Protein AF-0000000085089679 (afdb_homodimer)

Sequence (734 aa):
MSLKNIDFLSFAASLIMNPLAFISSFSWATHDAIFKRKHTPTNAESLKEQCASTVNDLLNGISYQYPAGVHFDKTLKKKVEDSMLKAGLSSETLLRIQPYIDSSVNIAITCYAHTSIDVQEFVATYTSYAITVDDLGHEFSDDMKMFVTGLLDGNTTKNVILRGFFDLMKDHGSQFGQFGGDMIAKATIDFVCSCYLELELENRGRNEKQAHDTVNAPEYAEYFRIKTGVSEPYAFFAFPEHLFREDEVLHTYLPAVPYMVKFFNYANDILSFYKESGADEKANYISNQAAAHNISQFESLEMLCKKTIEVFHIINTILAPNEGLRRNVHQWMHGYAVYHMASVRYRLDELGIPAVFEARQLFLEKYMSLKNIDFLSFAASLIMNPLAFISSFSWATHDAIFKRKHTPTNAESLKEQCASTVNDLLNGISYQYPAGVHFDKTLKKKVEDSMLKAGLSSETLLRIQPYIDSSVNIAITCYAHTSIDVQEFVATYTSYAITVDDLGHEFSDDMKMFVTGLLDGNTTKNVILRGFFDLMKDHGSQFGQFGGDMIAKATIDFVCSCYLELELENRGRNEKQAHDTVNAPEYAEYFRIKTGVSEPYAFFAFPEHLFREDEVLHTYLPAVPYMVKFFNYANDILSFYKESGADEKANYISNQAAAHNISQFESLEMLCKKTIEVFHIINTILAPNEGLRRNVHQWMHGYAVYHMASVRYRLDELGIPAVFEARQLFLEKY

Organism: Talaromyces marneffei (strain ATCC 18224 / CBS 334.59 / QM 7333) (NCBI:txid441960)

InterPro domains:
  IPR008949 Isoprenoid synthase domain superfamily [G3DSA:1.10.600.10] (47-361)
  IPR008949 Isoprenoid synthase domain superfamily [SSF48576] (79-353)
  IPR024652 Trichodiene synthase [PF06330] (81-351)
  IPR024652 Trichodiene synthase [SFLDG01021] (45-353)

pLDDT: mean 80.34, std 24.7, range [16.66, 97.94]

Secondary structure (DSSP, 8-state):
----------------------------------------------HHHHHHHHHHHHHHHTT--PPTT----HHHHHHHHHHHHHTT--HHHHHHTHHHHHHHHHHHHHHTTTS-HHHHHHHHHHHHHHHHHHHHGGGGHHHHHTHHHHHHHTPPPS-HHHHHHHHHHHHGGGGS-HHHHHHHHHHHHHHHHHHHHHHHHHHHHTT----------HHHHHHHHHHHTTHHHHHHTTS-TTTS-HHHHHHHHGGGHHHHHHHHHHHHHHHTHHHHHSSS----HHHHHHHHHT--HHHHHHHHHHHHHHHHHHHHHHHTT-HHHHHHHHHHHHHHHHHHHH-GGGTGGGGT-HHHHHHHHHHHHT-/----------------------------------------------HHHHHHHHHHHHHHHTT--PPTT----HHHHHHHHHHHHHTT--HHHHHHTHHHHHHHHHHHHHHTTTS-HHHHHHHHHHHHHHHHHHHHGGGGHHHHHTHHHHHHHTPPPS-HHHHHHHHHHHHSGGGS-HHHHHHHHHHHHHHHHHHHHHHHHHHHHTTS---------HHHHHHHHHHHTTHHHHHHTTS-TTTS-HHHHHHHHGGGHHHHHHHHHHHHHHHTHHHHHSSS----HHHHHHHHHT--HHHHHHHHHHHHHHHHHHHHHHHTT-HHHHHHHHHHHHHHHHHHHH-GGGTGGGGT-HHHHHHHHHHHHT-

Nearest PDB structures (foldseek):
  8h4p-assembly1_B  TM=8.413E-01  e=4.487E-13  Fusarium graminearum PH-1
  2ps7-assembly1_A  TM=8.265E-01  e=4.907E-11  Fusarium sporotrichioides
  1jfa-assembly1_A  TM=8.152E-01  e=4.907E-11  Fusarium sporotrichioides
  1kiz-assembly1_B  TM=8.141E-01  e=6.802E-11  Fusarium sporotrichioides
  2ps6-assembly1_B  TM=7.929E-01  e=7.085E-11  Fusarium sporotrichioides

Foldseek 3Di:
DDDDDDDDPPPPPDPPCPPPDDPPPDDDPVPDCPPPPPPPPPPPQPPLQLLLVLLVLLCVLLVFDQDPQQADDPVLLVLLLVLLVVLPDDPVVSVVLSVQLVLLLLLLRLQQSVDDSLLSSLSSNLSSLLVCCLPVVLVVLVQLVCVVVCVVVVHQGPDSSVNSNQVSLVPPVQQADPVLSVQLNVLVNLQSVLSSVVVVVVVVCVVPVPCCVLALDLVVLVVSLLSNVSQLNLLRSLATCVQPNCVPCVVQQVVLRVLSSLLLSLVCCSLQVSVVVVPPDDCDSLNSNCSSVVHDSSVSSNVSSVSNSVSSVVSLVSNVVPVSSNSSNSSNSSSSVLSSLLDCSSVVVVSPHVVSVVSNCRHHVVD/DDDDDPDPDDCPPPPDDPCPPDPCPPDDPDCPCPPPPPPVPPPPQPPLQLLLVLLVLLCVLLVFDQDPQQADDPVLLVLLLVLLVVLPDDPVVSVVLSVQLVLLLLLLRLQQSVDDSLLSSLSSNLSSLLVCCLPVVLVVLVQLVCVVVCVVVVHQGPDSSVNSNQVSLVPSVLQADPVLSVQLNVLVNLQSVLRSVVVVVVVVCVVDVPCVVLALDLVVLVVSLLSNVSQLNLLRSLATCVQPNCVPCVVQQVVLRVLSSLLLSLVCCSLQVSVVVVPPDDCDSLNSNCSSVVHDSSVSSNVSSVSNSVSSVVSLVSNVVPVSSNSSNSSNSSSSSLSSLLDCSSVVVVSVHVVSVVSNCRHHVVD

Structure (mmCIF, N/CA/C/O backbone):
data_AF-0000000085089679-model_v1
#
loop_
_entity.id
_entity.type
_entity.pdbx_description
1 polymer 'Trichodiene synthase, putative'
#
loop_
_atom_site.group_PDB
_atom_site.id
_atom_site.type_symbol
_atom_site.label_atom_id
_atom_site.label_alt_id
_atom_site.label_comp_id
_atom_site.label_asym_id
_atom_site.label_entity_id
_atom_site.label_seq_id
_atom_site.pdbx_PDB_ins_code
_atom_site.Cartn_x
_atom_site.Cartn_y
_atom_site.Cartn_z
_atom_site.occupancy
_atom_site.B_iso_or_equiv
_atom_site.auth_seq_id
_atom_site.auth_comp_id
_atom_site.auth_asym_id
_atom_site.auth_atom_id
_atom_site.pdbx_PDB_model_num
ATOM 1 N N . MET A 1 1 ? -38.594 60 -8.633 1 21.09 1 MET A N 1
ATOM 2 C CA . MET A 1 1 ? -38.75 59.531 -7.262 1 21.09 1 MET A CA 1
ATOM 3 C C . MET A 1 1 ? -38.219 58.125 -7.098 1 21.09 1 MET A C 1
ATOM 5 O O . MET A 1 1 ? -38.625 57.188 -7.812 1 21.09 1 MET A O 1
ATOM 9 N N . SER A 1 2 ? -36.938 57.844 -6.586 1 22.89 2 SER A N 1
ATOM 10 C CA . SER A 1 2 ? -35.688 57.094 -6.523 1 22.89 2 SER A CA 1
ATOM 11 C C . SER A 1 2 ? -35.844 55.812 -5.738 1 22.89 2 SER A C 1
ATOM 13 O O . SER A 1 2 ? -36.312 55.812 -4.594 1 22.89 2 SER A O 1
ATOM 15 N N . LEU A 1 3 ? -36 54.562 -6.5 1 22.67 3 LEU A N 1
ATOM 16 C CA . LEU A 1 3 ? -36.188 53.125 -6.445 1 22.67 3 LEU A CA 1
ATOM 17 C C . LEU A 1 3 ? -35.156 52.469 -5.516 1 22.67 3 LEU A C 1
ATOM 19 O O . LEU A 1 3 ? -34 52.344 -5.879 1 22.67 3 LEU A O 1
ATOM 23 N N . LYS A 1 4 ? -35.25 52.688 -4.148 1 20.36 4 LYS A N 1
ATOM 24 C CA . LYS A 1 4 ? -34.531 52.312 -2.934 1 20.36 4 LYS A CA 1
ATOM 25 C C . LYS A 1 4 ? -34.438 50.812 -2.801 1 20.36 4 LYS A C 1
ATOM 27 O O . LYS A 1 4 ? -35.438 50.125 -2.717 1 20.36 4 LYS A O 1
ATOM 32 N N . ASN A 1 5 ? -33.344 49.938 -3.254 1 20.31 5 ASN A N 1
ATOM 33 C CA . ASN A 1 5 ? -32.719 48.688 -3.613 1 20.31 5 ASN A CA 1
ATOM 34 C C . ASN A 1 5 ? -32.562 47.781 -2.395 1 20.31 5 ASN A C 1
ATOM 36 O O . ASN A 1 5 ? -31.75 46.844 -2.422 1 20.31 5 ASN A O 1
ATOM 40 N N . ILE A 1 6 ? -33.031 48.062 -1.134 1 20.34 6 ILE A N 1
ATOM 41 C CA . ILE A 1 6 ? -32.219 47.531 -0.05 1 20.34 6 ILE A CA 1
ATOM 42 C C . ILE A 1 6 ? -32.281 46 -0.084 1 20.34 6 ILE A C 1
ATOM 44 O O . ILE A 1 6 ? -33.25 45.406 -0.586 1 20.34 6 ILE A O 1
ATOM 48 N N . ASP A 1 7 ? -31.469 45.094 0.866 1 18.19 7 ASP A N 1
ATOM 49 C CA . ASP A 1 7 ? -30.484 44.031 1.156 1 18.19 7 ASP A CA 1
ATOM 50 C C . ASP A 1 7 ? -31.172 42.75 1.564 1 18.19 7 ASP A C 1
ATOM 52 O O . ASP A 1 7 ? -30.844 41.656 1.054 1 18.19 7 ASP A O 1
ATOM 56 N N . PHE A 1 8 ? -31.656 42.406 2.9 1 18.44 8 PHE A N 1
ATOM 57 C CA . PHE A 1 8 ? -31.094 41.531 3.9 1 18.44 8 PHE A CA 1
ATOM 58 C C . PHE A 1 8 ? -31.859 40.219 3.939 1 18.44 8 PHE A C 1
ATOM 60 O O . PHE A 1 8 ? -32.656 39.969 4.848 1 18.44 8 PHE A O 1
ATOM 67 N N . LEU A 1 9 ? -32.438 39.594 2.945 1 18.61 9 LEU A N 1
ATOM 68 C CA . LEU A 1 9 ? -33.406 38.562 3.195 1 18.61 9 LEU A CA 1
ATOM 69 C C . LEU A 1 9 ? -32.781 37.312 3.82 1 18.61 9 LEU A C 1
ATOM 71 O O . LEU A 1 9 ? -31.781 36.812 3.291 1 18.61 9 LEU A O 1
ATOM 75 N N . SER A 1 10 ? -33 36.875 5.203 1 19.08 10 SER A N 1
ATOM 76 C CA . SER A 1 10 ? -32.719 35.938 6.289 1 19.08 10 SER A CA 1
ATOM 77 C C . SER A 1 10 ? -33.125 34.5 5.91 1 19.08 10 SER A C 1
ATOM 79 O O . SER A 1 10 ? -34.312 34.156 5.98 1 19.08 10 SER A O 1
ATOM 81 N N . PHE A 1 11 ? -32.688 33.906 4.766 1 18.73 11 PHE A N 1
ATOM 82 C CA . PHE A 1 11 ? -33.219 32.625 4.359 1 18.73 11 PHE A CA 1
ATOM 83 C C . PHE A 1 11 ? -32.875 31.547 5.379 1 18.73 11 PHE A C 1
ATOM 85 O O . PHE A 1 11 ? -31.688 31.25 5.594 1 18.73 11 PHE A O 1
ATOM 92 N N . ALA A 1 12 ? -33.688 31.125 6.445 1 18.7 12 ALA A N 1
ATOM 93 C CA . ALA A 1 12 ? -33.844 30.203 7.555 1 18.7 12 ALA A CA 1
ATOM 94 C C . ALA A 1 12 ? -33.812 28.75 7.066 1 18.7 12 ALA A C 1
ATOM 96 O O . ALA A 1 12 ? -34.75 28.297 6.402 1 18.7 12 ALA A O 1
ATOM 97 N N . ALA A 1 13 ? -32.562 28.188 6.609 1 19.25 13 ALA A N 1
ATOM 98 C CA . ALA A 1 13 ? -32.312 26.859 6.051 1 19.25 13 ALA A CA 1
ATOM 99 C C . ALA A 1 13 ? -32.688 25.766 7.047 1 19.25 13 ALA A C 1
ATOM 101 O O . ALA A 1 13 ? -32.156 25.734 8.164 1 19.25 13 ALA A O 1
ATOM 102 N N . SER A 1 14 ? -33.875 25.062 6.965 1 18.97 14 SER A N 1
ATOM 103 C CA . SER A 1 14 ? -34.625 24.031 7.668 1 18.97 14 SER A CA 1
ATOM 104 C C . SER A 1 14 ? -33.875 22.719 7.691 1 18.97 14 SER A C 1
ATOM 106 O O . SER A 1 14 ? -33.531 22.172 6.641 1 18.97 14 SER A O 1
ATOM 108 N N . LEU A 1 15 ? -33.062 22.344 8.812 1 19.14 15 LEU A N 1
ATOM 109 C CA . LEU A 1 15 ? -32.219 21.266 9.289 1 19.14 15 LEU A CA 1
ATOM 110 C C . LEU A 1 15 ? -33 19.953 9.359 1 19.14 15 LEU A C 1
ATOM 112 O O . LEU A 1 15 ? -33.594 19.625 10.391 1 19.14 15 LEU A O 1
ATOM 116 N N . ILE A 1 16 ? -33.781 19.531 8.359 1 19.89 16 ILE A N 1
ATOM 117 C CA . ILE A 1 16 ? -34.719 18.438 8.602 1 19.89 16 ILE A CA 1
ATOM 118 C C . ILE A 1 16 ? -33.938 17.156 8.922 1 19.89 16 ILE A C 1
ATOM 120 O O . ILE A 1 16 ? -33.094 16.703 8.125 1 19.89 16 ILE A O 1
ATOM 124 N N . MET A 1 17 ? -33.906 16.641 10.227 1 18.83 17 MET A N 1
ATOM 125 C CA . MET A 1 17 ? -33.375 15.633 11.133 1 18.83 17 MET A CA 1
ATOM 126 C C . MET A 1 17 ? -33.812 14.234 10.734 1 18.83 17 MET A C 1
ATOM 128 O O . MET A 1 17 ? -35 13.914 10.812 1 18.83 17 MET A O 1
ATOM 132 N N . ASN A 1 18 ? -33.594 13.641 9.523 1 19.62 18 ASN A N 1
ATOM 133 C CA . ASN A 1 18 ? -34.344 12.414 9.305 1 19.62 18 ASN A CA 1
ATOM 134 C C . ASN A 1 18 ? -33.938 11.32 10.289 1 19.62 18 ASN A C 1
ATOM 136 O O . ASN A 1 18 ? -32.781 10.875 10.273 1 19.62 18 ASN A O 1
ATOM 140 N N . PRO A 1 19 ? -34.656 11.062 11.508 1 18.8 19 PRO A N 1
ATOM 141 C CA . PRO A 1 19 ? -34.375 10.273 12.711 1 18.8 19 PRO A CA 1
ATOM 142 C C . PRO A 1 19 ? -34.406 8.773 12.445 1 18.8 19 PRO A C 1
ATOM 144 O O . PRO A 1 19 ? -34.438 7.977 13.391 1 18.8 19 PRO A O 1
ATOM 147 N N . LEU A 1 20 ? -34.281 8.281 11.305 1 19.81 20 LEU A N 1
ATOM 148 C CA . LEU A 1 20 ? -34.844 6.938 11.227 1 19.81 20 LEU A CA 1
ATOM 149 C C . LEU A 1 20 ? -34.094 5.973 12.125 1 19.81 20 LEU A C 1
ATOM 151 O O . LEU A 1 20 ? -33.062 5.395 11.703 1 19.81 20 LEU A O 1
ATOM 155 N N . ALA A 1 21 ? -33.938 6.32 13.57 1 17.45 21 ALA A N 1
ATOM 156 C CA . ALA A 1 21 ? -33.125 5.684 14.602 1 17.45 21 ALA A CA 1
ATOM 157 C C . ALA A 1 21 ? -33.531 4.23 14.805 1 17.45 21 ALA A C 1
ATOM 159 O O . ALA A 1 21 ? -32.688 3.32 14.711 1 17.45 21 ALA A O 1
ATOM 160 N N . PHE A 1 22 ? -34.344 3.812 15.93 1 17.34 22 PHE A N 1
ATOM 161 C CA . PHE A 1 22 ? -34.094 3.008 17.125 1 17.34 22 PHE A CA 1
ATOM 162 C C . PHE A 1 22 ? -34.812 1.654 17.016 1 17.34 22 PHE A C 1
ATOM 164 O O . PHE A 1 22 ? -36.031 1.563 17.141 1 17.34 22 PHE A O 1
ATOM 171 N N . ILE A 1 23 ? -34.5 0.779 16.047 1 18.45 23 ILE A N 1
ATOM 172 C CA . ILE A 1 23 ? -35.344 -0.417 16.078 1 18.45 23 ILE A CA 1
ATOM 173 C C . ILE A 1 23 ? -35.156 -1.144 17.406 1 18.45 23 ILE A C 1
ATOM 175 O O . ILE A 1 23 ? -34.062 -1.577 17.734 1 18.45 23 ILE A O 1
ATOM 179 N N . SER A 1 24 ? -36.062 -0.982 18.516 1 17.67 24 SER A N 1
ATOM 180 C CA . SER A 1 24 ? -36.219 -1.329 19.922 1 17.67 24 SER A CA 1
ATOM 181 C C . SER A 1 24 ? -36.5 -2.816 20.094 1 17.67 24 SER A C 1
ATOM 183 O O . SER A 1 24 ? -37.031 -3.234 21.125 1 17.67 24 SER A O 1
ATOM 185 N N . SER A 1 25 ? -35.906 -3.828 19.344 1 18.2 25 SER A N 1
ATOM 186 C CA . SER A 1 25 ? -36.594 -5.047 19.75 1 18.2 25 SER A CA 1
ATOM 187 C C . SER A 1 25 ? -36.406 -5.344 21.234 1 18.2 25 SER A C 1
ATOM 189 O O . SER A 1 25 ? -35.281 -5.297 21.719 1 18.2 25 SER A O 1
ATOM 191 N N . PHE A 1 26 ? -37.438 -5.301 22.203 1 19.66 26 PHE A N 1
ATOM 192 C CA . PHE A 1 26 ? -37.719 -5.383 23.625 1 19.66 26 PHE A CA 1
ATOM 193 C C . PHE A 1 26 ? -37.562 -6.812 24.125 1 19.66 26 PHE A C 1
ATOM 195 O O . PHE A 1 26 ? -37.812 -7.094 25.312 1 19.66 26 PHE A O 1
ATOM 202 N N . SER A 1 27 ? -37.219 -7.871 23.469 1 19.69 27 SER A N 1
ATOM 203 C CA . SER A 1 27 ? -37.781 -9.008 24.172 1 19.69 27 SER A CA 1
ATOM 204 C C . SER A 1 27 ? -37.219 -9.148 25.578 1 19.69 27 SER A C 1
ATOM 206 O O . SER A 1 27 ? -36.031 -8.828 25.797 1 19.69 27 SER A O 1
ATOM 208 N N . TRP A 1 28 ? -38.031 -9.531 26.703 1 21.36 28 TRP A N 1
ATOM 209 C CA . TRP A 1 28 ? -38.219 -9.664 28.156 1 21.36 28 TRP A CA 1
ATOM 210 C C . TRP A 1 28 ? -37.312 -10.734 28.719 1 21.36 28 TRP A C 1
ATOM 212 O O . TRP A 1 28 ? -37.625 -11.922 28.688 1 21.36 28 TRP A O 1
ATOM 222 N N . ALA A 1 29 ? -36.062 -10.867 28.375 1 18.8 29 ALA A N 1
ATOM 223 C CA . ALA A 1 29 ? -35.406 -11.969 29.094 1 18.8 29 ALA A CA 1
ATOM 224 C C . ALA A 1 29 ? -35.406 -11.711 30.594 1 18.8 29 ALA A C 1
ATOM 226 O O . ALA A 1 29 ? -35 -10.641 31.047 1 18.8 29 ALA A O 1
ATOM 227 N N . THR A 1 30 ? -36.219 -12.391 31.469 1 22.47 30 THR A N 1
ATOM 228 C CA . THR A 1 30 ? -36.438 -12.469 32.906 1 22.47 30 THR A CA 1
ATOM 229 C C . THR A 1 30 ? -35.094 -12.711 33.625 1 22.47 30 THR A C 1
ATOM 231 O O . THR A 1 30 ? -35.062 -12.789 34.875 1 22.47 30 THR A O 1
ATOM 234 N N . HIS A 1 31 ? -33.938 -12.922 33 1 21.67 31 HIS A N 1
ATOM 235 C CA . HIS A 1 31 ? -33.062 -13.672 33.844 1 21.67 31 HIS A CA 1
ATOM 236 C C . HIS A 1 31 ? -32.75 -12.898 35.125 1 21.67 31 HIS A C 1
ATOM 238 O O . HIS A 1 31 ? -32.719 -11.664 35.125 1 21.67 31 HIS A O 1
ATOM 244 N N . ASP A 1 32 ? -32.844 -13.547 36.312 1 22.5 32 ASP A N 1
ATOM 245 C CA . ASP A 1 32 ? -32.562 -13.297 37.75 1 22.5 32 ASP A CA 1
ATOM 246 C C . ASP A 1 32 ? -31.266 -12.523 37.938 1 22.5 32 ASP A C 1
ATOM 248 O O . ASP A 1 32 ? -30.234 -12.906 37.406 1 22.5 32 ASP A O 1
ATOM 252 N N . ALA A 1 33 ? -31.438 -11.297 38.469 1 24 33 ALA A N 1
ATOM 253 C CA . ALA A 1 33 ? -30.625 -10.117 38.781 1 24 33 ALA A CA 1
ATOM 254 C C . ALA A 1 33 ? -29.609 -10.422 39.875 1 24 33 ALA A C 1
ATOM 256 O O . ALA A 1 33 ? -29.938 -10.406 41.062 1 24 33 ALA A O 1
ATOM 257 N N . ILE A 1 34 ? -28.828 -11.57 39.812 1 25.22 34 ILE A N 1
ATOM 258 C CA . ILE A 1 34 ? -27.891 -11.578 40.938 1 25.22 34 ILE A CA 1
ATOM 259 C C . ILE A 1 34 ? -27.266 -10.195 41.094 1 25.22 34 ILE A C 1
ATOM 261 O O . ILE A 1 34 ? -26.672 -9.664 40.156 1 25.22 34 ILE A O 1
ATOM 265 N N . PHE A 1 35 ? -27.703 -9.492 42.094 1 23.7 35 PHE A N 1
ATOM 266 C CA . PHE A 1 35 ? -27.281 -8.164 42.531 1 23.7 35 PHE A CA 1
ATOM 267 C C . PHE A 1 35 ? -25.781 -8.117 42.75 1 23.7 35 PHE A C 1
ATOM 269 O O . PHE A 1 35 ? -25.297 -8.578 43.812 1 23.7 35 PHE A O 1
ATOM 276 N N . LYS A 1 36 ? -24.922 -8.57 41.969 1 25.56 36 LYS A N 1
ATOM 277 C CA . LYS A 1 36 ? -23.562 -8.289 42.406 1 25.56 36 LYS A CA 1
ATOM 278 C C . LYS A 1 36 ? -23.422 -6.848 42.875 1 25.56 36 LYS A C 1
ATOM 280 O O . LYS A 1 36 ? -23.922 -5.926 42.219 1 25.56 36 LYS A O 1
ATOM 285 N N . ARG A 1 37 ? -23.188 -6.652 44.156 1 25.91 37 ARG A N 1
ATOM 286 C CA . ARG A 1 37 ? -22.766 -5.355 44.688 1 25.91 37 ARG A CA 1
ATOM 287 C C . ARG A 1 37 ? -21.875 -4.621 43.688 1 25.91 37 ARG A C 1
ATOM 289 O O . ARG A 1 37 ? -20.891 -5.168 43.188 1 25.91 37 ARG A O 1
ATOM 296 N N . LYS A 1 38 ? -22.391 -3.689 43.062 1 30.05 38 LYS A N 1
ATOM 297 C CA . LYS A 1 38 ? -21.781 -2.666 42.219 1 30.05 38 LYS A CA 1
ATOM 298 C C . LYS A 1 38 ? -20.547 -2.064 42.906 1 30.05 38 LYS A C 1
ATOM 300 O O . LYS A 1 38 ? -20.688 -1.263 43.812 1 30.05 38 LYS A O 1
ATOM 305 N N . HIS A 1 39 ? -19.547 -2.893 43.375 1 30.22 39 HIS A N 1
ATOM 306 C CA . HIS A 1 39 ? -18.453 -2.072 43.875 1 30.22 39 HIS A CA 1
ATOM 307 C C . HIS A 1 39 ? -18.266 -0.815 43.031 1 30.22 39 HIS A C 1
ATOM 309 O O . HIS A 1 39 ? -18.375 -0.864 41.781 1 30.22 39 HIS A O 1
ATOM 315 N N . THR A 1 40 ? -18.578 0.322 43.531 1 33.28 40 THR A N 1
ATOM 316 C CA . THR A 1 40 ? -18.391 1.679 43.031 1 33.28 40 THR A CA 1
ATOM 317 C C . THR A 1 40 ? -17 1.831 42.406 1 33.28 40 THR A C 1
ATOM 319 O O . THR A 1 40 ? -15.992 1.76 43.094 1 33.28 40 THR A O 1
ATOM 322 N N . PRO A 1 41 ? -16.734 1.158 41.406 1 36.97 41 PRO A N 1
ATOM 323 C CA . PRO A 1 41 ? -15.367 1.243 40.875 1 36.97 41 PRO A CA 1
ATOM 324 C C . PRO A 1 41 ? -14.734 2.615 41.094 1 36.97 41 PRO A C 1
ATOM 326 O O . PRO A 1 41 ? -15.414 3.637 41 1 36.97 41 PRO A O 1
ATOM 329 N N . THR A 1 42 ? -13.766 2.842 41.938 1 38.78 42 THR A N 1
ATOM 330 C CA . THR A 1 42 ? -12.883 3.959 42.25 1 38.78 42 THR A CA 1
ATOM 331 C C . THR A 1 42 ? -12.797 4.945 41.094 1 38.78 42 THR A C 1
ATOM 333 O O . THR A 1 42 ? -13.188 4.625 39.969 1 38.78 42 THR A O 1
ATOM 336 N N . ASN A 1 43 ? -11.852 6.102 41.125 1 39.53 43 ASN A N 1
ATOM 337 C CA . ASN A 1 43 ? -11.68 7.363 40.406 1 39.53 43 ASN A CA 1
ATOM 338 C C . ASN A 1 43 ? -11.492 7.141 38.906 1 39.53 43 ASN A C 1
ATOM 340 O O . ASN A 1 43 ? -10.383 6.859 38.469 1 39.53 43 ASN A O 1
ATOM 344 N N . ALA A 1 44 ? -12.203 6.613 38.188 1 47.78 44 ALA A N 1
ATOM 345 C CA . ALA A 1 44 ? -12.211 6.449 36.719 1 47.78 44 ALA A CA 1
ATOM 346 C C . ALA A 1 44 ? -11.719 7.715 36.031 1 47.78 44 ALA A C 1
ATOM 348 O O . ALA A 1 44 ? -12.328 8.781 36.156 1 47.78 44 ALA A O 1
ATOM 349 N N . GLU A 1 45 ? -10.414 7.863 35.969 1 62.78 45 GLU A N 1
ATOM 350 C CA . GLU A 1 45 ? -9.859 8.992 35.25 1 62.78 45 GLU A CA 1
ATOM 351 C C . GLU A 1 45 ? -10.742 9.359 34.062 1 62.78 45 GLU A C 1
ATOM 353 O O . GLU A 1 45 ? -11.18 8.484 33.312 1 62.78 45 GLU A O 1
ATOM 358 N N . SER A 1 46 ? -11.422 10.617 34.094 1 81.44 46 SER A N 1
ATOM 359 C CA . SER A 1 46 ? -12.242 11.164 33 1 81.44 46 SER A CA 1
ATOM 360 C C . SER A 1 46 ? -11.562 11.023 31.656 1 81.44 46 SER A C 1
ATOM 362 O O . SER A 1 46 ? -10.352 10.805 31.594 1 81.44 46 SER A O 1
ATOM 364 N N . LEU A 1 47 ? -12.305 10.797 30.703 1 83.81 47 LEU A N 1
ATOM 365 C CA . LEU A 1 47 ? -11.828 10.797 29.328 1 83.81 47 LEU A CA 1
ATOM 366 C C . LEU A 1 47 ? -10.781 11.891 29.125 1 83.81 47 LEU A C 1
ATOM 368 O O . LEU A 1 47 ? -9.742 11.648 28.5 1 83.81 47 LEU A O 1
ATOM 372 N N . LYS A 1 48 ? -11.062 12.93 29.766 1 89.44 48 LYS A N 1
ATOM 373 C CA . LYS A 1 48 ? -10.188 14.086 29.609 1 89.44 48 LYS A CA 1
ATOM 374 C C . LYS A 1 48 ? -8.82 13.82 30.234 1 89.44 48 LYS A C 1
ATOM 376 O O . LYS A 1 48 ? -7.789 14.125 29.641 1 89.44 48 LYS A O 1
ATOM 381 N N . GLU A 1 49 ? -8.766 13.289 31.359 1 91.25 49 GLU A N 1
ATOM 382 C CA . GLU A 1 49 ? -7.527 13.023 32.062 1 91.25 49 GLU A CA 1
ATOM 383 C C . GLU A 1 49 ? -6.703 11.945 31.359 1 91.25 49 GLU A C 1
ATOM 385 O O . GLU A 1 49 ? -5.477 12.047 31.281 1 91.25 49 GLU A O 1
ATOM 390 N N . GLN A 1 50 ? -7.367 11.016 30.906 1 90.31 50 GLN A N 1
ATOM 391 C CA . GLN A 1 50 ? -6.688 9.938 30.219 1 90.31 50 GLN A CA 1
ATOM 392 C C . GLN A 1 50 ? -6.07 10.422 28.906 1 90.31 50 GLN A C 1
ATOM 394 O O . GLN A 1 50 ? -4.941 10.062 28.578 1 90.31 50 GLN A O 1
ATOM 399 N N . CYS A 1 51 ? -6.82 11.195 28.203 1 92.31 51 CYS A N 1
ATOM 400 C CA . CYS A 1 51 ? -6.312 11.766 26.969 1 92.31 51 CYS A CA 1
ATOM 401 C C . CYS A 1 51 ? -5.129 12.688 27.234 1 92.31 51 CYS A C 1
ATOM 403 O O . CYS A 1 51 ? -4.125 12.641 26.516 1 92.31 51 CYS A O 1
ATOM 405 N N . ALA A 1 52 ? -5.273 13.484 28.25 1 95 52 ALA A N 1
ATOM 406 C CA . ALA A 1 52 ? -4.195 14.406 28.625 1 95 52 ALA A CA 1
ATOM 407 C C . ALA A 1 52 ? -2.92 13.641 28.953 1 95 52 ALA A C 1
ATOM 409 O O . ALA A 1 52 ? -1.827 14.031 28.531 1 95 52 ALA A O 1
ATOM 410 N N . SER A 1 53 ? -3.072 12.625 29.688 1 94.75 53 SER A N 1
ATOM 411 C CA . SER A 1 53 ? -1.929 11.805 30.094 1 94.75 53 SER A CA 1
ATOM 412 C C . SER A 1 53 ? -1.262 11.164 28.875 1 94.75 53 SER A C 1
ATOM 414 O O . SER A 1 53 ? -0.033 11.148 28.766 1 94.75 53 SER A O 1
ATOM 416 N N . THR A 1 54 ? -2.047 10.648 27.984 1 95.12 54 THR A N 1
ATOM 417 C CA . THR A 1 54 ? -1.52 9.977 26.797 1 95.12 54 THR A CA 1
ATOM 418 C C . THR A 1 54 ? -0.794 10.969 25.891 1 95.12 54 THR A C 1
ATOM 420 O O . THR A 1 54 ? 0.285 10.672 25.375 1 95.12 54 THR A O 1
ATOM 423 N N . VAL A 1 55 ? -1.376 12.141 25.688 1 96.25 55 VAL A N 1
ATOM 424 C CA . VAL A 1 55 ? -0.752 13.164 24.859 1 96.25 55 VAL A CA 1
ATOM 425 C C . VAL A 1 55 ? 0.567 13.602 25.484 1 96.25 55 VAL A C 1
ATOM 427 O O . VAL A 1 55 ? 1.574 13.75 24.781 1 96.25 55 VAL A O 1
ATOM 430 N N . ASN A 1 56 ? 0.566 13.758 26.781 1 96.19 56 ASN A N 1
ATOM 431 C CA . ASN A 1 56 ? 1.791 14.117 27.484 1 96.19 56 ASN A CA 1
ATOM 432 C C . ASN A 1 56 ? 2.859 13.039 27.344 1 96.19 56 ASN A C 1
ATOM 434 O O . ASN A 1 56 ? 4.043 13.344 27.188 1 96.19 56 ASN A O 1
ATOM 438 N N . ASP A 1 57 ? 2.43 11.828 27.469 1 96.69 57 ASP A N 1
ATOM 439 C CA . ASP A 1 57 ? 3.354 10.711 27.297 1 96.69 57 ASP A CA 1
ATOM 440 C C . ASP A 1 57 ? 3.977 10.719 25.906 1 96.69 57 ASP A C 1
ATOM 442 O O . ASP A 1 57 ? 5.172 10.461 25.75 1 96.69 57 ASP A O 1
ATOM 446 N N . LEU A 1 58 ? 3.146 10.961 24.906 1 97.81 58 LEU A N 1
ATOM 447 C CA . LEU A 1 58 ? 3.646 11.023 23.547 1 97.81 58 LEU A CA 1
ATOM 448 C C . LEU A 1 58 ? 4.68 12.141 23.391 1 97.81 58 LEU A C 1
ATOM 450 O O . LEU A 1 58 ? 5.777 11.906 22.875 1 97.81 58 LEU A O 1
ATOM 454 N N . LEU A 1 59 ? 4.344 13.336 23.875 1 97.81 59 LEU A N 1
ATOM 455 C CA . LEU A 1 59 ? 5.219 14.5 23.719 1 97.81 59 LEU A CA 1
ATOM 456 C C . LEU A 1 59 ? 6.543 14.273 24.453 1 97.81 59 LEU A C 1
ATOM 458 O O . LEU A 1 59 ? 7.605 14.609 23.922 1 97.81 59 LEU A O 1
ATOM 462 N N . ASN A 1 60 ? 6.508 13.68 25.578 1 97 60 ASN A N 1
ATOM 463 C CA . ASN A 1 60 ? 7.723 13.367 26.328 1 97 60 ASN A CA 1
ATOM 464 C C . ASN A 1 60 ? 8.523 12.258 25.641 1 97 60 ASN A C 1
ATOM 466 O O . ASN A 1 60 ? 9.75 12.328 25.562 1 97 60 ASN A O 1
ATOM 470 N N . GLY A 1 61 ? 7.777 11.258 25.156 1 97.5 61 GLY A N 1
ATOM 471 C CA . GLY A 1 61 ? 8.414 10.102 24.547 1 97.5 61 GLY A CA 1
ATOM 472 C C . GLY A 1 61 ? 9.18 10.453 23.281 1 97.5 61 GLY A C 1
ATOM 473 O O . GLY A 1 61 ? 10.18 9.805 22.953 1 97.5 61 GLY A O 1
ATOM 474 N N . ILE A 1 62 ? 8.711 11.492 22.562 1 97.06 62 ILE A N 1
ATOM 475 C CA . ILE A 1 62 ? 9.391 11.875 21.344 1 97.06 62 ILE A CA 1
ATOM 476 C C . ILE A 1 62 ? 10.297 13.07 21.594 1 97.06 62 ILE A C 1
ATOM 478 O O . ILE A 1 62 ? 10.82 13.688 20.656 1 97.06 62 ILE A O 1
ATOM 482 N N . SER A 1 63 ? 10.477 13.461 22.891 1 95.69 63 SER A N 1
ATOM 483 C CA . SER A 1 63 ? 11.281 14.617 23.25 1 95.69 63 SER A CA 1
ATOM 484 C C . SER A 1 63 ? 10.875 15.852 22.453 1 95.69 63 SER A C 1
ATOM 486 O O . SER A 1 63 ? 11.727 16.5 21.844 1 95.69 63 SER A O 1
ATOM 488 N N . TYR A 1 64 ? 9.68 16.141 22.5 1 96.81 64 TYR A N 1
ATOM 489 C CA . TYR A 1 64 ? 9.094 17.203 21.688 1 96.81 64 TYR A CA 1
ATOM 490 C C . TYR A 1 64 ? 9.781 18.531 21.953 1 96.81 64 TYR A C 1
ATOM 492 O O . TYR A 1 64 ? 10.023 18.891 23.109 1 96.81 64 TYR A O 1
ATOM 500 N N . GLN A 1 65 ? 10.109 19.219 20.922 1 93.69 65 GLN A N 1
ATOM 501 C CA . GLN A 1 65 ? 10.57 20.609 20.906 1 93.69 65 GLN A CA 1
ATOM 502 C C . GLN A 1 65 ? 9.906 21.391 19.781 1 93.69 65 GLN A C 1
ATOM 504 O O . GLN A 1 65 ? 9.719 20.875 18.672 1 93.69 65 GLN A O 1
ATOM 509 N N . TYR A 1 66 ? 9.492 22.594 20.156 1 93.06 66 TYR A N 1
ATOM 510 C CA . TYR A 1 66 ? 8.922 23.438 19.094 1 93.06 66 TYR A CA 1
ATOM 511 C C . TYR A 1 66 ? 9.93 23.641 17.969 1 93.06 66 TYR A C 1
ATOM 513 O O . TYR A 1 66 ? 11.055 24.078 18.203 1 93.06 66 TYR A O 1
ATOM 521 N N . PRO A 1 67 ? 9.508 23.297 16.75 1 90.88 67 PRO A N 1
ATOM 522 C CA . PRO A 1 67 ? 10.469 23.375 15.648 1 90.88 67 PRO A CA 1
ATOM 523 C C . PRO A 1 67 ? 10.867 24.812 15.312 1 90.88 67 PRO A C 1
ATOM 525 O O . PRO A 1 67 ? 10.023 25.703 15.344 1 90.88 67 PRO A O 1
ATOM 528 N N . ALA A 1 68 ? 12.094 24.922 14.891 1 82.81 68 ALA A N 1
ATOM 529 C CA . ALA A 1 68 ? 12.609 26.234 14.492 1 82.81 68 ALA A CA 1
ATOM 530 C C . ALA A 1 68 ? 11.969 26.703 13.188 1 82.81 68 ALA A C 1
ATOM 532 O O . ALA A 1 68 ? 11.719 25.906 12.289 1 82.81 68 ALA A O 1
ATOM 533 N N . GLY A 1 69 ? 11.711 27.953 13.055 1 80.69 69 GLY A N 1
ATOM 534 C CA . GLY A 1 69 ? 11.305 28.547 11.797 1 80.69 69 GLY A CA 1
ATOM 535 C C . GLY A 1 69 ? 9.82 28.422 11.523 1 80.69 69 GLY A C 1
ATOM 536 O O . GLY A 1 69 ? 9.328 28.844 10.477 1 80.69 69 GLY A O 1
ATOM 537 N N . VAL A 1 70 ? 9.086 27.844 12.383 1 85.25 70 VAL A N 1
ATOM 538 C CA . VAL A 1 70 ? 7.652 27.656 12.188 1 85.25 70 VAL A CA 1
ATOM 539 C C . VAL A 1 70 ? 6.906 28.922 12.633 1 85.25 70 VAL A C 1
ATOM 541 O O . VAL A 1 70 ? 6.934 29.281 13.805 1 85.25 70 VAL A O 1
ATOM 544 N N . HIS A 1 71 ? 6.375 29.641 11.68 1 78.38 71 HIS A N 1
ATOM 545 C CA . HIS A 1 71 ? 5.492 30.781 11.922 1 78.38 71 HIS A CA 1
ATOM 546 C C . HIS A 1 71 ? 4.418 30.891 10.844 1 78.38 71 HIS A C 1
ATOM 548 O O . HIS A 1 71 ? 4.641 30.484 9.703 1 78.38 71 HIS A O 1
ATOM 554 N N . PHE A 1 72 ? 3.316 31.359 11.281 1 75.69 72 PHE A N 1
ATOM 555 C CA . PHE A 1 72 ? 2.205 31.484 10.344 1 75.69 72 PHE A CA 1
ATOM 556 C C . PHE A 1 72 ? 2.555 32.469 9.219 1 75.69 72 PHE A C 1
ATOM 558 O O . PHE A 1 72 ? 3.166 33.5 9.461 1 75.69 72 PHE A O 1
ATOM 565 N N . ASP A 1 73 ? 2.285 32.062 8.016 1 75.75 73 ASP A N 1
ATOM 566 C CA . ASP A 1 73 ? 2.582 32.875 6.832 1 75.75 73 ASP A CA 1
ATOM 567 C C . ASP A 1 73 ? 1.345 33.031 5.953 1 75.75 73 ASP A C 1
ATOM 569 O O . ASP A 1 73 ? 0.938 32.094 5.266 1 75.75 73 ASP A O 1
ATOM 573 N N . LYS A 1 74 ? 0.822 34.156 5.875 1 81.12 74 LYS A N 1
ATOM 574 C CA . LYS A 1 74 ? -0.356 34.469 5.066 1 81.12 74 LYS A CA 1
ATOM 575 C C . LYS A 1 74 ? -0.03 34.406 3.578 1 81.12 74 LYS A C 1
ATOM 577 O O . LYS A 1 74 ? -0.915 34.156 2.752 1 81.12 74 LYS A O 1
ATOM 582 N N . THR A 1 75 ? 1.153 34.625 3.234 1 91.06 75 THR A N 1
ATOM 583 C CA . THR A 1 75 ? 1.581 34.594 1.839 1 91.06 75 THR A CA 1
ATOM 584 C C . THR A 1 75 ? 1.363 33.219 1.226 1 91.06 75 THR A C 1
ATOM 586 O O . THR A 1 75 ? 0.981 33.094 0.059 1 91.06 75 THR A O 1
ATOM 589 N N . LEU A 1 76 ? 1.511 32.219 2.01 1 94.81 76 LEU A N 1
ATOM 590 C CA . LEU A 1 76 ? 1.348 30.859 1.513 1 94.81 76 LEU A CA 1
ATOM 591 C C . LEU A 1 76 ? -0.115 30.578 1.191 1 94.81 76 LEU A C 1
ATOM 593 O O . LEU A 1 76 ? -0.417 29.922 0.185 1 94.81 76 LEU A O 1
ATOM 597 N N . LYS A 1 77 ? -1.019 31.047 2.053 1 95.5 77 LYS A N 1
ATOM 598 C CA . LYS A 1 77 ? -2.441 30.812 1.814 1 95.5 77 LYS A CA 1
ATOM 599 C C . LYS A 1 77 ? -2.873 31.406 0.472 1 95.5 77 LYS A C 1
ATOM 601 O O . LYS A 1 77 ? -3.582 30.75 -0.296 1 95.5 77 LYS A O 1
ATOM 606 N N . LYS A 1 78 ? -2.443 32.594 0.225 1 96.38 78 LYS A N 1
ATOM 607 C CA . LYS A 1 78 ? -2.793 33.25 -1.029 1 96.38 78 LYS A CA 1
ATOM 608 C C . LYS A 1 78 ? -2.258 32.469 -2.229 1 96.38 78 LYS A C 1
ATOM 610 O O . LYS A 1 78 ? -2.938 32.344 -3.25 1 96.38 78 LYS A O 1
ATOM 615 N N . LYS A 1 79 ? -1.09 31.984 -2.129 1 96.31 79 LYS A N 1
ATOM 616 C CA . LYS A 1 79 ? -0.504 31.203 -3.207 1 96.31 79 LYS A CA 1
ATOM 617 C C . LYS A 1 79 ? -1.332 29.953 -3.482 1 96.31 79 LYS A C 1
ATOM 619 O O . LYS A 1 79 ? -1.501 29.547 -4.637 1 96.31 79 LYS A O 1
ATOM 624 N N . VAL A 1 80 ? -1.781 29.297 -2.445 1 97 80 VAL A N 1
ATOM 625 C CA . VAL A 1 80 ? -2.598 28.094 -2.57 1 97 80 VAL A CA 1
ATOM 626 C C . VAL A 1 80 ? -3.924 28.422 -3.246 1 97 80 VAL A C 1
ATOM 628 O O . VAL A 1 80 ? -4.352 27.734 -4.172 1 97 80 VAL A O 1
ATOM 631 N N . GLU A 1 81 ? -4.535 29.531 -2.777 1 97.69 81 GLU A N 1
ATOM 632 C CA . GLU A 1 81 ? -5.793 29.969 -3.369 1 97.69 81 GLU A CA 1
ATOM 633 C C . GLU A 1 81 ? -5.629 30.266 -4.855 1 97.69 81 GLU A C 1
ATOM 635 O O . GLU A 1 81 ? -6.445 29.828 -5.676 1 97.69 81 GLU A O 1
ATOM 640 N N . ASP A 1 82 ? -4.598 30.969 -5.188 1 96.94 82 ASP A N 1
ATOM 641 C CA . ASP A 1 82 ? -4.324 31.312 -6.578 1 96.94 82 ASP A CA 1
ATOM 642 C C . ASP A 1 82 ? -4.098 30.078 -7.43 1 96.94 82 ASP A C 1
ATOM 644 O O . ASP A 1 82 ? -4.578 29.984 -8.562 1 96.94 82 ASP A O 1
ATOM 648 N N . SER A 1 83 ? -3.355 29.172 -6.867 1 94.94 83 SER A N 1
ATOM 649 C CA . SER A 1 83 ? -3.07 27.938 -7.578 1 94.94 83 SER A CA 1
ATOM 650 C C . SER A 1 83 ? -4.348 27.141 -7.855 1 94.94 83 SER A C 1
ATOM 652 O O . SER A 1 83 ? -4.496 26.547 -8.922 1 94.94 83 SER A O 1
ATOM 654 N N . MET A 1 84 ? -5.234 27.078 -6.938 1 97.25 84 MET A N 1
ATOM 655 C CA . MET A 1 84 ? -6.465 26.312 -7.09 1 97.25 84 MET A CA 1
ATOM 656 C C . MET A 1 84 ? -7.426 27 -8.055 1 97.25 84 MET A C 1
ATOM 658 O O . MET A 1 84 ? -8.117 26.328 -8.828 1 97.25 84 MET A O 1
ATOM 662 N N . LEU A 1 85 ? -7.43 28.359 -8.016 1 97.19 85 LEU A N 1
ATOM 663 C CA . LEU A 1 85 ? -8.227 29.109 -8.984 1 97.19 85 LEU A CA 1
ATOM 664 C C . LEU A 1 85 ? -7.691 28.906 -10.398 1 97.19 85 LEU A C 1
ATOM 666 O O . LEU A 1 85 ? -8.469 28.719 -11.336 1 97.19 85 LEU A O 1
ATOM 670 N N . LYS A 1 86 ? -6.414 28.938 -10.539 1 95.44 86 LYS A N 1
ATOM 671 C CA . LYS A 1 86 ? -5.777 28.719 -11.836 1 95.44 86 LYS A CA 1
ATOM 672 C C . LYS A 1 86 ? -6.09 27.328 -12.383 1 95.44 86 LYS A C 1
ATOM 674 O O . LYS A 1 86 ? -6.199 27.141 -13.594 1 95.44 86 LYS A O 1
ATOM 679 N N . ALA A 1 87 ? -6.246 26.375 -11.445 1 93.62 87 ALA A N 1
ATOM 680 C CA . ALA A 1 87 ? -6.539 25 -11.828 1 93.62 87 ALA A CA 1
ATOM 681 C C . ALA A 1 87 ? -8 24.828 -12.227 1 93.62 87 ALA A C 1
ATOM 683 O O . ALA A 1 87 ? -8.414 23.766 -12.695 1 93.62 87 ALA A O 1
ATOM 684 N N . GLY A 1 88 ? -8.859 25.875 -12.047 1 94.38 88 GLY A N 1
ATOM 685 C CA . GLY A 1 88 ? -10.211 25.859 -12.578 1 94.38 88 GLY A CA 1
ATOM 686 C C . GLY A 1 88 ? -11.281 25.828 -11.5 1 94.38 88 GLY A C 1
ATOM 687 O O . GLY A 1 88 ? -12.477 25.812 -11.797 1 94.38 88 GLY A O 1
ATOM 688 N N . LEU A 1 89 ? -10.844 25.828 -10.242 1 96.06 89 LEU A N 1
ATOM 689 C CA . LEU A 1 89 ? -11.836 25.859 -9.172 1 96.06 89 LEU A CA 1
ATOM 690 C C . LEU A 1 89 ? -12.633 27.156 -9.188 1 96.06 89 LEU A C 1
ATOM 692 O O . LEU A 1 89 ? -12.062 28.234 -9.375 1 96.06 89 LEU A O 1
ATOM 696 N N . SER A 1 90 ? -13.922 27.094 -8.984 1 95.75 90 SER A N 1
ATOM 697 C CA . SER A 1 90 ? -14.758 28.297 -8.945 1 95.75 90 SER A CA 1
ATOM 698 C C . SER A 1 90 ? -14.539 29.078 -7.656 1 95.75 90 SER A C 1
ATOM 700 O O . SER A 1 90 ? -14.117 28.5 -6.645 1 95.75 90 SER A O 1
ATOM 702 N N . SER A 1 91 ? -14.852 30.297 -7.676 1 95.88 91 SER A N 1
ATOM 703 C CA . SER A 1 91 ? -14.766 31.141 -6.488 1 95.88 91 SER A CA 1
ATOM 704 C C . SER A 1 91 ? -15.703 30.656 -5.391 1 95.88 91 SER A C 1
ATOM 706 O O . SER A 1 91 ? -15.375 30.734 -4.203 1 95.88 91 SER A O 1
ATOM 708 N N . GLU A 1 92 ? -16.812 30.141 -5.793 1 95.88 92 GLU A N 1
ATOM 709 C CA . GLU A 1 92 ? -17.781 29.625 -4.836 1 95.88 92 GLU A CA 1
ATOM 710 C C . GLU A 1 92 ? -17.219 28.406 -4.094 1 95.88 92 GLU A C 1
ATOM 712 O O . GLU A 1 92 ? -17.328 28.328 -2.867 1 95.88 92 GLU A O 1
ATOM 717 N N . THR A 1 93 ? -16.656 27.5 -4.852 1 95.88 93 THR A N 1
ATOM 718 C CA . THR A 1 93 ? -16.078 26.328 -4.234 1 95.88 93 THR A CA 1
ATOM 719 C C . THR A 1 93 ? -14.891 26.703 -3.35 1 95.88 93 THR A C 1
ATOM 721 O O . THR A 1 93 ? -14.703 26.125 -2.273 1 95.88 93 THR A O 1
ATOM 724 N N . LEU A 1 94 ? -14.086 27.656 -3.834 1 97.25 94 LEU A N 1
ATOM 725 C CA . LEU A 1 94 ? -12.938 28.109 -3.059 1 97.25 94 LEU A CA 1
ATOM 726 C C . LEU A 1 94 ? -13.383 28.656 -1.703 1 97.25 94 LEU A C 1
ATOM 728 O O . LEU A 1 94 ? -12.727 28.406 -0.688 1 97.25 94 LEU A O 1
ATOM 732 N N . LEU A 1 95 ? -14.422 29.422 -1.664 1 96.38 95 LEU A N 1
ATOM 733 C CA . LEU A 1 95 ? -14.961 29.953 -0.417 1 96.38 95 LEU A CA 1
ATOM 734 C C . LEU A 1 95 ? -15.422 28.828 0.505 1 96.38 95 LEU A C 1
ATOM 736 O O . LEU A 1 95 ? -15.195 28.875 1.717 1 96.38 95 LEU A O 1
ATOM 740 N N . ARG A 1 96 ? -16 27.844 -0.066 1 96.25 96 ARG A N 1
ATOM 741 C CA . ARG A 1 96 ? -16.531 26.719 0.694 1 96.25 96 ARG A CA 1
ATOM 742 C C . ARG A 1 96 ? -15.422 25.922 1.362 1 96.25 96 ARG A C 1
ATOM 744 O O . ARG A 1 96 ? -15.602 25.375 2.453 1 96.25 96 ARG A O 1
ATOM 751 N N . ILE A 1 97 ? -14.258 25.875 0.728 1 97.06 97 ILE A N 1
ATOM 752 C CA . ILE A 1 97 ? -13.234 24.953 1.228 1 97.06 97 ILE A CA 1
ATOM 753 C C . ILE A 1 97 ? -12.156 25.75 1.972 1 97.06 97 ILE A C 1
ATOM 755 O O . ILE A 1 97 ? -11.055 25.25 2.203 1 97.06 97 ILE A O 1
ATOM 759 N N . GLN A 1 98 ? -12.375 26.969 2.357 1 96.12 98 GLN A N 1
ATOM 760 C CA . GLN A 1 98 ? -11.406 27.828 3.041 1 96.12 98 GLN A CA 1
ATOM 761 C C . GLN A 1 98 ? -10.906 27.188 4.328 1 96.12 98 GLN A C 1
ATOM 763 O O . GLN A 1 98 ? -9.719 27.234 4.637 1 96.12 98 GLN A O 1
ATOM 768 N N . PRO A 1 99 ? -11.805 26.547 5.102 1 94.06 99 PRO A N 1
ATOM 769 C CA . PRO A 1 99 ? -11.297 25.891 6.309 1 94.06 99 PRO A CA 1
ATOM 770 C C . PRO A 1 99 ? -10.281 24.797 5.996 1 94.06 99 PRO A C 1
ATOM 772 O O . PRO A 1 99 ? -9.344 24.578 6.77 1 94.06 99 PRO A O 1
ATOM 775 N N . TYR A 1 100 ? -10.477 24.109 4.895 1 95.69 100 TYR A N 1
ATOM 776 C CA . TYR A 1 100 ? -9.539 23.078 4.48 1 95.69 100 TYR A CA 1
ATOM 777 C C . TYR A 1 100 ? -8.203 23.688 4.062 1 95.69 100 TYR A C 1
ATOM 779 O O . TYR A 1 100 ? -7.141 23.141 4.367 1 95.69 100 TYR A O 1
ATOM 787 N N . ILE A 1 101 ? -8.289 24.797 3.367 1 96.44 101 ILE A N 1
ATOM 788 C CA . ILE A 1 101 ? -7.086 25.5 2.928 1 96.44 101 ILE A CA 1
ATOM 789 C C . ILE A 1 101 ? -6.301 25.984 4.145 1 96.44 101 ILE A C 1
ATOM 791 O O . ILE A 1 101 ? -5.074 25.844 4.191 1 96.44 101 ILE A O 1
ATOM 795 N N . ASP A 1 102 ? -7 26.516 5.137 1 93.81 102 ASP A N 1
ATOM 796 C CA . ASP A 1 102 ? -6.34 26.984 6.352 1 93.81 102 ASP A CA 1
ATOM 797 C C . ASP A 1 102 ? -5.57 25.859 7.035 1 93.81 102 ASP A C 1
ATOM 799 O O . ASP A 1 102 ? -4.402 26.031 7.395 1 93.81 102 ASP A O 1
ATOM 803 N N . SER A 1 103 ? -6.219 24.719 7.184 1 94 103 SER A N 1
ATOM 804 C CA . SER A 1 103 ? -5.582 23.562 7.797 1 94 103 SER A CA 1
ATOM 805 C C . SER A 1 103 ? -4.395 23.078 6.969 1 94 103 SER A C 1
ATOM 807 O O . SER A 1 103 ? -3.381 22.656 7.52 1 94 103 SER A O 1
ATOM 809 N N . SER A 1 104 ? -4.562 23.156 5.668 1 96.62 104 SER A N 1
ATOM 810 C CA . SER A 1 104 ? -3.539 22.688 4.738 1 96.62 104 SER A CA 1
ATOM 811 C C . SER A 1 104 ? -2.301 23.578 4.785 1 96.62 104 SER A C 1
ATOM 813 O O . SER A 1 104 ? -1.174 23.078 4.715 1 96.62 104 SER A O 1
ATOM 815 N N . VAL A 1 105 ? -2.557 24.844 4.879 1 95.75 105 VAL A N 1
ATOM 816 C CA . VAL A 1 105 ? -1.454 25.781 5 1 95.75 105 VAL A CA 1
ATOM 817 C C . VAL A 1 105 ? -0.708 25.547 6.312 1 95.75 105 VAL A C 1
ATOM 819 O O . VAL A 1 105 ? 0.524 25.562 6.344 1 95.75 105 VAL A O 1
ATOM 822 N N . ASN A 1 106 ? -1.423 25.281 7.352 1 94.44 106 ASN A N 1
ATOM 823 C CA . ASN A 1 106 ? -0.822 25.047 8.664 1 94.44 106 ASN A CA 1
ATOM 824 C C . ASN A 1 106 ? 0.088 23.828 8.648 1 94.44 106 ASN A C 1
ATOM 826 O O . ASN A 1 106 ? 1.188 23.859 9.203 1 94.44 106 ASN A O 1
ATOM 830 N N . ILE A 1 107 ? -0.337 22.719 8.031 1 96.31 107 ILE A N 1
ATOM 831 C CA . ILE A 1 107 ? 0.484 21.516 8.047 1 96.31 107 ILE A CA 1
ATOM 832 C C . ILE A 1 107 ? 1.75 21.734 7.223 1 96.31 107 ILE A C 1
ATOM 834 O O . ILE A 1 107 ? 2.814 21.219 7.551 1 96.31 107 ILE A O 1
ATOM 838 N N . ALA A 1 108 ? 1.621 22.484 6.113 1 96.5 108 ALA A N 1
ATOM 839 C CA . ALA A 1 108 ? 2.783 22.797 5.285 1 96.5 108 ALA A CA 1
ATOM 840 C C . ALA A 1 108 ? 3.812 23.609 6.059 1 96.5 108 ALA A C 1
ATOM 842 O O . ALA A 1 108 ? 5.012 23.328 6 1 96.5 108 ALA A O 1
ATOM 843 N N . ILE A 1 109 ? 3.363 24.547 6.859 1 94.56 109 ILE A N 1
ATOM 844 C CA . ILE A 1 109 ? 4.246 25.469 7.566 1 94.56 109 ILE A CA 1
ATOM 845 C C . ILE A 1 109 ? 4.848 24.781 8.789 1 94.56 109 ILE A C 1
ATOM 847 O O . ILE A 1 109 ? 6 25.031 9.148 1 94.56 109 ILE A O 1
ATOM 851 N N . THR A 1 110 ? 4.125 23.922 9.406 1 95.44 110 THR A N 1
ATOM 852 C CA . THR A 1 110 ? 4.586 23.312 10.648 1 95.44 110 THR A CA 1
ATOM 853 C C . THR A 1 110 ? 5.48 22.109 10.352 1 95.44 110 THR A C 1
ATOM 855 O O . THR A 1 110 ? 6.594 22.016 10.875 1 95.44 110 THR A O 1
ATOM 858 N N . CYS A 1 111 ? 5.062 21.234 9.469 1 96.44 111 CYS A N 1
ATOM 859 C CA . CYS A 1 111 ? 5.785 20 9.203 1 96.44 111 CYS A CA 1
ATOM 860 C C . CYS A 1 111 ? 6.953 20.25 8.25 1 96.44 111 CYS A C 1
ATOM 862 O O . CYS A 1 111 ? 7.957 19.531 8.297 1 96.44 111 CYS A O 1
ATOM 864 N N . TYR A 1 112 ? 6.84 21.25 7.422 1 96.25 112 TYR A N 1
ATOM 865 C CA . TYR A 1 112 ? 7.809 21.375 6.336 1 96.25 112 TYR A CA 1
ATOM 866 C C . TYR A 1 112 ? 8.453 22.75 6.324 1 96.25 112 TYR A C 1
ATOM 868 O O . TYR A 1 112 ? 8.742 23.297 5.254 1 96.25 112 TYR A O 1
ATOM 876 N N . ALA A 1 113 ? 8.656 23.281 7.469 1 92.25 113 ALA A N 1
ATOM 877 C CA . ALA A 1 113 ? 9.273 24.594 7.617 1 92.25 113 ALA A CA 1
ATOM 878 C C . ALA A 1 113 ? 10.695 24.609 7.055 1 92.25 113 ALA A C 1
ATOM 880 O O . ALA A 1 113 ? 11.203 25.656 6.648 1 92.25 113 ALA A O 1
ATOM 881 N N . HIS A 1 114 ? 11.328 23.453 6.945 1 90.62 114 HIS A N 1
ATOM 882 C CA . HIS A 1 114 ? 12.711 23.312 6.48 1 90.62 114 HIS A CA 1
ATOM 883 C C . HIS A 1 114 ? 12.781 23.391 4.961 1 90.62 114 HIS A C 1
ATOM 885 O O . HIS A 1 114 ? 13.875 23.438 4.391 1 90.62 114 HIS A O 1
ATOM 891 N N . THR A 1 115 ? 11.672 23.406 4.289 1 94.19 115 THR A N 1
ATOM 892 C CA . THR A 1 115 ? 11.664 23.328 2.832 1 94.19 115 THR A CA 1
ATOM 893 C C . THR A 1 115 ? 11.391 24.703 2.225 1 94.19 115 THR A C 1
ATOM 895 O O . THR A 1 115 ? 11.086 25.656 2.943 1 94.19 115 THR A O 1
ATOM 898 N N . SER A 1 116 ? 11.555 24.828 0.903 1 93.19 116 SER A N 1
ATOM 899 C CA . SER A 1 116 ? 11.289 26.062 0.168 1 93.19 116 SER A CA 1
ATOM 900 C C . SER A 1 116 ? 9.797 26.391 0.154 1 93.19 116 SER A C 1
ATOM 902 O O . SER A 1 116 ? 8.969 25.516 0.398 1 93.19 116 SER A O 1
ATOM 904 N N . ILE A 1 117 ? 9.461 27.578 -0.163 1 92.88 117 ILE A N 1
ATOM 905 C CA . ILE A 1 117 ? 8.078 28.031 -0.232 1 92.88 117 ILE A CA 1
ATOM 906 C C . ILE A 1 117 ? 7.344 27.266 -1.337 1 92.88 117 ILE A C 1
ATOM 908 O O . ILE A 1 117 ? 6.145 27 -1.22 1 92.88 117 ILE A O 1
ATOM 912 N N . ASP A 1 118 ? 8.055 26.875 -2.383 1 92.69 118 ASP A N 1
ATOM 913 C CA . ASP A 1 118 ? 7.449 26.125 -3.477 1 92.69 118 ASP A CA 1
ATOM 914 C C . ASP A 1 118 ? 6.969 24.75 -3.004 1 92.69 118 ASP A C 1
ATOM 916 O O . ASP A 1 118 ? 5.887 24.312 -3.385 1 92.69 118 ASP A O 1
ATOM 920 N N . VAL A 1 119 ? 7.793 24.109 -2.164 1 94.94 119 VAL A N 1
ATOM 921 C CA . VAL A 1 119 ? 7.418 22.812 -1.615 1 94.94 119 VAL A CA 1
ATOM 922 C C . VAL A 1 119 ? 6.246 22.969 -0.65 1 94.94 119 VAL A C 1
ATOM 924 O O . VAL A 1 119 ? 5.305 22.172 -0.663 1 94.94 119 VAL A O 1
ATOM 927 N N . GLN A 1 120 ? 6.316 24 0.154 1 95.62 120 GLN A N 1
ATOM 928 C CA . GLN A 1 120 ? 5.227 24.266 1.089 1 95.62 120 GLN A CA 1
ATOM 929 C C . GLN A 1 120 ? 3.918 24.531 0.348 1 95.62 120 GLN A C 1
ATOM 931 O O . GLN A 1 120 ? 2.855 24.062 0.769 1 95.62 120 GLN A O 1
ATOM 936 N N . GLU A 1 121 ? 4.012 25.297 -0.729 1 95.25 121 GLU A N 1
ATOM 937 C CA . GLU A 1 121 ? 2.83 25.531 -1.552 1 95.25 121 GLU A CA 1
ATOM 938 C C . GLU A 1 121 ? 2.277 24.234 -2.123 1 95.25 121 GLU A C 1
ATOM 940 O O . GLU A 1 121 ? 1.062 24.016 -2.135 1 95.25 121 GLU A O 1
ATOM 945 N N . PHE A 1 122 ? 3.133 23.391 -2.594 1 95.94 122 PHE A N 1
ATOM 946 C CA . PHE A 1 122 ? 2.721 22.094 -3.125 1 95.94 122 PHE A CA 1
ATOM 947 C C . PHE A 1 122 ? 2.006 21.266 -2.059 1 95.94 122 PHE A C 1
ATOM 949 O O . PHE A 1 122 ? 0.911 20.75 -2.295 1 95.94 122 PHE A O 1
ATOM 956 N N . VAL A 1 123 ? 2.631 21.156 -0.905 1 96.69 123 VAL A N 1
ATOM 957 C CA . VAL A 1 123 ? 2.09 20.344 0.18 1 96.69 123 VAL A CA 1
ATOM 958 C C . VAL A 1 123 ? 0.731 20.891 0.609 1 96.69 123 VAL A C 1
ATOM 960 O O . VAL A 1 123 ? -0.218 20.141 0.813 1 96.69 123 VAL A O 1
ATOM 963 N N . ALA A 1 124 ? 0.655 22.203 0.759 1 96.94 124 ALA A N 1
ATOM 964 C CA . ALA A 1 124 ? -0.596 22.828 1.181 1 96.94 124 ALA A CA 1
ATOM 965 C C . ALA A 1 124 ? -1.69 22.609 0.139 1 96.94 124 ALA A C 1
ATOM 967 O O . ALA A 1 124 ? -2.838 22.328 0.484 1 96.94 124 ALA A O 1
ATOM 968 N N . THR A 1 125 ? -1.367 22.812 -1.136 1 96.94 125 THR A N 1
ATOM 969 C CA . THR A 1 125 ? -2.342 22.609 -2.203 1 96.94 125 THR A CA 1
ATOM 970 C C . THR A 1 125 ? -2.785 21.156 -2.27 1 96.94 125 THR A C 1
ATOM 972 O O . THR A 1 125 ? -3.979 20.859 -2.371 1 96.94 125 THR A O 1
ATOM 975 N N . TYR A 1 126 ? -1.818 20.219 -2.201 1 97.12 126 TYR A N 1
ATOM 976 C CA . TYR A 1 126 ? -2.109 18.797 -2.166 1 97.12 126 TYR A CA 1
ATOM 977 C C . TYR A 1 126 ? -3.062 18.453 -1.024 1 97.12 126 TYR A C 1
ATOM 979 O O . TYR A 1 126 ? -4.062 17.766 -1.225 1 97.12 126 TYR A O 1
ATOM 987 N N . THR A 1 127 ? -2.703 18.984 0.117 1 97.88 127 THR A N 1
ATOM 988 C CA . THR A 1 127 ? -3.482 18.703 1.317 1 97.88 127 THR A CA 1
ATOM 989 C C . THR A 1 127 ? -4.891 19.281 1.196 1 97.88 127 THR A C 1
ATOM 991 O O . THR A 1 127 ? -5.859 18.656 1.64 1 97.88 127 THR A O 1
ATOM 994 N N . SER A 1 128 ? -4.992 20.453 0.648 1 97.94 128 SER A N 1
ATOM 995 C CA . SER A 1 128 ? -6.301 21.078 0.442 1 97.94 128 SER A CA 1
ATOM 996 C C . SER A 1 128 ? -7.199 20.188 -0.419 1 97.94 128 SER A C 1
ATOM 998 O O . SER A 1 128 ? -8.375 19.984 -0.102 1 97.94 128 SER A O 1
ATOM 1000 N N . TYR A 1 129 ? -6.645 19.656 -1.506 1 97.44 129 TYR A N 1
ATOM 1001 C CA . TYR A 1 129 ? -7.402 18.734 -2.348 1 97.44 129 TYR A CA 1
ATOM 1002 C C . TYR A 1 129 ? -7.762 17.469 -1.583 1 97.44 129 TYR A C 1
ATOM 1004 O O . TYR A 1 129 ? -8.891 16.984 -1.678 1 97.44 129 TYR A O 1
ATOM 1012 N N . ALA A 1 130 ? -6.801 16.938 -0.851 1 97.38 130 ALA A N 1
ATOM 1013 C CA . ALA A 1 130 ? -7.027 15.688 -0.122 1 97.38 130 ALA A CA 1
ATOM 1014 C C . ALA A 1 130 ? -8.164 15.836 0.882 1 97.38 130 ALA A C 1
ATOM 1016 O O . ALA A 1 130 ? -9.07 15 0.939 1 97.38 130 ALA A O 1
ATOM 1017 N N . ILE A 1 131 ? -8.133 16.953 1.681 1 96.56 131 ILE A N 1
ATOM 1018 C CA . ILE A 1 131 ? -9.18 17.172 2.676 1 96.56 131 ILE A CA 1
ATOM 1019 C C . ILE A 1 131 ? -10.516 17.406 1.977 1 96.56 131 ILE A C 1
ATOM 1021 O O . ILE A 1 131 ? -11.555 16.953 2.447 1 96.56 131 ILE A O 1
ATOM 1025 N N . THR A 1 132 ? -10.484 18.125 0.867 1 97.06 132 THR A N 1
ATOM 1026 C CA . THR A 1 132 ? -11.703 18.375 0.11 1 97.06 132 THR A CA 1
ATOM 1027 C C . THR A 1 132 ? -12.32 17.078 -0.372 1 97.06 132 THR A C 1
ATOM 1029 O O . THR A 1 132 ? -13.531 16.859 -0.247 1 97.06 132 THR A O 1
ATOM 1032 N N . VAL A 1 133 ? -11.523 16.172 -0.907 1 96.5 133 VAL A N 1
ATOM 1033 C CA . VAL A 1 133 ? -12 14.883 -1.391 1 96.5 133 VAL A CA 1
ATOM 1034 C C . VAL A 1 133 ? -12.547 14.062 -0.224 1 96.5 133 VAL A C 1
ATOM 1036 O O . VAL A 1 133 ? -13.594 13.422 -0.345 1 96.5 133 VAL A O 1
ATOM 1039 N N . ASP A 1 134 ? -11.883 14.125 0.876 1 93.5 134 ASP A N 1
ATOM 1040 C CA . ASP A 1 134 ? -12.289 13.367 2.059 1 93.5 134 ASP A CA 1
ATOM 1041 C C . ASP A 1 134 ? -13.641 13.852 2.58 1 93.5 134 ASP A C 1
ATOM 1043 O O . ASP A 1 134 ? -14.484 13.047 2.961 1 93.5 134 ASP A O 1
ATOM 1047 N N . ASP A 1 135 ? -13.867 15.156 2.592 1 92.81 135 ASP A N 1
ATOM 1048 C CA . ASP A 1 135 ? -15.047 15.727 3.242 1 92.81 135 ASP A CA 1
ATOM 1049 C C . ASP A 1 135 ? -16.188 15.906 2.244 1 92.81 135 ASP A C 1
ATOM 1051 O O . ASP A 1 135 ? -17.359 15.703 2.584 1 92.81 135 ASP A O 1
ATOM 1055 N N . LEU A 1 136 ? -15.875 16.266 0.99 1 94.56 136 LEU A N 1
ATOM 1056 C CA . LEU A 1 136 ? -16.906 16.594 0.02 1 94.56 136 LEU A CA 1
ATOM 1057 C C . LEU A 1 136 ? -17.031 15.5 -1.038 1 94.56 136 LEU A C 1
ATOM 1059 O O . LEU A 1 136 ? -17.844 15.609 -1.956 1 94.56 136 LEU A O 1
ATOM 1063 N N . GLY A 1 137 ? -16.312 14.43 -0.904 1 94.31 137 GLY A N 1
ATOM 1064 C CA . GLY A 1 137 ? -16.297 13.375 -1.901 1 94.31 137 GLY A CA 1
ATOM 1065 C C . GLY A 1 137 ? -17.672 12.773 -2.143 1 94.31 137 GLY A C 1
ATOM 1066 O O . GLY A 1 137 ? -17.984 12.32 -3.246 1 94.31 137 GLY A O 1
ATOM 1067 N N . HIS A 1 138 ? -18.562 12.797 -1.119 1 94.06 138 HIS A N 1
ATOM 1068 C CA . HIS A 1 138 ? -19.906 12.25 -1.246 1 94.06 138 HIS A CA 1
ATOM 1069 C C . HIS A 1 138 ? -20.703 12.977 -2.324 1 94.06 138 HIS A C 1
ATOM 1071 O O . HIS A 1 138 ? -21.625 12.414 -2.912 1 94.06 138 HIS A O 1
ATOM 1077 N N . GLU A 1 139 ? -20.312 14.203 -2.664 1 95.44 139 GLU A N 1
ATOM 1078 C CA . GLU A 1 139 ? -21 15 -3.672 1 95.44 139 GLU A CA 1
ATOM 1079 C C . GLU A 1 139 ? -20.594 14.586 -5.082 1 95.44 139 GLU A C 1
ATOM 1081 O O . GLU A 1 139 ? -21.25 14.945 -6.059 1 95.44 139 GLU A O 1
ATOM 1086 N N . PHE A 1 140 ? -19.5 13.883 -5.23 1 96.12 140 PHE A N 1
ATOM 1087 C CA . PHE A 1 140 ? -19.031 13.469 -6.547 1 96.12 140 PHE A CA 1
ATOM 1088 C C . PHE A 1 140 ? -18.453 12.062 -6.496 1 96.12 140 PHE A C 1
ATOM 1090 O O . PHE A 1 140 ? -17.375 11.812 -7.059 1 96.12 140 PHE A O 1
ATOM 1097 N N . SER A 1 141 ? -19.109 11.188 -5.77 1 94.56 141 SER A N 1
ATOM 1098 C CA . SER A 1 141 ? -18.672 9.812 -5.555 1 94.56 141 SER A CA 1
ATOM 1099 C C . SER A 1 141 ? -18.531 9.062 -6.875 1 94.56 141 SER A C 1
ATOM 1101 O O . SER A 1 141 ? -17.609 8.258 -7.039 1 94.56 141 SER A O 1
ATOM 1103 N N . ASP A 1 142 ? -19.375 9.289 -7.883 1 93.75 142 ASP A N 1
ATOM 1104 C CA . ASP A 1 142 ? -19.297 8.617 -9.18 1 93.75 142 ASP A CA 1
ATOM 1105 C C . ASP A 1 142 ? -18.016 9.008 -9.914 1 93.75 142 ASP A C 1
ATOM 1107 O O . ASP A 1 142 ? -17.391 8.172 -10.578 1 93.75 142 ASP A O 1
ATOM 1111 N N . ASP A 1 143 ? -17.656 10.273 -9.789 1 95.25 143 ASP A N 1
ATOM 1112 C CA . ASP A 1 143 ? -16.422 10.734 -10.406 1 95.25 143 ASP A CA 1
ATOM 1113 C C . ASP A 1 143 ? -15.211 10.055 -9.773 1 95.25 143 ASP A C 1
ATOM 1115 O O . ASP A 1 143 ? -14.25 9.711 -10.469 1 95.25 143 ASP A O 1
ATOM 1119 N N . MET A 1 144 ? -15.258 9.898 -8.453 1 95.56 144 MET A N 1
ATOM 1120 C CA . MET A 1 144 ? -14.164 9.227 -7.758 1 95.56 144 MET A CA 1
ATOM 1121 C C . MET A 1 144 ? -14.062 7.766 -8.188 1 95.56 144 MET A C 1
ATOM 1123 O O . MET A 1 144 ? -12.961 7.254 -8.414 1 95.56 144 MET A O 1
ATOM 1127 N N . LYS A 1 145 ? -15.18 7.148 -8.383 1 92.19 145 LYS A N 1
ATOM 1128 C CA . LYS A 1 145 ? -15.242 5.742 -8.766 1 92.19 145 LYS A CA 1
ATOM 1129 C C . LYS A 1 145 ? -14.664 5.523 -10.164 1 92.19 145 LYS A C 1
ATOM 1131 O O . LYS A 1 145 ? -14.039 4.492 -10.43 1 92.19 145 LYS A O 1
ATOM 1136 N N . MET A 1 146 ? -14.828 6.484 -10.969 1 91.12 146 MET A N 1
ATOM 1137 C CA . MET A 1 146 ? -14.43 6.312 -12.367 1 91.12 146 MET A CA 1
ATOM 1138 C C . MET A 1 146 ? -13.031 6.875 -12.609 1 91.12 146 MET A C 1
ATOM 1140 O O . MET A 1 146 ? -12.5 6.781 -13.719 1 91.12 146 MET A O 1
ATOM 1144 N N . PHE A 1 147 ? -12.438 7.316 -11.625 1 91.38 147 PHE A N 1
ATOM 1145 C CA . PHE A 1 147 ? -11.211 8.078 -11.805 1 91.38 147 PHE A CA 1
ATOM 1146 C C . PHE A 1 147 ? -10.102 7.184 -12.352 1 91.38 147 PHE A C 1
ATOM 1148 O O . PHE A 1 147 ? -9.414 7.547 -13.312 1 91.38 147 PHE A O 1
ATOM 1155 N N . VAL A 1 148 ? -9.891 6.004 -11.75 1 90.81 148 VAL A N 1
ATOM 1156 C CA . VAL A 1 148 ? -8.805 5.121 -12.156 1 90.81 148 VAL A CA 1
ATOM 1157 C C . VAL A 1 148 ? -9.047 4.621 -13.578 1 90.81 148 VAL A C 1
ATOM 1159 O O . VAL A 1 148 ? -8.117 4.574 -14.391 1 90.81 148 VAL A O 1
ATOM 1162 N N . THR A 1 149 ? -10.297 4.309 -13.852 1 88.75 149 THR A N 1
ATOM 1163 C CA . THR A 1 149 ? -10.664 3.924 -15.211 1 88.75 149 THR A CA 1
ATOM 1164 C C . THR A 1 149 ? -10.32 5.035 -16.203 1 88.75 149 THR A C 1
ATOM 1166 O O . THR A 1 149 ? -9.766 4.77 -17.266 1 88.75 149 THR A O 1
ATOM 1169 N N . GLY A 1 150 ? -10.68 6.262 -15.82 1 89 150 GLY A N 1
ATOM 1170 C CA . GLY A 1 150 ? -10.352 7.398 -16.672 1 89 150 GLY A CA 1
ATOM 1171 C C . GLY A 1 150 ? -8.859 7.582 -16.859 1 89 150 GLY A C 1
ATOM 1172 O O . GLY A 1 150 ? -8.406 7.887 -17.969 1 89 150 GLY A O 1
ATOM 1173 N N . LEU A 1 151 ? -8.117 7.418 -15.781 1 87.94 151 LEU A N 1
ATOM 1174 C CA . LEU A 1 151 ? -6.664 7.543 -15.828 1 87.94 151 LEU A CA 1
ATOM 1175 C C . LEU A 1 151 ? -6.062 6.516 -16.781 1 87.94 151 LEU A C 1
ATOM 1177 O O . LEU A 1 151 ? -5.188 6.848 -17.594 1 87.94 151 LEU A O 1
ATOM 1181 N N . LEU A 1 152 ? -6.488 5.23 -16.75 1 86.94 152 LEU A N 1
ATOM 1182 C CA . LEU A 1 152 ? -5.988 4.156 -17.594 1 86.94 152 LEU A CA 1
ATOM 1183 C C . LEU A 1 152 ? -6.34 4.406 -19.062 1 86.94 152 LEU A C 1
ATOM 1185 O O . LEU A 1 152 ? -5.57 4.055 -19.969 1 86.94 152 LEU A O 1
ATOM 1189 N N . ASP A 1 153 ? -7.457 5.074 -19.25 1 88 153 ASP A N 1
ATOM 1190 C CA . ASP A 1 153 ? -7.926 5.348 -20.609 1 88 153 ASP A CA 1
ATOM 1191 C C . ASP A 1 153 ? -7.297 6.625 -21.156 1 88 153 ASP A C 1
ATOM 1193 O O . ASP A 1 153 ? -7.473 6.953 -22.344 1 88 153 ASP A O 1
ATOM 1197 N N . GLY A 1 154 ? -6.594 7.344 -20.297 1 83.94 154 GLY A N 1
ATOM 1198 C CA . GLY A 1 154 ? -6.004 8.609 -20.703 1 83.94 154 GLY A CA 1
ATOM 1199 C C . GLY A 1 154 ? -7.008 9.75 -20.75 1 83.94 154 GLY A C 1
ATOM 1200 O O . GLY A 1 154 ? -6.789 10.742 -21.438 1 83.94 154 GLY A O 1
ATOM 1201 N N . ASN A 1 155 ? -8.086 9.508 -20.047 1 84.62 155 ASN A N 1
ATOM 1202 C CA . ASN A 1 155 ? -9.125 10.531 -20.031 1 84.62 155 ASN A CA 1
ATOM 1203 C C . ASN A 1 155 ? -8.945 11.492 -18.859 1 84.62 155 ASN A C 1
ATOM 1205 O O . ASN A 1 155 ? -8.477 11.102 -17.797 1 84.62 155 ASN A O 1
ATOM 1209 N N . THR A 1 156 ? -9.273 12.742 -19.172 1 81.81 156 THR A N 1
ATOM 1210 C CA . THR A 1 156 ? -9.281 13.742 -18.109 1 81.81 156 THR A CA 1
ATOM 1211 C C . THR A 1 156 ? -10.656 13.82 -17.453 1 81.81 156 THR A C 1
ATOM 1213 O O . THR A 1 156 ? -11.68 13.828 -18.141 1 81.81 156 THR A O 1
ATOM 1216 N N . THR A 1 157 ? -10.625 13.766 -16.203 1 87.88 157 THR A N 1
ATOM 1217 C CA . THR A 1 157 ? -11.891 13.852 -15.484 1 87.88 157 THR A CA 1
ATOM 1218 C C . THR A 1 157 ? -12.492 15.242 -15.625 1 87.88 157 THR A C 1
ATOM 1220 O O . THR A 1 157 ? -11.773 16.234 -15.703 1 87.88 157 THR A O 1
ATOM 1223 N N . LYS A 1 158 ? -13.828 15.273 -15.609 1 90.31 158 LYS A N 1
ATOM 1224 C CA . LYS A 1 158 ? -14.547 16.547 -15.688 1 90.31 158 LYS A CA 1
ATOM 1225 C C . LYS A 1 158 ? -14.656 17.203 -14.312 1 90.31 158 LYS A C 1
ATOM 1227 O O . LYS A 1 158 ? -14.891 18.406 -14.219 1 90.31 158 LYS A O 1
ATOM 1232 N N . ASN A 1 159 ? -14.539 16.375 -13.273 1 95 159 ASN A N 1
ATOM 1233 C CA . ASN A 1 159 ? -14.57 16.938 -11.93 1 95 159 ASN A CA 1
ATOM 1234 C C . ASN A 1 159 ? -13.359 17.828 -11.656 1 95 159 ASN A C 1
ATOM 1236 O O . ASN A 1 159 ? -12.227 17.344 -11.648 1 95 159 ASN A O 1
ATOM 1240 N N . VAL A 1 160 ? -13.594 19.047 -11.328 1 95.38 160 VAL A N 1
ATOM 1241 C CA . VAL A 1 160 ? -12.547 20.062 -11.25 1 95.38 160 VAL A CA 1
ATOM 1242 C C . VAL A 1 160 ? -11.633 19.781 -10.055 1 95.38 160 VAL A C 1
ATOM 1244 O O . VAL A 1 160 ? -10.422 20 -10.125 1 95.38 160 VAL A O 1
ATOM 1247 N N . ILE A 1 161 ? -12.172 19.312 -8.953 1 96.31 161 ILE A N 1
ATOM 1248 C CA . ILE A 1 161 ? -11.398 19.031 -7.75 1 96.31 161 ILE A CA 1
ATOM 1249 C C . ILE A 1 161 ? -10.438 17.875 -8.008 1 96.31 161 ILE A C 1
ATOM 1251 O O . ILE A 1 161 ? -9.234 18 -7.754 1 96.31 161 ILE A O 1
ATOM 1255 N N . LEU A 1 162 ? -10.938 16.781 -8.594 1 95.81 162 LEU A N 1
ATOM 1256 C CA . LEU A 1 162 ? -10.109 15.617 -8.891 1 95.81 162 LEU A CA 1
ATOM 1257 C C . LEU A 1 162 ? -9.078 15.945 -9.961 1 95.81 162 LEU A C 1
ATOM 1259 O O . LEU A 1 162 ? -7.926 15.508 -9.875 1 95.81 162 LEU A O 1
ATOM 1263 N N . ARG A 1 163 ? -9.516 16.688 -10.93 1 94.12 163 ARG A N 1
ATOM 1264 C CA . ARG A 1 163 ? -8.586 17.094 -11.984 1 94.12 163 ARG A CA 1
ATOM 1265 C C . ARG A 1 163 ? -7.438 17.922 -11.414 1 94.12 163 ARG A C 1
ATOM 1267 O O . ARG A 1 163 ? -6.273 17.688 -11.727 1 94.12 163 ARG A O 1
ATOM 1274 N N . GLY A 1 164 ? -7.77 18.984 -10.594 1 93.56 164 GLY A N 1
ATOM 1275 C CA . GLY A 1 164 ? -6.738 19.781 -9.953 1 93.56 164 GLY A CA 1
ATOM 1276 C C . GLY A 1 164 ? -5.809 18.969 -9.078 1 93.56 164 GLY A C 1
ATOM 1277 O O . GLY A 1 164 ? -4.594 19.188 -9.078 1 93.56 164 GLY A O 1
ATOM 1278 N N . PHE A 1 165 ? -6.371 17.984 -8.32 1 93.62 165 PHE A N 1
ATOM 1279 C CA . PHE A 1 165 ? -5.633 17.109 -7.414 1 93.62 165 PHE A CA 1
ATOM 1280 C C . PHE A 1 165 ? -4.578 16.312 -8.172 1 93.62 165 PHE A C 1
ATOM 1282 O O . PHE A 1 165 ? -3.412 16.281 -7.77 1 93.62 165 PHE A O 1
ATOM 1289 N N . PHE A 1 166 ? -4.852 15.797 -9.328 1 90.5 166 PHE A N 1
ATOM 1290 C CA . PHE A 1 166 ? -3.941 14.914 -10.047 1 90.5 166 PHE A CA 1
ATOM 1291 C C . PHE A 1 166 ? -3.043 15.711 -10.984 1 90.5 166 PHE A C 1
ATOM 1293 O O . PHE A 1 166 ? -1.899 15.328 -11.234 1 90.5 166 PHE A O 1
ATOM 1300 N N . ASP A 1 167 ? -3.52 16.875 -11.477 1 90.19 167 ASP A N 1
ATOM 1301 C CA . ASP A 1 167 ? -2.678 17.766 -12.273 1 90.19 167 ASP A CA 1
ATOM 1302 C C . ASP A 1 167 ? -1.517 18.312 -11.445 1 90.19 167 ASP A C 1
ATOM 1304 O O . ASP A 1 167 ? -0.435 18.578 -11.977 1 90.19 167 ASP A O 1
ATOM 1308 N N . LEU A 1 168 ? -1.816 18.484 -10.172 1 91.88 168 LEU A N 1
ATOM 1309 C CA . LEU A 1 168 ? -0.764 18.969 -9.273 1 91.88 168 LEU A CA 1
ATOM 1310 C C . LEU A 1 168 ? 0.449 18.047 -9.328 1 91.88 168 LEU A C 1
ATOM 1312 O O . LEU A 1 168 ? 1.59 18.5 -9.25 1 91.88 168 LEU A O 1
ATOM 1316 N N . MET A 1 169 ? 0.228 16.734 -9.492 1 87.69 169 MET A N 1
ATOM 1317 C CA . MET A 1 169 ? 1.305 15.742 -9.461 1 87.69 169 MET A CA 1
ATOM 1318 C C . MET A 1 169 ? 2.012 15.672 -10.812 1 87.69 169 MET A C 1
ATOM 1320 O O . MET A 1 169 ? 3.148 15.203 -10.898 1 87.69 169 MET A O 1
ATOM 1324 N N . LYS A 1 170 ? 1.347 16.125 -11.844 1 81.31 170 LYS A N 1
ATOM 1325 C CA . LYS A 1 170 ? 1.982 16.234 -13.156 1 81.31 170 LYS A CA 1
ATOM 1326 C C . LYS A 1 170 ? 3.068 17.297 -13.156 1 81.31 170 LYS A C 1
ATOM 1328 O O . LYS A 1 170 ? 4.164 17.078 -13.672 1 81.31 170 LYS A O 1
ATOM 1333 N N . ASP A 1 171 ? 2.762 18.406 -12.719 1 65.81 171 ASP A N 1
ATOM 1334 C CA . ASP A 1 171 ? 3.561 19.625 -12.82 1 65.81 171 ASP A CA 1
ATOM 1335 C C . ASP A 1 171 ? 4.699 19.609 -11.805 1 65.81 171 ASP A C 1
ATOM 1337 O O . ASP A 1 171 ? 5.828 20 -12.125 1 65.81 171 ASP A O 1
ATOM 1341 N N . HIS A 1 172 ? 4.352 19.203 -10.633 1 60 172 HIS A N 1
ATOM 1342 C CA . HIS A 1 172 ? 5.223 19.516 -9.508 1 60 172 HIS A CA 1
ATOM 1343 C C . HIS A 1 172 ? 5.977 18.281 -9.039 1 60 172 HIS A C 1
ATOM 1345 O O . HIS A 1 172 ? 6.633 18.312 -7.996 1 60 172 HIS A O 1
ATOM 1351 N N . GLY A 1 173 ? 5.805 17.344 -9.93 1 59.75 173 GLY A N 1
ATOM 1352 C CA . GLY A 1 173 ? 6.617 16.188 -9.625 1 59.75 173 GLY A CA 1
ATOM 1353 C C . GLY A 1 173 ? 8.109 16.469 -9.672 1 59.75 173 GLY A C 1
ATOM 1354 O O . GLY A 1 173 ? 8.906 15.688 -9.148 1 59.75 173 GLY A O 1
ATOM 1355 N N . SER A 1 174 ? 8.336 17.719 -10.016 1 73.31 174 SER A N 1
ATOM 1356 C CA . SER A 1 174 ? 9.75 18.062 -10.125 1 73.31 174 SER A CA 1
ATOM 1357 C C . SER A 1 174 ? 10.344 18.375 -8.75 1 73.31 174 SER A C 1
ATOM 1359 O O . SER A 1 174 ? 11.562 18.406 -8.594 1 73.31 174 SER A O 1
ATOM 1361 N N . GLN A 1 175 ? 9.477 18.594 -7.812 1 89.19 175 GLN A N 1
ATOM 1362 C CA . GLN A 1 175 ? 9.977 18.906 -6.48 1 89.19 175 GLN A CA 1
ATOM 1363 C C . GLN A 1 175 ? 10.531 17.656 -5.797 1 89.19 175 GLN A C 1
ATOM 1365 O O . GLN A 1 175 ? 11.312 17.75 -4.848 1 89.19 175 GLN A O 1
ATOM 1370 N N . PHE A 1 176 ? 10.109 16.531 -6.348 1 93.19 176 PHE A N 1
ATOM 1371 C CA . PHE A 1 176 ? 10.516 15.266 -5.75 1 93.19 176 PHE A CA 1
ATOM 1372 C C . PHE A 1 176 ? 11.164 14.359 -6.793 1 93.19 176 PHE A C 1
ATOM 1374 O O . PHE A 1 176 ? 10.992 14.578 -7.996 1 93.19 176 PHE A O 1
ATOM 1381 N N . GLY A 1 177 ? 11.992 13.523 -6.316 1 93.06 177 GLY A N 1
ATOM 1382 C CA . GLY A 1 177 ? 12.57 12.555 -7.234 1 93.06 177 GLY A CA 1
ATOM 1383 C C . GLY A 1 177 ? 11.531 11.68 -7.902 1 93.06 177 GLY A C 1
ATOM 1384 O O . GLY A 1 177 ? 10.359 11.703 -7.527 1 93.06 177 GLY A O 1
ATOM 1385 N N . GLN A 1 178 ? 11.945 10.906 -8.891 1 92.38 178 GLN A N 1
ATOM 1386 C CA . GLN A 1 178 ? 11.023 10.117 -9.703 1 92.38 178 GLN A CA 1
ATOM 1387 C C . GLN A 1 178 ? 10.281 9.094 -8.852 1 92.38 178 GLN A C 1
ATOM 1389 O O . GLN A 1 178 ? 9.055 9 -8.922 1 92.38 178 GLN A O 1
ATOM 1394 N N . PHE A 1 179 ? 10.984 8.32 -8.07 1 93.5 179 PHE A N 1
ATOM 1395 C CA . PHE A 1 179 ? 10.328 7.301 -7.262 1 93.5 179 PHE A CA 1
ATOM 1396 C C . PHE A 1 179 ? 9.383 7.934 -6.246 1 93.5 179 PHE A C 1
ATOM 1398 O O . PHE A 1 179 ? 8.242 7.492 -6.09 1 93.5 179 PHE A O 1
ATOM 1405 N N . GLY A 1 180 ? 9.93 8.953 -5.539 1 93.69 180 GLY A N 1
ATOM 1406 C CA . GLY A 1 180 ? 9.078 9.672 -4.598 1 93.69 180 GLY A CA 1
ATOM 1407 C C . GLY A 1 180 ? 7.82 10.219 -5.238 1 93.69 180 GLY A C 1
ATOM 1408 O O . GLY A 1 180 ? 6.727 10.086 -4.684 1 93.69 180 GLY A O 1
ATOM 1409 N N . GLY A 1 181 ? 7.984 10.844 -6.379 1 93.94 181 GLY A N 1
ATOM 1410 C CA . GLY A 1 181 ? 6.836 11.344 -7.121 1 93.94 181 GLY A CA 1
ATOM 1411 C C . GLY A 1 181 ? 5.852 10.25 -7.5 1 93.94 181 GLY A C 1
ATOM 1412 O O . GLY A 1 181 ? 4.637 10.445 -7.422 1 93.94 181 GLY A O 1
ATOM 1413 N N . ASP A 1 182 ? 6.34 9.094 -7.91 1 93.94 182 ASP A N 1
ATOM 1414 C CA . ASP A 1 182 ? 5.496 7.965 -8.281 1 93.94 182 ASP A CA 1
ATOM 1415 C C . ASP A 1 182 ? 4.715 7.441 -7.078 1 93.94 182 ASP A C 1
ATOM 1417 O O . ASP A 1 182 ? 3.543 7.086 -7.199 1 93.94 182 ASP A O 1
ATOM 1421 N N . MET A 1 183 ? 5.395 7.379 -5.898 1 94.56 183 MET A N 1
ATOM 1422 C CA . MET A 1 183 ? 4.73 6.914 -4.684 1 94.56 183 MET A CA 1
ATOM 1423 C C . MET A 1 183 ? 3.635 7.887 -4.258 1 94.56 183 MET A C 1
ATOM 1425 O O . MET A 1 183 ? 2.584 7.465 -3.77 1 94.56 183 MET A O 1
ATOM 1429 N N . ILE A 1 184 ? 3.881 9.172 -4.434 1 95.06 184 ILE A N 1
ATOM 1430 C CA . ILE A 1 184 ? 2.875 10.18 -4.113 1 95.06 184 ILE A CA 1
ATOM 1431 C C . ILE A 1 184 ? 1.646 9.984 -5 1 95.06 184 ILE A C 1
ATOM 1433 O O . ILE A 1 184 ? 0.516 9.961 -4.508 1 95.06 184 ILE A O 1
ATOM 1437 N N . ALA A 1 185 ? 1.879 9.773 -6.27 1 93.62 185 ALA A N 1
ATOM 1438 C CA . ALA A 1 185 ? 0.782 9.57 -7.211 1 93.62 185 ALA A CA 1
ATOM 1439 C C . ALA A 1 185 ? 0.005 8.297 -6.883 1 93.62 185 ALA A C 1
ATOM 1441 O O . ALA A 1 185 ? -1.225 8.32 -6.793 1 93.62 185 ALA A O 1
ATOM 1442 N N . LYS A 1 186 ? 0.728 7.242 -6.711 1 94.31 186 LYS A N 1
ATOM 1443 C CA . LYS A 1 186 ? 0.104 5.953 -6.414 1 94.31 186 LYS A CA 1
ATOM 1444 C C . LYS A 1 186 ? -0.692 6.02 -5.113 1 94.31 186 LYS A C 1
ATOM 1446 O O . LYS A 1 186 ? -1.81 5.504 -5.039 1 94.31 186 LYS A O 1
ATOM 1451 N N . ALA A 1 187 ? -0.107 6.625 -4.07 1 94.75 187 ALA A N 1
ATOM 1452 C CA . ALA A 1 187 ? -0.785 6.754 -2.783 1 94.75 187 ALA A CA 1
ATOM 1453 C C . ALA A 1 187 ? -2.035 7.621 -2.906 1 94.75 187 ALA A C 1
ATOM 1455 O O . ALA A 1 187 ? -3.023 7.398 -2.203 1 94.75 187 ALA A O 1
ATOM 1456 N N . THR A 1 188 ? -1.999 8.594 -3.809 1 95 188 THR A N 1
ATOM 1457 C CA . THR A 1 188 ? -3.168 9.43 -4.039 1 95 188 THR A CA 1
ATOM 1458 C C . THR A 1 188 ? -4.297 8.625 -4.672 1 95 188 THR A C 1
ATOM 1460 O O . THR A 1 188 ? -5.465 8.805 -4.324 1 95 188 THR A O 1
ATOM 1463 N N . ILE A 1 189 ? -3.955 7.75 -5.586 1 94.06 189 ILE A N 1
ATOM 1464 C CA . ILE A 1 189 ? -4.945 6.852 -6.172 1 94.06 189 ILE A CA 1
ATOM 1465 C C . ILE A 1 189 ? -5.57 5.988 -5.074 1 94.06 189 ILE A C 1
ATOM 1467 O O . ILE A 1 189 ? -6.793 5.875 -4.992 1 94.06 189 ILE A O 1
ATOM 1471 N N . ASP A 1 190 ? -4.703 5.438 -4.199 1 94.69 190 ASP A N 1
ATOM 1472 C CA . ASP A 1 190 ? -5.164 4.641 -3.066 1 94.69 190 ASP A CA 1
ATOM 1473 C C . ASP A 1 190 ? -6.148 5.43 -2.207 1 94.69 190 ASP A C 1
ATOM 1475 O O . ASP A 1 190 ? -7.172 4.891 -1.778 1 94.69 190 ASP A O 1
ATOM 1479 N N . PHE A 1 191 ? -5.844 6.613 -1.975 1 95.75 191 PHE A N 1
ATOM 1480 C CA . PHE A 1 191 ? -6.637 7.473 -1.101 1 95.75 191 PHE A CA 1
ATOM 1481 C C . PHE A 1 191 ? -8.016 7.73 -1.697 1 95.75 191 PHE A C 1
ATOM 1483 O O . PHE A 1 191 ? -9.031 7.539 -1.03 1 95.75 191 PHE A O 1
ATOM 1490 N N . VAL A 1 192 ? -8.062 8.125 -2.98 1 96.31 192 VAL A N 1
ATOM 1491 C CA . VAL A 1 192 ? -9.328 8.438 -3.639 1 96.31 192 VAL A CA 1
ATOM 1492 C C . VAL A 1 192 ? -10.203 7.188 -3.695 1 96.31 192 VAL A C 1
ATOM 1494 O O . VAL A 1 192 ? -11.406 7.25 -3.426 1 96.31 192 VAL A O 1
ATOM 1497 N N . CYS A 1 193 ? -9.578 6.039 -3.992 1 94.44 193 CYS A N 1
ATOM 1498 C CA . CYS A 1 193 ? -10.328 4.785 -4.043 1 94.44 193 CYS A CA 1
ATOM 1499 C C . CYS A 1 193 ? -10.883 4.426 -2.668 1 94.44 193 CYS A C 1
ATOM 1501 O O . CYS A 1 193 ? -12.008 3.945 -2.557 1 94.44 193 CYS A O 1
ATOM 1503 N N . SER A 1 194 ? -10.086 4.664 -1.631 1 92.88 194 SER A N 1
ATOM 1504 C CA . SER A 1 194 ? -10.539 4.352 -0.28 1 92.88 194 SER A CA 1
ATOM 1505 C C . SER A 1 194 ? -11.672 5.277 0.155 1 92.88 194 SER A C 1
ATOM 1507 O O . SER A 1 194 ? -12.57 4.863 0.896 1 92.88 194 SER A O 1
ATOM 1509 N N . CYS A 1 195 ? -11.625 6.516 -0.312 1 93.25 195 CYS A N 1
ATOM 1510 C CA . CYS A 1 195 ? -12.672 7.473 0.027 1 93.25 195 CYS A CA 1
ATOM 1511 C C . CYS A 1 195 ? -14.016 7.031 -0.536 1 93.25 195 CYS A C 1
ATOM 1513 O O . CYS A 1 195 ? -15.023 7.023 0.178 1 93.25 195 CYS A O 1
ATOM 1515 N N . TYR A 1 196 ? -14.062 6.648 -1.845 1 93.38 196 TYR A N 1
ATOM 1516 C CA . TYR A 1 196 ? -15.375 6.281 -2.361 1 93.38 196 TYR A CA 1
ATOM 1517 C C . TYR A 1 196 ? -15.82 4.93 -1.813 1 93.38 196 TYR A C 1
ATOM 1519 O O . TYR A 1 196 ? -17.016 4.672 -1.675 1 93.38 196 TYR A O 1
ATOM 1527 N N . LEU A 1 197 ? -14.844 4.051 -1.472 1 90.94 197 LEU A N 1
ATOM 1528 C CA . LEU A 1 197 ? -15.211 2.787 -0.843 1 90.94 197 LEU A CA 1
ATOM 1529 C C . LEU A 1 197 ? -15.898 3.025 0.499 1 90.94 197 LEU A C 1
ATOM 1531 O O . LEU A 1 197 ? -16.906 2.381 0.812 1 90.94 197 LEU A O 1
ATOM 1535 N N . GLU A 1 198 ? -15.32 3.9 1.324 1 86.25 198 GLU A N 1
ATOM 1536 C CA . GLU A 1 198 ? -15.922 4.234 2.613 1 86.25 198 GLU A CA 1
ATOM 1537 C C . GLU A 1 198 ? -17.359 4.727 2.445 1 86.25 198 GLU A C 1
ATOM 1539 O O . GLU A 1 198 ? -18.234 4.379 3.236 1 86.25 198 GLU A O 1
ATOM 1544 N N . LEU A 1 199 ? -17.547 5.5 1.452 1 87.69 199 LEU A N 1
ATOM 1545 C CA . LEU A 1 199 ? -18.875 6.02 1.167 1 87.69 199 LEU A CA 1
ATOM 1546 C C . LEU A 1 199 ? -19.828 4.891 0.788 1 87.69 199 LEU A C 1
ATOM 1548 O O . LEU A 1 199 ? -20.984 4.875 1.221 1 87.69 199 LEU A O 1
ATOM 1552 N N . GLU A 1 200 ? -19.344 3.979 0.03 1 87 200 GLU A N 1
ATOM 1553 C CA . GLU A 1 200 ? -20.172 2.85 -0.392 1 87 200 GLU A CA 1
ATOM 1554 C C . GLU A 1 200 ? -20.516 1.943 0.787 1 87 200 GLU A C 1
ATOM 1556 O O . GLU A 1 200 ? -21.641 1.446 0.891 1 87 200 GLU A O 1
ATOM 1561 N N . LEU A 1 201 ? -19.562 1.701 1.591 1 82.31 201 LEU A N 1
ATOM 1562 C CA . LEU A 1 201 ? -19.797 0.86 2.762 1 82.31 201 LEU A CA 1
ATOM 1563 C C . LEU A 1 201 ? -20.75 1.538 3.736 1 82.31 201 LEU A C 1
ATOM 1565 O O . LEU A 1 201 ? -21.562 0.872 4.375 1 82.31 201 LEU A O 1
ATOM 1569 N N . GLU A 1 202 ? -20.641 2.816 3.898 1 79.38 202 GLU A N 1
ATOM 1570 C CA . GLU A 1 202 ? -21.562 3.574 4.742 1 79.38 202 GLU A CA 1
ATOM 1571 C C . GLU A 1 202 ? -22.984 3.512 4.203 1 79.38 202 GLU A C 1
ATOM 1573 O O . GLU A 1 202 ? -23.938 3.379 4.973 1 79.38 202 GLU A O 1
ATOM 1578 N N . ASN A 1 203 ? -23 3.592 2.957 1 77.44 203 ASN A N 1
ATOM 1579 C CA . ASN A 1 203 ? -24.312 3.549 2.322 1 77.44 203 ASN A CA 1
ATOM 1580 C C . ASN A 1 203 ? -24.969 2.17 2.455 1 77.44 203 ASN A C 1
ATOM 1582 O O . ASN A 1 203 ? -26.188 2.059 2.574 1 77.44 203 ASN A O 1
ATOM 1586 N N . ARG A 1 204 ? -24.125 1.164 2.49 1 71.75 204 ARG A N 1
ATOM 1587 C CA . ARG A 1 204 ? -24.641 -0.191 2.68 1 71.75 204 ARG A CA 1
ATOM 1588 C C . ARG A 1 204 ? -25 -0.443 4.141 1 71.75 204 ARG A C 1
ATOM 1590 O O . ARG A 1 204 ? -25.984 -1.107 4.438 1 71.75 204 ARG A O 1
ATOM 1597 N N . GLY A 1 205 ? -23.906 -0.332 5.098 1 58.28 205 GLY A N 1
ATOM 1598 C CA . GLY A 1 205 ? -24.156 -0.496 6.52 1 58.28 205 GLY A CA 1
ATOM 1599 C C . GLY A 1 205 ? -25.391 0.228 7 1 58.28 205 GLY A C 1
ATOM 1600 O O . GLY A 1 205 ? -26.016 -0.182 7.98 1 58.28 205 GLY A O 1
ATOM 1601 N N . ARG A 1 206 ? -25.656 1.347 6.488 1 46.41 206 ARG A N 1
ATOM 1602 C CA . ARG A 1 206 ? -26.922 2.008 6.785 1 46.41 206 ARG A CA 1
ATOM 1603 C C . ARG A 1 206 ? -28.094 1.13 6.383 1 46.41 206 ARG A C 1
ATOM 1605 O O . ARG A 1 206 ? -29.156 1.189 7.004 1 46.41 206 ARG A O 1
ATOM 1612 N N . ASN A 1 207 ? -27.859 0.332 5.461 1 40.06 207 ASN A N 1
ATOM 1613 C CA . ASN A 1 207 ? -28.922 -0.551 5.023 1 40.06 207 ASN A CA 1
ATOM 1614 C C . ASN A 1 207 ? -28.859 -1.908 5.719 1 40.06 207 ASN A C 1
ATOM 1616 O O . ASN A 1 207 ? -29.891 -2.561 5.922 1 40.06 207 ASN A O 1
ATOM 1620 N N . GLU A 1 208 ? -27.719 -2.555 5.859 1 37.84 208 GLU A N 1
ATOM 1621 C CA . GLU A 1 208 ? -27.578 -3.859 6.5 1 37.84 208 GLU A CA 1
ATOM 1622 C C . GLU A 1 208 ? -26.891 -3.736 7.859 1 37.84 208 GLU A C 1
ATOM 1624 O O . GLU A 1 208 ? -25.781 -3.215 7.957 1 37.84 208 GLU A O 1
ATOM 1629 N N . LYS A 1 209 ? -27.641 -3.516 8.961 1 35.19 209 LYS A N 1
ATOM 1630 C CA . LYS A 1 209 ? -27.062 -3.682 10.297 1 35.19 209 LYS A CA 1
ATOM 1631 C C . LYS A 1 209 ? -25.969 -4.734 10.297 1 35.19 209 LYS A C 1
ATOM 1633 O O . LYS A 1 209 ? -26.234 -5.926 10.477 1 35.19 209 LYS A O 1
ATOM 1638 N N . GLN A 1 210 ? -25.219 -4.934 9.383 1 39.69 210 GLN A N 1
ATOM 1639 C CA . GLN A 1 210 ? -24.312 -6.062 9.234 1 39.69 210 GLN A CA 1
ATOM 1640 C C . GLN A 1 210 ? -23.359 -6.168 10.43 1 39.69 210 GLN A C 1
ATOM 1642 O O . GLN A 1 210 ? -22.781 -5.168 10.867 1 39.69 210 GLN A O 1
ATOM 1647 N N . ALA A 1 211 ? -23.578 -7.188 11.141 1 34.44 211 ALA A N 1
ATOM 1648 C CA . ALA A 1 211 ? -22.812 -7.73 12.258 1 34.44 211 ALA A CA 1
ATOM 1649 C C . ALA A 1 211 ? -21.312 -7.555 12.047 1 34.44 211 ALA A C 1
ATOM 1651 O O . ALA A 1 211 ? -20.703 -8.273 11.25 1 34.44 211 ALA A O 1
ATOM 1652 N N . HIS A 1 212 ? -20.844 -6.371 11.797 1 41.38 212 HIS A N 1
ATOM 1653 C CA . HIS A 1 212 ? -19.391 -6.305 11.891 1 41.38 212 HIS A CA 1
ATOM 1654 C C . HIS A 1 212 ? -18.875 -7.191 13.023 1 41.38 212 HIS A C 1
ATOM 1656 O O . HIS A 1 212 ? -18.688 -6.719 14.148 1 41.38 212 HIS A O 1
ATOM 1662 N N . ASP A 1 213 ? -19.562 -8.219 13.203 1 41.69 213 ASP A N 1
ATOM 1663 C CA . ASP A 1 213 ? -18.75 -9.062 14.078 1 41.69 213 ASP A CA 1
ATOM 1664 C C . ASP A 1 213 ? -17.266 -8.906 13.758 1 41.69 213 ASP A C 1
ATOM 1666 O O . ASP A 1 213 ? -16.828 -9.227 12.648 1 41.69 213 ASP A O 1
ATOM 1670 N N . THR A 1 214 ? -16.812 -7.766 14.234 1 46.88 214 THR A N 1
ATOM 1671 C CA . THR A 1 214 ? -15.453 -7.25 14.234 1 46.88 214 THR A CA 1
ATOM 1672 C C . THR A 1 214 ? -14.445 -8.398 14.219 1 46.88 214 THR A C 1
ATOM 1674 O O . THR A 1 214 ? -14.234 -9.055 15.234 1 46.88 214 THR A O 1
ATOM 1677 N N . VAL A 1 215 ? -14.594 -9.32 13.258 1 50.94 215 VAL A N 1
ATOM 1678 C CA . VAL A 1 215 ? -13.461 -10.242 13.203 1 50.94 215 VAL A CA 1
ATOM 1679 C C . VAL A 1 215 ? -12.172 -9.492 13.523 1 50.94 215 VAL A C 1
ATOM 1681 O O . VAL A 1 215 ? -12 -8.336 13.133 1 50.94 215 VAL A O 1
ATOM 1684 N N . ASN A 1 216 ? -11.555 -9.828 14.586 1 57.84 216 ASN A N 1
ATOM 1685 C CA . ASN A 1 216 ? -10.219 -9.461 15.07 1 57.84 216 ASN A CA 1
ATOM 1686 C C . ASN A 1 216 ? -9.203 -9.438 13.93 1 57.84 216 ASN A C 1
ATOM 1688 O O . ASN A 1 216 ? -8.492 -10.414 13.703 1 57.84 216 ASN A O 1
ATOM 1692 N N . ALA A 1 217 ? -9.453 -8.414 13.031 1 67.81 217 ALA A N 1
ATOM 1693 C CA . ALA A 1 217 ? -8.477 -8.344 11.953 1 67.81 217 ALA A CA 1
ATOM 1694 C C . ALA A 1 217 ? -7.66 -7.055 12.031 1 67.81 217 ALA A C 1
ATOM 1696 O O . ALA A 1 217 ? -7.93 -6.098 11.305 1 67.81 217 ALA A O 1
ATOM 1697 N N . PRO A 1 218 ? -6.641 -7.09 12.906 1 74.38 218 PRO A N 1
ATOM 1698 C CA . PRO A 1 218 ? -5.844 -5.875 13.109 1 74.38 218 PRO A CA 1
ATOM 1699 C C . PRO A 1 218 ? -5.125 -5.426 11.844 1 74.38 218 PRO A C 1
ATOM 1701 O O . PRO A 1 218 ? -4.984 -4.223 11.602 1 74.38 218 PRO A O 1
ATOM 1704 N N . GLU A 1 219 ? -4.801 -6.336 11.031 1 79.88 219 GLU A N 1
ATOM 1705 C CA . GLU A 1 219 ? -4.082 -5.977 9.805 1 79.88 219 GLU A CA 1
ATOM 1706 C C . GLU A 1 219 ? -5 -5.273 8.812 1 79.88 219 GLU A C 1
ATOM 1708 O O . GLU A 1 219 ? -4.547 -4.445 8.023 1 79.88 219 GLU A O 1
ATOM 1713 N N . TYR A 1 220 ? -6.27 -5.609 8.977 1 79.88 220 TYR A N 1
ATOM 1714 C CA . TYR A 1 220 ? -7.223 -4.93 8.109 1 79.88 220 TYR A CA 1
ATOM 1715 C C . TYR A 1 220 ? -7.355 -3.461 8.484 1 79.88 220 TYR A C 1
ATOM 1717 O O . TYR A 1 220 ? -7.395 -2.59 7.613 1 79.88 220 TYR A O 1
ATOM 1725 N N . ALA A 1 221 ? -7.477 -3.227 9.75 1 76.56 221 ALA A N 1
ATOM 1726 C CA . ALA A 1 221 ? -7.578 -1.846 10.219 1 76.56 221 ALA A CA 1
ATOM 1727 C C . ALA A 1 221 ? -6.379 -1.021 9.758 1 76.56 221 ALA A C 1
ATOM 1729 O O . ALA A 1 221 ? -6.535 0.114 9.305 1 76.56 221 ALA A O 1
ATOM 1730 N N . GLU A 1 222 ? -5.227 -1.594 9.789 1 80.94 222 GLU A N 1
ATOM 1731 C CA . GLU A 1 222 ? -4.012 -0.907 9.367 1 80.94 222 GLU A CA 1
ATOM 1732 C C . GLU A 1 222 ? -3.988 -0.719 7.852 1 80.94 222 GLU A C 1
ATOM 1734 O O . GLU A 1 222 ? -3.611 0.347 7.359 1 80.94 222 GLU A O 1
ATOM 1739 N N . TYR A 1 223 ? -4.395 -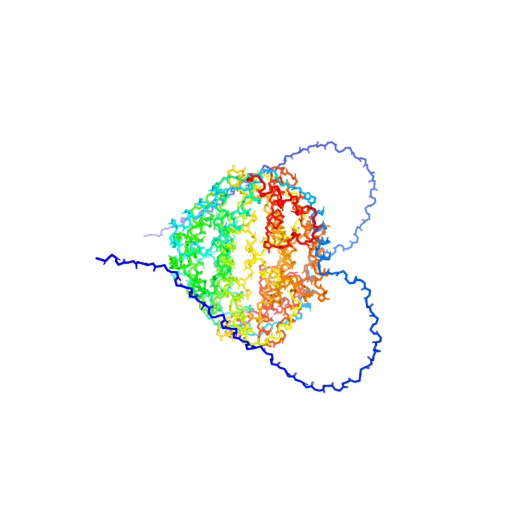1.772 7.223 1 81.12 223 TYR A N 1
ATOM 1740 C CA . TYR A 1 223 ? -4.461 -1.764 5.766 1 81.12 223 TYR A CA 1
ATOM 1741 C C . TYR A 1 223 ? -5.336 -0.621 5.266 1 81.12 223 TYR A C 1
ATOM 1743 O O . TYR A 1 223 ? -4.938 0.133 4.375 1 81.12 223 TYR A O 1
ATOM 1751 N N . PHE A 1 224 ? -6.352 -0.468 5.844 1 79.31 224 PHE A N 1
ATOM 1752 C CA . PHE A 1 224 ? -7.316 0.546 5.43 1 79.31 224 PHE A CA 1
ATOM 1753 C C . PHE A 1 224 ? -6.883 1.929 5.902 1 79.31 224 PHE A C 1
ATOM 1755 O O . PHE A 1 224 ? -7.062 2.918 5.188 1 79.31 224 PHE A O 1
ATOM 1762 N N . ARG A 1 225 ? -6.273 1.98 7.031 1 80.38 225 ARG A N 1
ATOM 1763 C CA . ARG A 1 225 ? -5.836 3.258 7.582 1 80.38 225 ARG A CA 1
ATOM 1764 C C . ARG A 1 225 ? -4.734 3.875 6.73 1 80.38 225 ARG A C 1
ATOM 1766 O O . ARG A 1 225 ? -4.684 5.094 6.559 1 80.38 225 ARG A O 1
ATOM 1773 N N . ILE A 1 226 ? -3.895 3.084 6.23 1 82.25 226 ILE A N 1
ATOM 1774 C CA . ILE A 1 226 ? -2.801 3.566 5.395 1 82.25 226 ILE A CA 1
ATOM 1775 C C . ILE A 1 226 ? -3.365 4.227 4.141 1 82.25 226 ILE A C 1
ATOM 1777 O O . ILE A 1 226 ? -2.844 5.246 3.68 1 82.25 226 ILE A O 1
ATOM 1781 N N . LYS A 1 227 ? -4.406 3.668 3.639 1 83.94 227 LYS A N 1
ATOM 1782 C CA . LYS A 1 227 ? -5.023 4.195 2.426 1 83.94 227 LYS A CA 1
ATOM 1783 C C . LYS A 1 227 ? -5.816 5.465 2.719 1 83.94 227 LYS A C 1
ATOM 1785 O O . LYS A 1 227 ? -5.664 6.473 2.023 1 83.94 227 LYS A O 1
ATOM 1790 N N . THR A 1 228 ? -6.543 5.48 3.791 1 83.25 228 THR A N 1
ATOM 1791 C CA . THR A 1 228 ? -7.43 6.602 4.086 1 83.25 228 THR A CA 1
ATOM 1792 C C . THR A 1 228 ? -6.648 7.77 4.68 1 83.25 228 THR A C 1
ATOM 1794 O O . THR A 1 228 ? -7.07 8.922 4.566 1 83.25 228 THR A O 1
ATOM 1797 N N . GLY A 1 229 ? -5.562 7.43 5.246 1 86.88 229 GLY A N 1
ATOM 1798 C CA . GLY A 1 229 ? -4.766 8.469 5.879 1 86.88 229 GLY A CA 1
ATOM 1799 C C . GLY A 1 229 ? -3.836 9.18 4.914 1 86.88 229 GLY A C 1
ATOM 1800 O O . GLY A 1 229 ? -3.217 10.188 5.27 1 86.88 229 GLY A O 1
ATOM 1801 N N . VAL A 1 230 ? -3.725 8.711 3.678 1 90.81 230 VAL A N 1
ATOM 1802 C CA . VAL A 1 230 ? -2.842 9.258 2.654 1 90.81 230 VAL A CA 1
ATOM 1803 C C . VAL A 1 230 ? -1.499 9.633 3.277 1 90.81 230 VAL A C 1
ATOM 1805 O O . VAL A 1 230 ? -0.938 10.688 2.971 1 90.81 230 VAL A O 1
ATOM 1808 N N . SER A 1 231 ? -0.902 8.828 4.129 1 95.31 231 SER A N 1
ATOM 1809 C CA . SER A 1 231 ? 0.257 9.125 4.965 1 95.31 231 SER A CA 1
ATOM 1810 C C . SER A 1 231 ? 1.554 9.016 4.168 1 95.31 231 SER A C 1
ATOM 1812 O O . SER A 1 231 ? 2.516 9.742 4.438 1 95.31 231 SER A O 1
ATOM 1814 N N . GLU A 1 232 ? 1.611 8.172 3.146 1 95.38 232 GLU A N 1
ATOM 1815 C CA . GLU A 1 232 ? 2.85 7.926 2.412 1 95.38 232 GLU A CA 1
ATOM 1816 C C . GLU A 1 232 ? 3.322 9.18 1.687 1 95.38 232 GLU A C 1
ATOM 1818 O O . GLU A 1 232 ? 4.504 9.531 1.741 1 95.38 232 GLU A O 1
ATOM 1823 N N . PRO A 1 233 ? 2.449 9.938 1.001 1 96.44 233 PRO A N 1
ATOM 1824 C CA . PRO A 1 233 ? 2.889 11.188 0.382 1 96.44 233 PRO A CA 1
ATOM 1825 C C . PRO A 1 233 ? 3.551 12.133 1.378 1 96.44 233 PRO A C 1
ATOM 1827 O O . PRO A 1 233 ? 4.582 12.742 1.07 1 96.44 233 PRO A O 1
ATOM 1830 N N . TYR A 1 234 ? 3.016 12.219 2.568 1 97.62 234 TYR A N 1
ATOM 1831 C CA . TYR A 1 234 ? 3.523 13.164 3.553 1 97.62 234 TYR A CA 1
ATOM 1832 C C . TYR A 1 234 ? 4.914 12.766 4.027 1 97.62 234 TYR A C 1
ATOM 1834 O O . TYR A 1 234 ? 5.715 13.617 4.422 1 97.62 234 TYR A O 1
ATOM 1842 N N . ALA A 1 235 ? 5.145 11.461 4.016 1 97 235 ALA A N 1
ATOM 1843 C CA . ALA A 1 235 ? 6.512 11.023 4.293 1 97 235 ALA A CA 1
ATOM 1844 C C . ALA A 1 235 ? 7.469 11.477 3.199 1 97 235 ALA A C 1
ATOM 1846 O O . ALA A 1 235 ? 8.523 12.047 3.486 1 97 235 ALA A O 1
ATOM 1847 N N . PHE A 1 236 ? 7.094 11.375 1.961 1 95.81 236 PHE A N 1
ATOM 1848 C CA . PHE A 1 236 ? 7.961 11.711 0.84 1 95.81 236 PHE A CA 1
ATOM 1849 C C . PHE A 1 236 ? 8.117 13.227 0.71 1 95.81 236 PHE A C 1
ATOM 1851 O O . PHE A 1 236 ? 9.156 13.711 0.257 1 95.81 236 PHE A O 1
ATOM 1858 N N . PHE A 1 237 ? 7.152 14.031 1.173 1 96.69 237 PHE A N 1
ATOM 1859 C CA . PHE A 1 237 ? 7.238 15.492 1.124 1 96.69 237 PHE A CA 1
ATOM 1860 C C . PHE A 1 237 ? 8.438 15.992 1.923 1 96.69 237 PHE A C 1
ATOM 1862 O O . PHE A 1 237 ? 8.898 17.109 1.717 1 96.69 237 PHE A O 1
ATOM 1869 N N . ALA A 1 238 ? 8.922 15.18 2.844 1 96.75 238 ALA A N 1
ATOM 1870 C CA . ALA A 1 238 ? 10.023 15.594 3.715 1 96.75 238 ALA A CA 1
ATOM 1871 C C . ALA A 1 238 ? 11.352 15.57 2.969 1 96.75 238 ALA A C 1
ATOM 1873 O O . ALA A 1 238 ? 12.359 16.078 3.467 1 96.75 238 ALA A O 1
ATOM 1874 N N . PHE A 1 239 ? 11.336 15.008 1.729 1 95.5 239 PHE A N 1
ATOM 1875 C CA . PHE A 1 239 ? 12.594 14.82 1.01 1 95.5 239 PHE A CA 1
ATOM 1876 C C . PHE A 1 239 ? 12.523 15.461 -0.371 1 95.5 239 PHE A C 1
ATOM 1878 O O . PHE A 1 239 ? 12.703 14.789 -1.386 1 95.5 239 PHE A O 1
ATOM 1885 N N . PRO A 1 240 ? 12.406 16.812 -0.385 1 96 240 PRO A N 1
ATOM 1886 C CA . PRO A 1 240 ? 12.383 17.453 -1.695 1 96 240 PRO A CA 1
ATOM 1887 C C . PRO A 1 240 ? 13.758 17.469 -2.367 1 96 240 PRO A C 1
ATOM 1889 O O . PRO A 1 240 ? 14.781 17.484 -1.685 1 96 240 PRO A O 1
ATOM 1892 N N . GLU A 1 241 ? 13.812 17.594 -3.68 1 94.88 241 GLU A N 1
ATOM 1893 C CA . GLU A 1 241 ? 15.016 17.484 -4.496 1 94.88 241 GLU A CA 1
ATOM 1894 C C . GLU A 1 241 ? 15.984 18.625 -4.203 1 94.88 241 GLU A C 1
ATOM 1896 O O . GLU A 1 241 ? 17.203 18.453 -4.289 1 94.88 241 GLU A O 1
ATOM 1901 N N . HIS A 1 242 ? 15.469 19.844 -3.832 1 94.88 242 HIS A N 1
ATOM 1902 C CA . HIS A 1 242 ? 16.344 20.984 -3.66 1 94.88 242 HIS A CA 1
ATOM 1903 C C . HIS A 1 242 ? 17.188 20.859 -2.396 1 94.88 242 HIS A C 1
ATOM 1905 O O . HIS A 1 242 ? 18.234 21.5 -2.27 1 94.88 242 HIS A O 1
ATOM 1911 N N . LEU A 1 243 ? 16.75 19.953 -1.459 1 95.06 243 LEU A N 1
ATOM 1912 C CA . LEU A 1 243 ? 17.531 19.719 -0.245 1 95.06 243 LEU A CA 1
ATOM 1913 C C . LEU A 1 243 ? 18.375 18.469 -0.381 1 95.06 243 LEU A C 1
ATOM 1915 O O . LEU A 1 243 ? 19.562 18.469 -0.009 1 95.06 243 LEU A O 1
ATOM 1919 N N . PHE A 1 244 ? 17.734 17.406 -0.854 1 93 244 PHE A N 1
ATOM 1920 C CA . PHE A 1 244 ? 18.391 16.109 -1.033 1 93 244 PHE A CA 1
ATOM 1921 C C . PHE A 1 244 ? 17.969 15.477 -2.354 1 93 244 PHE A C 1
ATOM 1923 O O . PHE A 1 244 ? 16.812 15.117 -2.535 1 93 244 PHE A O 1
ATOM 1930 N N . ARG A 1 245 ? 18.969 15.328 -3.184 1 93.69 245 ARG A N 1
ATOM 1931 C CA . ARG A 1 245 ? 18.656 14.641 -4.434 1 93.69 245 ARG A CA 1
ATOM 1932 C C . ARG A 1 245 ? 18.312 13.172 -4.18 1 93.69 245 ARG A C 1
ATOM 1934 O O . ARG A 1 245 ? 19.062 12.453 -3.527 1 93.69 245 ARG A O 1
ATOM 1941 N N . GLU A 1 246 ? 17.203 12.711 -4.695 1 92.75 246 GLU A N 1
ATOM 1942 C CA . GLU A 1 246 ? 16.703 11.359 -4.445 1 92.75 246 GLU A CA 1
ATOM 1943 C C . GLU A 1 246 ? 17.703 10.305 -4.906 1 92.75 246 GLU A C 1
ATOM 1945 O O . GLU A 1 246 ? 17.922 9.305 -4.215 1 92.75 246 GLU A O 1
ATOM 1950 N N . ASP A 1 247 ? 18.281 10.492 -6.047 1 88.94 247 ASP A N 1
ATOM 1951 C CA . ASP A 1 247 ? 19.188 9.5 -6.621 1 88.94 247 ASP A CA 1
ATOM 1952 C C . ASP A 1 247 ? 20.422 9.297 -5.734 1 88.94 247 ASP A C 1
ATOM 1954 O O . ASP A 1 247 ? 21.094 8.273 -5.832 1 88.94 247 ASP A O 1
ATOM 1958 N N . GLU A 1 248 ? 20.594 10.227 -4.828 1 90.31 248 GLU A N 1
ATOM 1959 C CA . GLU A 1 248 ? 21.766 10.148 -3.965 1 90.31 248 GLU A CA 1
ATOM 1960 C C . GLU A 1 248 ? 21.422 9.562 -2.6 1 90.31 248 GLU A C 1
ATOM 1962 O O . GLU A 1 248 ? 22.25 8.906 -1.971 1 90.31 248 GLU A O 1
ATOM 1967 N N . VAL A 1 249 ? 20.188 9.828 -2.156 1 92.31 249 VAL A N 1
ATOM 1968 C CA . VAL A 1 249 ? 19.984 9.555 -0.736 1 92.31 249 VAL A CA 1
ATOM 1969 C C . VAL A 1 249 ? 18.781 8.633 -0.549 1 92.31 249 VAL A C 1
ATOM 1971 O O . VAL A 1 249 ? 18.469 8.234 0.575 1 92.31 249 VAL A O 1
ATOM 1974 N N . LEU A 1 250 ? 18.109 8.258 -1.57 1 91.31 250 LEU A N 1
ATOM 1975 C CA . LEU A 1 250 ? 16.906 7.438 -1.453 1 91.31 250 LEU A CA 1
ATOM 1976 C C . LEU A 1 250 ? 17.188 6.18 -0.639 1 91.31 250 LEU A C 1
ATOM 1978 O O . LEU A 1 250 ? 16.391 5.816 0.237 1 91.31 250 LEU A O 1
ATOM 1982 N N . HIS A 1 251 ? 18.297 5.5 -0.932 1 87 251 HIS A N 1
ATOM 1983 C CA . HIS A 1 251 ? 18.656 4.25 -0.268 1 87 251 HIS A CA 1
ATOM 1984 C C . HIS A 1 251 ? 18.812 4.449 1.234 1 87 251 HIS A C 1
ATOM 1986 O O . HIS A 1 251 ? 18.656 3.508 2.014 1 87 251 HIS A O 1
ATOM 1992 N N . THR A 1 252 ? 19.047 5.684 1.639 1 89.25 252 THR A N 1
ATOM 1993 C CA . THR A 1 252 ? 19.281 5.992 3.045 1 89.25 252 THR A CA 1
ATOM 1994 C C . THR A 1 252 ? 17.969 6.227 3.779 1 89.25 252 THR A C 1
ATOM 1996 O O . THR A 1 252 ? 17.812 5.801 4.926 1 89.25 252 THR A O 1
ATOM 1999 N N . TYR A 1 253 ? 17 6.867 3.096 1 93.44 253 TYR A N 1
ATOM 2000 C CA . TYR A 1 253 ? 15.805 7.219 3.859 1 93.44 253 TYR A CA 1
ATOM 2001 C C . TYR A 1 253 ? 14.656 6.266 3.551 1 93.44 253 TYR A C 1
ATOM 2003 O O . TYR A 1 253 ? 13.664 6.223 4.281 1 93.44 253 TYR A O 1
ATOM 2011 N N . LEU A 1 254 ? 14.766 5.469 2.533 1 92.06 254 LEU A N 1
ATOM 2012 C CA . LEU A 1 254 ? 13.68 4.586 2.115 1 92.06 254 LEU A CA 1
ATOM 2013 C C . LEU A 1 254 ? 13.32 3.604 3.227 1 92.06 254 LEU A C 1
ATOM 2015 O O . LEU A 1 254 ? 12.141 3.355 3.484 1 92.06 254 LEU A O 1
ATOM 2019 N N . PRO A 1 255 ? 14.281 3.045 3.967 1 90.38 255 PRO A N 1
ATOM 2020 C CA . PRO A 1 255 ? 13.93 2.133 5.059 1 90.38 255 PRO A CA 1
ATOM 2021 C C . PRO A 1 255 ? 13.117 2.814 6.156 1 90.38 255 PRO A C 1
ATOM 2023 O O . PRO A 1 255 ? 12.422 2.141 6.926 1 90.38 255 PRO A O 1
ATOM 2026 N N . ALA A 1 256 ? 13.133 4.133 6.23 1 94.81 256 ALA A N 1
ATOM 2027 C CA . ALA A 1 256 ? 12.438 4.871 7.277 1 94.81 256 ALA A CA 1
ATOM 2028 C C . ALA A 1 256 ? 10.992 5.168 6.871 1 94.81 256 ALA A C 1
ATOM 2030 O O . ALA A 1 256 ? 10.148 5.461 7.719 1 94.81 256 ALA A O 1
ATOM 2031 N N . VAL A 1 257 ? 10.625 5.082 5.602 1 94.88 257 VAL A N 1
ATOM 2032 C CA . VAL A 1 257 ? 9.367 5.574 5.047 1 94.88 257 VAL A CA 1
ATOM 2033 C C . VAL A 1 257 ? 8.195 4.812 5.668 1 94.88 257 VAL A C 1
ATOM 2035 O O . VAL A 1 257 ? 7.23 5.418 6.137 1 94.88 257 VAL A O 1
ATOM 2038 N N . PRO A 1 258 ? 8.297 3.438 5.758 1 93.62 258 PRO A N 1
ATOM 2039 C CA . PRO A 1 258 ? 7.152 2.752 6.371 1 93.62 258 PRO A CA 1
ATOM 2040 C C . PRO A 1 258 ? 6.922 3.168 7.82 1 93.62 258 PRO A C 1
ATOM 2042 O O . PRO A 1 258 ? 5.777 3.209 8.281 1 93.62 258 PRO A O 1
ATOM 2045 N N . TYR A 1 259 ? 7.949 3.463 8.531 1 94.56 259 TYR A N 1
ATOM 2046 C CA . TYR A 1 259 ? 7.828 3.914 9.914 1 94.56 259 TYR A CA 1
ATOM 2047 C C . TYR A 1 259 ? 7.305 5.344 9.977 1 94.56 259 TYR A C 1
ATOM 2049 O O . TYR A 1 259 ? 6.551 5.699 10.891 1 94.56 259 TYR A O 1
ATOM 2057 N N . MET A 1 260 ? 7.715 6.141 9.023 1 97 260 MET A N 1
ATOM 2058 C CA . MET A 1 260 ? 7.191 7.5 8.938 1 97 260 MET A CA 1
ATOM 2059 C C . MET A 1 260 ? 5.691 7.488 8.672 1 97 260 MET A C 1
ATOM 2061 O O . MET A 1 260 ? 4.949 8.289 9.242 1 97 260 MET A O 1
ATOM 2065 N N . VAL A 1 261 ? 5.301 6.602 7.816 1 95.94 261 VAL A N 1
ATOM 2066 C CA . VAL A 1 261 ? 3.885 6.434 7.512 1 95.94 261 VAL A CA 1
ATOM 2067 C C . VAL A 1 261 ? 3.123 6.059 8.781 1 95.94 261 VAL A C 1
ATOM 2069 O O . VAL A 1 261 ? 2.066 6.629 9.07 1 95.94 261 VAL A O 1
ATOM 2072 N N . LYS A 1 262 ? 3.66 5.117 9.523 1 93.69 262 LYS A N 1
ATOM 2073 C CA . LYS A 1 262 ? 3.041 4.695 10.773 1 93.69 262 LYS A CA 1
ATOM 2074 C C . LYS A 1 262 ? 2.979 5.848 11.773 1 93.69 262 LYS A C 1
ATOM 2076 O O . LYS A 1 262 ? 1.951 6.062 12.422 1 93.69 262 LYS A O 1
ATOM 2081 N N . PHE A 1 263 ? 4.074 6.562 11.906 1 96.88 263 PHE A N 1
ATOM 2082 C CA . PHE A 1 263 ? 4.105 7.688 12.836 1 96.88 263 PHE A CA 1
ATOM 2083 C C . PHE A 1 263 ? 3.01 8.695 12.5 1 96.88 263 PHE A C 1
ATOM 2085 O O . PHE A 1 263 ? 2.291 9.156 13.391 1 96.88 263 PHE A O 1
ATOM 2092 N N . PHE A 1 264 ? 2.93 9.008 11.227 1 96.94 264 PHE A N 1
ATOM 2093 C CA . PHE A 1 264 ? 1.972 10.008 10.758 1 96.94 264 PHE A CA 1
ATOM 2094 C C . PHE A 1 264 ? 0.547 9.594 11.109 1 96.94 264 PHE A C 1
ATOM 2096 O O . PHE A 1 264 ? -0.231 10.398 11.617 1 96.94 264 PHE A O 1
ATOM 2103 N N . ASN A 1 265 ? 0.222 8.359 10.891 1 94.06 265 ASN A N 1
ATOM 2104 C CA . ASN A 1 265 ? -1.114 7.852 11.18 1 94.06 265 ASN A CA 1
ATOM 2105 C C . ASN A 1 265 ? -1.37 7.766 12.68 1 94.06 265 ASN A C 1
ATOM 2107 O O . ASN A 1 265 ? -2.41 8.211 13.164 1 94.06 265 ASN A O 1
ATOM 2111 N N . TYR A 1 266 ? -0.44 7.199 13.406 1 94.06 266 TYR A N 1
ATOM 2112 C CA . TYR A 1 266 ? -0.607 6.961 14.836 1 94.06 266 TYR A CA 1
ATOM 2113 C C . TYR A 1 266 ? -0.711 8.281 15.602 1 94.06 266 TYR A C 1
ATOM 2115 O O . TYR A 1 266 ? -1.573 8.43 16.469 1 94.06 266 TYR A O 1
ATOM 2123 N N . ALA A 1 267 ? 0.161 9.211 15.266 1 96.06 267 ALA A N 1
ATOM 2124 C CA . ALA A 1 267 ? 0.135 10.508 15.938 1 96.06 267 ALA A CA 1
ATOM 2125 C C . ALA A 1 267 ? -1.203 11.211 15.719 1 96.06 267 ALA A C 1
ATOM 2127 O O . ALA A 1 267 ? -1.762 11.797 16.656 1 96.06 267 ALA A O 1
ATOM 2128 N N . ASN A 1 268 ? -1.668 11.172 14.5 1 94 268 ASN A N 1
ATOM 2129 C CA . ASN A 1 268 ? -2.977 11.758 14.227 1 94 268 ASN A CA 1
ATOM 2130 C C . ASN A 1 268 ? -4.066 11.109 15.078 1 94 268 ASN A C 1
ATOM 2132 O O . ASN A 1 268 ? -4.93 11.805 15.617 1 94 268 ASN A O 1
ATOM 2136 N N . ASP A 1 269 ? -4.062 9.789 15.156 1 91.06 269 ASP A N 1
ATOM 2137 C CA . ASP A 1 269 ? -5.105 9.086 15.898 1 91.06 269 ASP A CA 1
ATOM 2138 C C . ASP A 1 269 ? -5.043 9.414 17.391 1 91.06 269 ASP A C 1
ATOM 2140 O O . ASP A 1 269 ? -6.078 9.516 18.047 1 91.06 269 ASP A O 1
ATOM 2144 N N . ILE A 1 270 ? -3.877 9.57 17.891 1 94.25 270 ILE A N 1
ATOM 2145 C CA . ILE A 1 270 ? -3.697 9.891 19.297 1 94.25 270 ILE A CA 1
ATOM 2146 C C . ILE A 1 270 ? -4.133 11.328 19.562 1 94.25 270 ILE A C 1
ATOM 2148 O O . ILE A 1 270 ? -4.926 11.586 20.469 1 94.25 270 ILE A O 1
ATOM 2152 N N . LEU A 1 271 ? -3.656 12.258 18.734 1 95.19 271 LEU A N 1
ATOM 2153 C CA . LEU A 1 271 ? -3.832 13.688 18.984 1 95.19 271 LEU A CA 1
ATOM 2154 C C . LEU A 1 271 ? -5.242 14.133 18.609 1 95.19 271 LEU A C 1
ATOM 2156 O O . LEU A 1 271 ? -5.695 15.195 19.047 1 95.19 271 LEU A O 1
ATOM 2160 N N . SER A 1 272 ? -5.93 13.344 17.875 1 91.69 272 SER A N 1
ATOM 2161 C CA . SER A 1 272 ? -7.293 13.688 17.484 1 91.69 272 SER A CA 1
ATOM 2162 C C . SER A 1 272 ? -8.312 12.898 18.297 1 91.69 272 SER A C 1
ATOM 2164 O O . SER A 1 272 ? -9.523 13.078 18.125 1 91.69 272 SER A O 1
ATOM 2166 N N . PHE A 1 273 ? -7.887 12 19.156 1 90.81 273 PHE A N 1
ATOM 2167 C CA . PHE A 1 273 ? -8.773 11.07 19.844 1 90.81 273 PHE A CA 1
ATOM 2168 C C . PHE A 1 273 ? -9.805 11.82 20.688 1 90.81 273 PHE A C 1
ATOM 2170 O O . PHE A 1 273 ? -10.984 11.461 20.688 1 90.81 273 PHE A O 1
ATOM 2177 N N . TYR A 1 274 ? -9.414 12.797 21.406 1 88.56 274 TYR A N 1
ATOM 2178 C CA . TYR A 1 274 ? -10.297 13.555 22.281 1 88.56 274 TYR A CA 1
ATOM 2179 C C . TYR A 1 274 ? -11.43 14.203 21.484 1 88.56 274 TYR A C 1
ATOM 2181 O O . TYR A 1 274 ? -12.578 14.203 21.922 1 88.56 274 TYR A O 1
ATOM 2189 N N . LYS A 1 275 ? -11.109 14.727 20.375 1 85.69 275 LYS A N 1
ATOM 2190 C CA . LYS A 1 275 ? -12.102 15.336 19.484 1 85.69 275 LYS A CA 1
ATOM 2191 C C . LYS A 1 275 ? -13.148 14.312 19.062 1 85.69 275 LYS A C 1
ATOM 2193 O O . LYS A 1 275 ? -14.344 14.625 19 1 85.69 275 LYS A O 1
ATOM 2198 N N . GLU A 1 276 ? -12.734 13.086 18.766 1 77.5 276 GLU A N 1
ATOM 2199 C CA . GLU A 1 276 ? -13.609 12.055 18.219 1 77.5 276 GLU A CA 1
ATOM 2200 C C . GLU A 1 276 ? -14.461 11.414 19.297 1 77.5 276 GLU A C 1
ATOM 2202 O O . GLU A 1 276 ? -15.539 10.883 19.016 1 77.5 276 GLU A O 1
ATOM 2207 N N . SER A 1 277 ? -13.938 11.25 20.484 1 70.44 277 SER A N 1
ATOM 2208 C CA . SER A 1 277 ? -14.656 10.633 21.609 1 70.44 277 SER A CA 1
ATOM 2209 C C . SER A 1 277 ? -15.859 11.469 22.016 1 70.44 277 SER A C 1
ATOM 2211 O O . SER A 1 277 ? -16.844 10.93 22.531 1 70.44 277 SER A O 1
ATOM 2213 N N . GLY A 1 278 ? -15.797 12.633 22.016 1 60.5 278 GLY A N 1
ATOM 2214 C CA . GLY A 1 278 ? -16.953 13.469 22.312 1 60.5 278 GLY A CA 1
ATOM 2215 C C . GLY A 1 278 ? -18.031 13.398 21.25 1 60.5 278 GLY A C 1
ATOM 2216 O O . GLY A 1 278 ? -19.172 13.781 21.5 1 60.5 278 GLY A O 1
ATOM 2217 N N . ALA A 1 279 ? -17.641 12.977 20.219 1 53.66 279 ALA A N 1
ATOM 2218 C CA . ALA A 1 279 ? -18.594 12.922 19.125 1 53.66 279 ALA A CA 1
ATOM 2219 C C . ALA A 1 279 ? -19.125 11.508 18.922 1 53.66 279 ALA A C 1
ATOM 2221 O O . ALA A 1 279 ? -18.438 10.531 19.234 1 53.66 279 ALA A O 1
ATOM 2222 N N . ASP A 1 280 ? -20.391 11.062 19.422 1 47.72 280 ASP A N 1
ATOM 2223 C CA . ASP A 1 280 ? -21.031 9.758 19.312 1 47.72 280 ASP A CA 1
ATOM 2224 C C . ASP A 1 280 ? -20.344 8.906 18.234 1 47.72 280 ASP A C 1
ATOM 2226 O O . ASP A 1 280 ? -20.562 7.691 18.172 1 47.72 280 ASP A O 1
ATOM 2230 N N . GLU A 1 281 ? -20.297 9.18 17.062 1 44.5 281 GLU A N 1
ATOM 2231 C CA . GLU A 1 281 ? -20.469 8.414 15.836 1 44.5 281 GLU A CA 1
ATOM 2232 C C . GLU A 1 281 ? -19.25 7.535 15.555 1 44.5 281 GLU A C 1
ATOM 2234 O O . GLU A 1 281 ? -19.391 6.43 15.023 1 44.5 281 GLU A O 1
ATOM 2239 N N . LYS A 1 282 ? -17.953 7.926 15.055 1 50.34 282 LYS A N 1
ATOM 2240 C CA . LYS A 1 282 ? -17.312 7.156 13.992 1 50.34 282 LYS A CA 1
ATOM 2241 C C . LYS A 1 282 ? -16.25 6.223 14.539 1 50.34 282 LYS A C 1
ATOM 2243 O O . LYS A 1 282 ? -15.5 6.594 15.453 1 50.34 282 LYS A O 1
ATOM 2248 N N . ALA A 1 283 ? -16.422 4.945 14.273 1 51.25 283 ALA A N 1
ATOM 2249 C CA . ALA A 1 283 ? -15.406 3.908 14.43 1 51.25 283 ALA A CA 1
ATOM 2250 C C . ALA A 1 283 ? -14.047 4.391 13.93 1 51.25 283 ALA A C 1
ATOM 2252 O O . ALA A 1 283 ? -13.914 4.785 12.766 1 51.25 283 ALA A O 1
ATOM 2253 N N . ASN A 1 284 ? -13.156 4.961 14.945 1 65.31 284 ASN A N 1
ATOM 2254 C CA . ASN A 1 284 ? -11.805 5.371 14.586 1 65.31 284 ASN A CA 1
ATOM 2255 C C . ASN A 1 284 ? -10.805 4.23 14.758 1 65.31 284 ASN A C 1
ATOM 2257 O O . ASN A 1 284 ? -11.188 3.127 15.156 1 65.31 284 ASN A O 1
ATOM 2261 N N . TYR A 1 285 ? -9.656 4.371 14.188 1 68.12 285 TYR A N 1
ATOM 2262 C CA . TYR A 1 285 ? -8.609 3.365 14.258 1 68.12 285 TYR A CA 1
ATOM 2263 C C . TYR A 1 285 ? -8.461 2.818 15.672 1 68.12 285 TYR A C 1
ATOM 2265 O O . TYR A 1 285 ? -8.312 1.608 15.859 1 68.12 285 TYR A O 1
ATOM 2273 N N . ILE A 1 286 ? -8.641 3.67 16.609 1 72.5 286 ILE A N 1
ATOM 2274 C CA . ILE A 1 286 ? -8.477 3.277 18 1 72.5 286 ILE A CA 1
ATOM 2275 C C . ILE A 1 286 ? -9.602 2.33 18.406 1 72.5 286 ILE A C 1
ATOM 2277 O O . ILE A 1 286 ? -9.359 1.308 19.047 1 72.5 286 ILE A O 1
ATOM 2281 N N . SER A 1 287 ? -10.766 2.682 17.938 1 73.81 287 SER A N 1
ATOM 2282 C CA . SER A 1 287 ? -11.906 1.825 18.25 1 73.81 287 SER A CA 1
ATOM 2283 C C . SER A 1 287 ? -11.797 0.481 17.531 1 73.81 287 SER A C 1
ATOM 2285 O O . SER A 1 287 ? -12.094 -0.563 18.109 1 73.81 287 SER A O 1
ATOM 2287 N N . ASN A 1 288 ? -11.344 0.564 16.297 1 71.56 288 ASN A N 1
ATOM 2288 C CA . ASN A 1 288 ? -11.18 -0.663 15.523 1 71.56 288 ASN A CA 1
ATOM 2289 C C . ASN A 1 288 ? -10.094 -1.558 16.125 1 71.56 288 ASN A C 1
ATOM 2291 O O . ASN A 1 288 ? -10.273 -2.775 16.203 1 71.56 288 ASN A O 1
ATOM 2295 N N . GLN A 1 289 ? -9.062 -0.957 16.547 1 75 289 GLN A N 1
ATOM 2296 C CA . GLN A 1 289 ? -7.98 -1.71 17.172 1 75 289 GLN A CA 1
ATOM 2297 C C . GLN A 1 289 ? -8.406 -2.279 18.516 1 75 289 GLN A C 1
ATOM 2299 O O . GLN A 1 289 ? -8.016 -3.391 18.875 1 75 289 GLN A O 1
ATOM 2304 N N . ALA A 1 290 ? -9.164 -1.488 19.25 1 75.81 290 ALA A N 1
ATOM 2305 C CA . ALA A 1 290 ? -9.68 -1.956 20.531 1 75.81 290 ALA A CA 1
ATOM 2306 C C . ALA A 1 290 ? -10.547 -3.201 20.359 1 75.81 290 ALA A C 1
ATOM 2308 O O . ALA A 1 290 ? -10.383 -4.184 21.078 1 75.81 290 ALA A O 1
ATOM 2309 N N . ALA A 1 291 ? -11.391 -3.156 19.344 1 71.88 291 ALA A N 1
ATOM 2310 C CA . ALA A 1 291 ? -12.266 -4.285 19.062 1 71.88 291 ALA A CA 1
ATOM 2311 C C . ALA A 1 291 ? -11.469 -5.496 18.594 1 71.88 291 ALA A C 1
ATOM 2313 O O . ALA A 1 291 ? -11.703 -6.621 19.031 1 71.88 291 ALA A O 1
ATOM 2314 N N . ALA A 1 292 ? -10.516 -5.223 17.781 1 68.06 292 ALA A N 1
ATOM 2315 C CA . ALA A 1 292 ? -9.727 -6.297 17.188 1 68.06 292 ALA A CA 1
ATOM 2316 C C . ALA A 1 292 ? -8.891 -7.008 18.25 1 68.06 292 ALA A C 1
ATOM 2318 O O . ALA A 1 292 ? -8.648 -8.219 18.156 1 68.06 292 ALA A O 1
ATOM 2319 N N . HIS A 1 293 ? -8.445 -6.328 19.266 1 74.94 293 HIS A N 1
ATOM 2320 C CA . HIS A 1 293 ? -7.574 -6.887 20.297 1 74.94 293 HIS A CA 1
ATOM 2321 C C . HIS A 1 293 ? -8.352 -7.195 21.578 1 74.94 293 HIS A C 1
ATOM 2323 O O . HIS A 1 293 ? -7.785 -7.688 22.547 1 74.94 293 HIS A O 1
ATOM 2329 N N . ASN A 1 294 ? -9.625 -6.922 21.562 1 78.88 294 ASN A N 1
ATOM 2330 C CA . ASN A 1 294 ? -10.5 -7.133 22.703 1 78.88 294 ASN A CA 1
ATOM 2331 C C . ASN A 1 294 ? -9.984 -6.406 23.938 1 78.88 294 ASN A C 1
ATOM 2333 O O . ASN A 1 294 ? -9.812 -7.016 25 1 78.88 294 ASN A O 1
ATOM 2337 N N . ILE A 1 295 ? -9.711 -5.109 23.812 1 83.19 295 ILE A N 1
ATOM 2338 C CA . ILE A 1 295 ? -9.273 -4.234 24.891 1 83.19 295 ILE A CA 1
ATOM 2339 C C . ILE A 1 295 ? -10.117 -2.959 24.891 1 83.19 295 ILE A C 1
ATOM 2341 O O . ILE A 1 295 ? -10.922 -2.736 23.984 1 83.19 295 ILE A O 1
ATOM 2345 N N . SER A 1 296 ? -9.977 -2.174 26 1 84.75 296 SER A N 1
ATOM 2346 C CA . SER A 1 296 ? -10.703 -0.911 26.078 1 84.75 296 SER A CA 1
ATOM 2347 C C . SER A 1 296 ? -10.109 0.118 25.109 1 84.75 296 SER A C 1
ATOM 2349 O O . SER A 1 296 ? -8.977 -0.026 24.656 1 84.75 296 SER A O 1
ATOM 2351 N N . GLN A 1 297 ? -10.844 1.071 24.766 1 85.06 297 GLN A N 1
ATOM 2352 C CA . GLN A 1 297 ? -10.375 2.152 23.906 1 85.06 297 GLN A CA 1
ATOM 2353 C C . GLN A 1 297 ? -9.148 2.842 24.516 1 85.06 297 GLN A C 1
ATOM 2355 O O . GLN A 1 297 ? -8.234 3.23 23.781 1 85.06 297 GLN A O 1
ATOM 2360 N N . PHE A 1 298 ? -9.195 2.936 25.797 1 86.94 298 PHE A N 1
ATOM 2361 C CA . PHE A 1 298 ? -8.094 3.625 26.453 1 86.94 298 PHE A CA 1
ATOM 2362 C C . PHE A 1 298 ? -6.832 2.766 26.438 1 86.94 298 PHE A C 1
ATOM 2364 O O . PHE A 1 298 ? -5.723 3.281 26.281 1 86.94 298 PHE A O 1
ATOM 2371 N N . GLU A 1 299 ? -7.016 1.533 26.656 1 89.25 299 GLU A N 1
ATOM 2372 C CA . GLU A 1 299 ? -5.875 0.635 26.531 1 89.25 299 GLU A CA 1
ATOM 2373 C C . GLU A 1 299 ? -5.305 0.674 25.109 1 89.25 299 GLU A C 1
ATOM 2375 O O . GLU A 1 299 ? -4.086 0.626 24.922 1 89.25 299 GLU A O 1
ATOM 2380 N N . SER A 1 300 ? -6.168 0.733 24.172 1 88.06 300 SER A N 1
ATOM 2381 C CA . SER A 1 300 ? -5.754 0.846 22.781 1 88.06 300 SER A CA 1
ATOM 2382 C C . SER A 1 300 ? -5 2.148 22.531 1 88.06 300 SER A C 1
ATOM 2384 O O . SER A 1 300 ? -4.008 2.166 21.797 1 88.06 300 SER A O 1
ATOM 2386 N N . LEU A 1 301 ? -5.52 3.189 23.109 1 91.62 301 LEU A N 1
ATOM 2387 C CA . LEU A 1 301 ? -4.875 4.492 22.984 1 91.62 301 LEU A CA 1
ATOM 2388 C C . LEU A 1 301 ? -3.475 4.465 23.594 1 91.62 301 LEU A C 1
ATOM 2390 O O . LEU A 1 301 ? -2.525 4.98 23 1 91.62 301 LEU A O 1
ATOM 2394 N N . GLU A 1 302 ? -3.336 3.881 24.703 1 92.75 302 GLU A N 1
ATOM 2395 C CA . GLU A 1 302 ? -2.043 3.773 25.375 1 92.75 302 GLU A CA 1
ATOM 2396 C C . GLU A 1 302 ? -1.076 2.908 24.578 1 92.75 302 GLU A C 1
ATOM 2398 O O . GLU A 1 302 ? 0.112 3.223 24.484 1 92.75 302 GLU A O 1
ATOM 2403 N N . MET A 1 303 ? -1.58 1.89 24.109 1 91.62 303 MET A N 1
ATOM 2404 C CA . MET A 1 303 ? -0.769 1.011 23.266 1 91.62 303 MET A CA 1
ATOM 2405 C C . MET A 1 303 ? -0.284 1.742 22.016 1 91.62 303 MET A C 1
ATOM 2407 O O . MET A 1 303 ? 0.868 1.586 21.609 1 91.62 303 MET A O 1
ATOM 2411 N N . LEU A 1 304 ? -1.184 2.42 21.438 1 93 304 LEU A N 1
ATOM 2412 C CA . LEU A 1 304 ? -0.829 3.184 20.25 1 93 304 LEU A CA 1
ATOM 2413 C C . LEU A 1 304 ? 0.235 4.227 20.562 1 93 304 LEU A C 1
ATOM 2415 O O . LEU A 1 304 ? 1.133 4.473 19.766 1 93 304 LEU A O 1
ATOM 2419 N N . CYS A 1 305 ? 0.078 4.84 21.719 1 96.75 305 CYS A N 1
ATOM 2420 C CA . CYS A 1 305 ? 1.064 5.82 22.156 1 96.75 305 CYS A CA 1
ATOM 2421 C C . CYS A 1 305 ? 2.443 5.184 22.281 1 96.75 305 CYS A C 1
ATOM 2423 O O . CYS A 1 305 ? 3.43 5.727 21.781 1 96.75 305 CYS A O 1
ATOM 2425 N N . LYS A 1 306 ? 2.521 4.07 22.906 1 96.5 306 LYS A N 1
ATOM 2426 C CA . LYS A 1 306 ? 3.783 3.355 23.047 1 96.5 306 LYS A CA 1
ATOM 2427 C C . LYS A 1 306 ? 4.371 2.977 21.703 1 96.5 306 LYS A C 1
ATOM 2429 O O . LYS A 1 306 ? 5.574 3.131 21.469 1 96.5 306 LYS A O 1
ATOM 2434 N N . LYS A 1 307 ? 3.549 2.523 20.797 1 94.38 307 LYS A N 1
ATOM 2435 C CA . LYS A 1 307 ? 3.99 2.158 19.453 1 94.38 307 LYS A CA 1
ATOM 2436 C C . LYS A 1 307 ? 4.523 3.373 18.703 1 94.38 307 LYS A C 1
ATOM 2438 O O . LYS A 1 307 ? 5.496 3.266 17.953 1 94.38 307 LYS A O 1
ATOM 2443 N N . THR A 1 308 ? 3.855 4.469 18.906 1 97.12 308 THR A N 1
ATOM 2444 C CA . THR A 1 308 ? 4.266 5.691 18.234 1 97.12 308 THR A CA 1
ATOM 2445 C C . THR A 1 308 ? 5.656 6.125 18.688 1 97.12 308 THR A C 1
ATOM 2447 O O . THR A 1 308 ? 6.488 6.527 17.875 1 97.12 308 THR A O 1
ATOM 2450 N N . ILE A 1 309 ? 5.906 6.039 19.969 1 97.88 309 ILE A N 1
ATOM 2451 C CA . ILE A 1 309 ? 7.199 6.406 20.547 1 97.88 309 ILE A CA 1
ATOM 2452 C C . ILE A 1 309 ? 8.281 5.449 20.031 1 97.88 309 ILE A C 1
ATOM 2454 O O . ILE A 1 309 ? 9.383 5.879 19.688 1 97.88 309 ILE A O 1
ATOM 2458 N N . GLU A 1 310 ? 7.953 4.215 19.969 1 96.12 310 GLU A N 1
ATOM 2459 C CA . GLU A 1 310 ? 8.883 3.229 19.422 1 96.12 310 GLU A CA 1
ATOM 2460 C C . GLU A 1 310 ? 9.227 3.535 17.969 1 96.12 310 GLU A C 1
ATOM 2462 O O . GLU A 1 310 ? 10.391 3.48 17.578 1 96.12 310 GLU A O 1
ATOM 2467 N N . VAL A 1 311 ? 8.227 3.801 17.219 1 96.12 311 VAL A N 1
ATOM 2468 C CA . VAL A 1 311 ? 8.391 4.125 15.812 1 96.12 311 VAL A CA 1
ATOM 2469 C C . VAL A 1 311 ? 9.281 5.359 15.664 1 96.12 311 VAL A C 1
ATOM 2471 O O . VAL A 1 311 ? 10.156 5.406 14.797 1 96.12 311 VAL A O 1
ATOM 2474 N N . PHE A 1 312 ? 9.062 6.34 16.516 1 97.12 312 PHE A N 1
ATOM 2475 C CA . PHE A 1 312 ? 9.883 7.547 16.547 1 97.12 312 PHE A CA 1
ATOM 2476 C C . PHE A 1 312 ? 11.352 7.195 16.719 1 97.12 312 PHE A C 1
ATOM 2478 O O . PHE A 1 312 ? 12.203 7.688 15.969 1 97.12 312 PHE A O 1
ATOM 2485 N N . HIS A 1 313 ? 11.656 6.324 17.578 1 95.81 313 HIS A N 1
ATOM 2486 C CA . HIS A 1 313 ? 13.039 5.961 17.859 1 95.81 313 HIS A CA 1
ATOM 2487 C C . HIS A 1 313 ? 13.633 5.117 16.75 1 95.81 313 HIS A C 1
ATOM 2489 O O . HIS A 1 313 ? 14.828 5.227 16.453 1 95.81 313 HIS A O 1
ATOM 2495 N N . ILE A 1 314 ? 12.867 4.301 16.125 1 93.56 314 ILE A N 1
ATOM 2496 C CA . ILE A 1 314 ? 13.336 3.492 15 1 93.56 314 ILE A CA 1
ATOM 2497 C C . ILE A 1 314 ? 13.711 4.398 13.828 1 93.56 314 ILE A C 1
ATOM 2499 O O . ILE A 1 314 ? 14.758 4.215 13.203 1 93.56 314 ILE A O 1
ATOM 2503 N N . ILE A 1 315 ? 12.844 5.387 13.562 1 96.12 315 ILE A N 1
ATOM 2504 C CA . ILE A 1 315 ? 13.133 6.344 12.5 1 96.12 315 ILE A CA 1
ATOM 2505 C C . ILE A 1 315 ? 14.469 7.031 12.773 1 96.12 315 ILE A C 1
ATOM 2507 O O . ILE A 1 315 ? 15.312 7.129 11.883 1 96.12 315 ILE A O 1
ATOM 2511 N N . ASN A 1 316 ? 14.656 7.461 14 1 94.5 316 ASN A N 1
ATOM 2512 C CA . ASN A 1 316 ? 15.891 8.125 14.391 1 94.5 316 ASN A CA 1
ATOM 2513 C C . ASN A 1 316 ? 17.109 7.219 14.195 1 94.5 316 ASN A C 1
ATOM 2515 O O . ASN A 1 316 ? 18.156 7.668 13.727 1 94.5 316 ASN A O 1
ATOM 2519 N N . THR A 1 317 ? 16.922 6.012 14.523 1 92.12 317 THR A N 1
ATOM 2520 C CA . THR A 1 317 ? 18 5.047 14.398 1 92.12 317 THR A CA 1
ATOM 2521 C C . THR A 1 317 ? 18.359 4.816 12.93 1 92.12 317 THR A C 1
ATOM 2523 O O . THR A 1 317 ? 19.531 4.777 12.57 1 92.12 317 THR A O 1
ATOM 2526 N N . ILE A 1 318 ? 17.406 4.688 12.094 1 91.12 318 ILE A N 1
ATOM 2527 C CA . ILE A 1 318 ? 17.609 4.438 10.672 1 91.12 318 ILE A CA 1
ATOM 2528 C C . ILE A 1 318 ? 18.344 5.625 10.039 1 91.12 318 ILE A C 1
ATOM 2530 O O . ILE A 1 318 ? 19.234 5.449 9.211 1 91.12 318 ILE A O 1
ATOM 2534 N N . LEU A 1 319 ? 18 6.836 10.461 1 94.25 319 LEU A N 1
ATOM 2535 C CA . LEU A 1 319 ? 18.5 8.031 9.797 1 94.25 319 LEU A CA 1
ATOM 2536 C C . LEU A 1 319 ? 19.75 8.555 10.484 1 94.25 319 LEU A C 1
ATOM 2538 O O . LEU A 1 319 ? 20.359 9.531 10.031 1 94.25 319 LEU A O 1
ATOM 2542 N N . ALA A 1 320 ? 20.219 7.961 11.531 1 91.69 320 ALA A N 1
ATOM 2543 C CA . ALA A 1 320 ? 21.328 8.414 12.367 1 91.69 320 ALA A CA 1
ATOM 2544 C C . ALA A 1 320 ? 22.578 8.633 11.531 1 91.69 320 ALA A C 1
ATOM 2546 O O . ALA A 1 320 ? 23.328 9.578 11.773 1 91.69 320 ALA A O 1
ATOM 2547 N N . PRO A 1 321 ? 22.828 7.816 10.469 1 90 321 PRO A N 1
ATOM 2548 C CA . PRO A 1 321 ? 24.062 7.996 9.711 1 90 321 PRO A CA 1
ATOM 2549 C C . PRO A 1 321 ? 24.047 9.266 8.859 1 90 321 PRO A C 1
ATOM 2551 O O . PRO A 1 321 ? 25.094 9.695 8.375 1 90 321 PRO A O 1
ATOM 2554 N N . ASN A 1 322 ? 22.969 9.844 8.633 1 93.25 322 ASN A N 1
ATOM 2555 C CA . ASN A 1 322 ? 22.844 11.07 7.863 1 93.25 322 ASN A CA 1
ATOM 2556 C C . ASN A 1 322 ? 22.156 12.172 8.672 1 93.25 322 ASN A C 1
ATOM 2558 O O . ASN A 1 322 ? 20.938 12.305 8.641 1 93.25 322 ASN A O 1
ATOM 2562 N N . GLU A 1 323 ? 22.906 13.023 9.234 1 93.88 323 GLU A N 1
ATOM 2563 C CA . GLU A 1 323 ? 22.422 14.031 10.18 1 93.88 323 GLU A CA 1
ATOM 2564 C C . GLU A 1 323 ? 21.469 15.008 9.5 1 93.88 323 GLU A C 1
ATOM 2566 O O . GLU A 1 323 ? 20.516 15.484 10.125 1 93.88 323 GLU A O 1
ATOM 2571 N N . GLY A 1 324 ? 21.719 15.375 8.297 1 94.31 324 GLY A N 1
ATOM 2572 C CA . GLY A 1 324 ? 20.828 16.25 7.57 1 94.31 324 GLY A CA 1
ATOM 2573 C C . GLY A 1 324 ? 19.438 15.68 7.406 1 94.31 324 GLY A C 1
ATOM 2574 O O . GLY A 1 324 ? 18.438 16.359 7.668 1 94.31 324 GLY A O 1
ATOM 2575 N N . LEU A 1 325 ? 19.344 14.414 7.012 1 95 325 LEU A N 1
ATOM 2576 C CA . LEU A 1 325 ? 18.062 13.727 6.863 1 95 325 LEU A CA 1
ATOM 2577 C C . LEU A 1 325 ? 17.375 13.594 8.211 1 95 325 LEU A C 1
ATOM 2579 O O . LEU A 1 325 ? 16.156 13.82 8.312 1 95 325 LEU A O 1
ATOM 2583 N N . ARG A 1 326 ? 18.156 13.211 9.172 1 95.31 326 ARG A N 1
ATOM 2584 C CA . ARG A 1 326 ? 17.594 13.023 10.508 1 95.31 326 ARG A CA 1
ATOM 2585 C C . ARG A 1 326 ? 16.984 14.32 11.039 1 95.31 326 ARG A C 1
ATOM 2587 O O . ARG A 1 326 ? 15.891 14.305 11.602 1 95.31 326 ARG A O 1
ATOM 2594 N N . ARG A 1 327 ? 17.641 15.383 10.891 1 94.19 327 ARG A N 1
ATOM 2595 C CA . ARG A 1 327 ? 17.172 16.688 11.359 1 94.19 327 ARG A CA 1
ATOM 2596 C C . ARG A 1 327 ? 15.875 17.094 10.672 1 94.19 327 ARG A C 1
ATOM 2598 O O . ARG A 1 327 ? 14.945 17.578 11.312 1 94.19 327 ARG A O 1
ATOM 2605 N N . ASN A 1 328 ? 15.805 16.922 9.398 1 94.38 328 ASN A N 1
ATOM 2606 C CA . ASN A 1 328 ? 14.609 17.281 8.641 1 94.38 328 ASN A CA 1
ATOM 2607 C C . ASN A 1 328 ? 13.406 16.438 9.055 1 94.38 328 ASN A C 1
ATOM 2609 O O . ASN A 1 328 ? 12.297 16.969 9.188 1 94.38 328 ASN A O 1
ATOM 2613 N N . VAL A 1 329 ? 13.633 15.156 9.25 1 96.62 329 VAL A N 1
ATOM 2614 C CA . VAL A 1 329 ? 12.539 14.266 9.625 1 96.62 329 VAL A CA 1
ATOM 2615 C C . VAL A 1 329 ? 12.102 14.555 11.062 1 96.62 329 VAL A C 1
ATOM 2617 O O . VAL A 1 329 ? 10.914 14.461 11.391 1 96.62 329 VAL A O 1
ATOM 2620 N N . HIS A 1 330 ? 13.07 14.961 11.898 1 95.31 330 HIS A N 1
ATOM 2621 C CA . HIS A 1 330 ? 12.734 15.383 13.25 1 95.31 330 HIS A CA 1
ATOM 2622 C C . HIS A 1 330 ? 11.844 16.625 13.234 1 95.31 330 HIS A C 1
ATOM 2624 O O . HIS A 1 330 ? 10.859 16.688 13.984 1 95.31 330 HIS A O 1
ATOM 2630 N N . GLN A 1 331 ? 12.195 17.516 12.445 1 94.62 331 GLN A N 1
ATOM 2631 C CA . GLN A 1 331 ? 11.367 18.703 12.281 1 94.62 331 GLN A CA 1
ATOM 2632 C C . GLN A 1 331 ? 9.969 18.344 11.781 1 94.62 331 GLN A C 1
ATOM 2634 O O . GLN A 1 331 ? 8.977 18.938 12.211 1 94.62 331 GLN A O 1
ATOM 2639 N N . TRP A 1 332 ? 9.945 17.453 10.875 1 97.44 332 TRP A N 1
ATOM 2640 C CA . TRP A 1 332 ? 8.688 16.953 10.328 1 97.44 332 TRP A CA 1
ATOM 2641 C C . TRP A 1 332 ? 7.816 16.344 11.43 1 97.44 332 TRP A C 1
ATOM 2643 O O . TRP A 1 332 ? 6.633 16.672 11.539 1 97.44 332 TRP A O 1
ATOM 2653 N N . MET A 1 333 ? 8.375 15.492 12.281 1 97.81 333 MET A N 1
ATOM 2654 C CA . MET A 1 333 ? 7.621 14.82 13.336 1 97.81 333 MET A CA 1
ATOM 2655 C C . MET A 1 333 ? 7.16 15.812 14.391 1 97.81 333 MET A C 1
ATOM 2657 O O . MET A 1 333 ? 5.996 15.797 14.797 1 97.81 333 MET A O 1
ATOM 2661 N N . HIS A 1 334 ? 8.039 16.688 14.828 1 97.19 334 HIS A N 1
ATOM 2662 C CA . HIS A 1 334 ? 7.68 17.688 15.82 1 97.19 334 HIS A CA 1
ATOM 2663 C C . HIS A 1 334 ? 6.703 18.703 15.242 1 97.19 334 HIS A C 1
ATOM 2665 O O . HIS A 1 334 ? 5.793 19.172 15.938 1 97.19 334 HIS A O 1
ATOM 2671 N N . GLY A 1 335 ? 6.938 19.031 13.984 1 97.12 335 GLY A N 1
ATOM 2672 C CA . GLY A 1 335 ? 6 19.922 13.312 1 97.12 335 GLY A CA 1
ATOM 2673 C C . GLY A 1 335 ? 4.598 19.359 13.227 1 97.12 335 GLY A C 1
ATOM 2674 O O . GLY A 1 335 ? 3.615 20.109 13.32 1 97.12 335 GLY A O 1
ATOM 2675 N N . TYR A 1 336 ? 4.516 18.078 13.039 1 97.56 336 TYR A N 1
ATOM 2676 C CA . TYR A 1 336 ? 3.213 17.422 12.977 1 97.56 336 TYR A CA 1
ATOM 2677 C C . TYR A 1 336 ? 2.494 17.516 14.32 1 97.56 336 TYR A C 1
ATOM 2679 O O . TYR A 1 336 ? 1.271 17.672 14.367 1 97.56 336 TYR A O 1
ATOM 2687 N N . ALA A 1 337 ? 3.246 17.438 15.398 1 97.06 337 ALA A N 1
ATOM 2688 C CA . ALA A 1 337 ? 2.668 17.656 16.719 1 97.06 337 ALA A CA 1
ATOM 2689 C C . ALA A 1 337 ? 2.141 19.078 16.859 1 97.06 337 ALA A C 1
ATOM 2691 O O . ALA A 1 337 ? 1.032 19.297 17.359 1 97.06 337 ALA A O 1
ATOM 2692 N N . VAL A 1 338 ? 2.916 20.016 16.406 1 96.31 338 VAL A N 1
ATOM 2693 C CA . VAL A 1 338 ? 2.527 21.422 16.484 1 96.31 338 VAL A CA 1
ATOM 2694 C C . VAL A 1 338 ? 1.249 21.656 15.688 1 96.31 338 VAL A C 1
ATOM 2696 O O . VAL A 1 338 ? 0.354 22.375 16.125 1 96.31 338 VAL A O 1
ATOM 2699 N N . TYR A 1 339 ? 1.185 21.047 14.555 1 96.31 339 TYR A N 1
ATOM 2700 C CA . TYR A 1 339 ? 0.001 21.156 13.711 1 96.31 339 TYR A CA 1
ATOM 2701 C C . TYR A 1 339 ? -1.263 20.844 14.5 1 96.31 339 TYR A C 1
ATOM 2703 O O . TYR A 1 339 ? -2.256 21.562 14.406 1 96.31 339 TYR A O 1
ATOM 2711 N N . HIS A 1 340 ? -1.252 19.781 15.258 1 95.94 340 HIS A N 1
ATOM 2712 C CA . HIS A 1 340 ? -2.414 19.359 16.031 1 95.94 340 HIS A CA 1
ATOM 2713 C C . HIS A 1 340 ? -2.617 20.25 17.25 1 95.94 340 HIS A C 1
ATOM 2715 O O . HIS A 1 340 ? -3.748 20.625 17.578 1 95.94 340 HIS A O 1
ATOM 2721 N N . MET A 1 341 ? -1.54 20.609 17.875 1 95.19 341 MET A N 1
ATOM 2722 C CA . MET A 1 341 ? -1.623 21.359 19.125 1 95.19 341 MET A CA 1
ATOM 2723 C C . MET A 1 341 ? -2.07 22.797 18.875 1 95.19 341 MET A C 1
ATOM 2725 O O . MET A 1 341 ? -2.771 23.391 19.688 1 95.19 341 MET A O 1
ATOM 2729 N N . ALA A 1 342 ? -1.677 23.281 17.766 1 91.38 342 ALA A N 1
ATOM 2730 C CA . ALA A 1 342 ? -1.964 24.672 17.469 1 91.38 342 ALA A CA 1
ATOM 2731 C C . ALA A 1 342 ? -3.383 24.844 16.938 1 91.38 342 ALA A C 1
ATOM 2733 O O . ALA A 1 342 ? -3.92 25.953 16.922 1 91.38 342 ALA A O 1
ATOM 2734 N N . SER A 1 343 ? -3.986 23.828 16.516 1 90.12 343 SER A N 1
ATOM 2735 C CA . SER A 1 343 ? -5.32 23.891 15.922 1 90.12 343 SER A CA 1
ATOM 2736 C C . SER A 1 343 ? -6.402 23.688 16.984 1 90.12 343 SER A C 1
ATOM 2738 O O . SER A 1 343 ? -6.336 22.75 17.781 1 90.12 343 SER A O 1
ATOM 2740 N N . VAL A 1 344 ? -7.492 24.484 16.891 1 87.62 344 VAL A N 1
ATOM 2741 C CA . VAL A 1 344 ? -8.609 24.375 17.812 1 87.62 344 VAL A CA 1
ATOM 2742 C C . VAL A 1 344 ? -9.469 23.156 17.453 1 87.62 344 VAL A C 1
ATOM 2744 O O . VAL A 1 344 ? -10.195 22.625 18.297 1 87.62 344 VAL A O 1
ATOM 2747 N N . ARG A 1 345 ? -9.266 22.766 16.266 1 86.38 345 ARG A N 1
ATOM 2748 C CA . ARG A 1 345 ? -10.047 21.656 15.734 1 86.38 345 ARG A CA 1
ATOM 2749 C C . ARG A 1 345 ? -9.906 20.422 16.609 1 86.38 345 ARG A C 1
ATOM 2751 O O . ARG A 1 345 ? -10.867 19.672 16.797 1 86.38 345 ARG A O 1
ATOM 2758 N N . TYR A 1 346 ? -8.742 20.25 17.234 1 90.88 346 TYR A N 1
ATOM 2759 C CA . TYR A 1 346 ? -8.453 19 17.922 1 90.88 346 TYR A CA 1
ATOM 2760 C C . TYR A 1 346 ? -8.742 19.125 19.422 1 90.88 346 TYR A C 1
ATOM 2762 O O . TYR A 1 346 ? -8.633 18.141 20.156 1 90.88 346 TYR A O 1
ATOM 2770 N N . ARG A 1 347 ? -9.07 20.297 19.922 1 91.94 347 ARG A N 1
ATOM 2771 C CA . ARG A 1 347 ? -9.516 20.578 21.281 1 91.94 347 ARG A CA 1
ATOM 2772 C C . ARG A 1 347 ? -8.453 20.156 22.297 1 91.94 347 ARG A C 1
ATOM 2774 O O . ARG A 1 347 ? -8.789 19.734 23.406 1 91.94 347 ARG A O 1
ATOM 2781 N N . LEU A 1 348 ? -7.238 20.219 21.844 1 94.56 348 LEU A N 1
ATOM 2782 C CA . LEU A 1 348 ? -6.16 19.828 22.75 1 94.56 348 LEU A CA 1
ATOM 2783 C C . LEU A 1 348 ? -5.945 20.891 23.828 1 94.56 348 LEU A C 1
ATOM 2785 O O . LEU A 1 348 ? -5.371 20.594 24.891 1 94.56 348 LEU A O 1
ATOM 2789 N N . ASP A 1 349 ? -6.367 22.062 23.547 1 91.62 349 ASP A N 1
ATOM 2790 C CA . ASP A 1 349 ? -6.25 23.141 24.516 1 91.62 349 ASP A CA 1
ATOM 2791 C C . ASP A 1 349 ? -7.121 22.891 25.734 1 91.62 349 ASP A C 1
ATOM 2793 O O . ASP A 1 349 ? -6.883 23.453 26.812 1 91.62 349 ASP A O 1
ATOM 2797 N N . GLU A 1 350 ? -8.094 22.031 25.609 1 92.06 350 GLU A N 1
ATOM 2798 C CA . GLU A 1 350 ? -8.992 21.688 26.719 1 92.06 350 GLU A CA 1
ATOM 2799 C C . GLU A 1 350 ? -8.336 20.688 27.672 1 92.06 350 GLU A C 1
ATOM 2801 O O . GLU A 1 350 ? -8.812 20.5 28.781 1 92.06 350 GLU A O 1
ATOM 2806 N N . LEU A 1 351 ? -7.23 20.156 27.281 1 93.75 351 LEU A N 1
ATOM 2807 C CA . LEU A 1 351 ? -6.645 19.062 28.047 1 93.75 351 LEU A CA 1
ATOM 2808 C C . LEU A 1 351 ? -5.699 19.594 29.125 1 93.75 351 LEU A C 1
ATOM 2810 O O . LEU A 1 351 ? -5.219 18.828 29.969 1 93.75 351 LEU A O 1
ATOM 2814 N N . GLY A 1 352 ? -5.414 20.828 29.156 1 92.31 352 GLY A N 1
ATOM 2815 C CA . GLY A 1 352 ? -4.602 21.438 30.203 1 92.31 352 GLY A CA 1
ATOM 2816 C C . GLY A 1 352 ? -3.133 21.078 30.094 1 92.31 352 GLY A C 1
ATOM 2817 O O . GLY A 1 352 ? -2.443 20.969 31.109 1 92.31 352 GLY A O 1
ATOM 2818 N N . ILE A 1 353 ? -2.688 20.828 28.922 1 94 353 ILE A N 1
ATOM 2819 C CA . ILE A 1 353 ? -1.296 20.453 28.688 1 94 353 ILE A CA 1
ATOM 2820 C C . ILE A 1 353 ? -0.475 21.703 28.391 1 94 353 ILE A C 1
ATOM 2822 O O . ILE A 1 353 ? -0.728 22.406 27.391 1 94 353 ILE A O 1
ATOM 2826 N N . PRO A 1 354 ? 0.569 22.016 29.156 1 93.12 354 PRO A N 1
ATOM 2827 C CA . PRO A 1 354 ? 1.341 23.25 28.969 1 93.12 354 PRO A CA 1
ATOM 2828 C C . PRO A 1 354 ? 1.948 23.359 27.562 1 93.12 354 PRO A C 1
ATOM 2830 O O . PRO A 1 354 ? 1.939 24.438 26.969 1 93.12 354 PRO A O 1
ATOM 2833 N N . ALA A 1 355 ? 2.455 22.266 27.094 1 93.25 355 ALA A N 1
ATOM 2834 C CA . ALA A 1 355 ? 3.084 22.281 25.781 1 93.25 355 ALA A CA 1
ATOM 2835 C C . ALA A 1 355 ? 2.096 22.734 24.703 1 93.25 355 ALA A C 1
ATOM 2837 O O . ALA A 1 355 ? 2.482 23.391 23.719 1 93.25 355 ALA A O 1
ATOM 2838 N N . VAL A 1 356 ? 0.875 22.406 24.828 1 94.38 356 VAL A N 1
ATOM 2839 C CA . VAL A 1 356 ? -0.159 22.781 23.875 1 94.38 356 VAL A CA 1
ATOM 2840 C C . VAL A 1 356 ? -0.347 24.297 23.891 1 94.38 356 VAL A C 1
ATOM 2842 O O . VAL A 1 356 ? -0.416 24.938 22.844 1 94.38 356 VAL A O 1
ATOM 2845 N N . PHE A 1 357 ? -0.435 24.828 25.094 1 92.62 357 PHE A N 1
ATOM 2846 C CA . PHE A 1 357 ? -0.597 26.266 25.234 1 92.62 357 PHE A CA 1
ATOM 2847 C C . PHE A 1 357 ? 0.595 27.016 24.641 1 92.62 357 PHE A C 1
ATOM 2849 O O . PHE A 1 357 ? 0.425 28.016 23.953 1 92.62 357 PHE A O 1
ATOM 2856 N N . GLU A 1 358 ? 1.76 26.547 24.922 1 92.62 358 GLU A N 1
ATOM 2857 C CA . GLU A 1 358 ? 2.977 27.156 24.391 1 92.62 358 GLU A CA 1
ATOM 2858 C C . GLU A 1 358 ? 3.018 27.094 22.875 1 92.62 358 GLU A C 1
ATOM 2860 O O . GLU A 1 358 ? 3.377 28.078 22.219 1 92.62 358 GLU A O 1
ATOM 2865 N N . ALA A 1 359 ? 2.705 25.953 22.328 1 92.75 359 ALA A N 1
ATOM 2866 C CA . ALA A 1 359 ? 2.727 25.781 20.875 1 92.75 359 ALA A CA 1
ATOM 2867 C C . ALA A 1 359 ? 1.746 26.734 20.203 1 92.75 359 ALA A C 1
ATOM 2869 O O . ALA A 1 359 ? 2.053 27.297 19.156 1 92.75 359 ALA A O 1
ATOM 2870 N N . ARG A 1 360 ? 0.59 26.891 20.781 1 90.12 360 ARG A N 1
ATOM 2871 C CA . ARG A 1 360 ? -0.425 27.797 20.219 1 90.12 360 ARG A CA 1
ATOM 2872 C C . ARG A 1 360 ? 0.044 29.234 20.266 1 90.12 360 ARG A C 1
ATOM 2874 O O . ARG A 1 360 ? -0.152 29.984 19.312 1 90.12 360 ARG A O 1
ATOM 2881 N N . GLN A 1 361 ? 0.604 29.594 21.344 1 88.06 361 GLN A N 1
ATOM 2882 C CA . GLN A 1 361 ? 1.113 30.953 21.5 1 88.06 361 GLN A CA 1
ATOM 2883 C C . GLN A 1 361 ? 2.229 31.234 20.484 1 88.06 361 GLN A C 1
ATOM 2885 O O . GLN A 1 361 ? 2.256 32.312 19.875 1 88.06 361 GLN A O 1
ATOM 2890 N N . LEU A 1 362 ? 3.121 30.312 20.359 1 86.69 362 LEU A N 1
ATOM 2891 C CA . LEU A 1 362 ? 4.266 30.484 19.469 1 86.69 362 LEU A CA 1
ATOM 2892 C C . LEU A 1 362 ? 3.822 30.5 18.016 1 86.69 362 LEU A C 1
ATOM 2894 O O . LEU A 1 362 ? 4.383 31.234 17.203 1 86.69 362 LEU A O 1
ATOM 2898 N N . PHE A 1 363 ? 2.836 29.672 17.703 1 88.06 363 PHE A N 1
ATOM 2899 C CA . PHE A 1 363 ? 2.381 29.562 16.312 1 88.06 363 PHE A CA 1
ATOM 2900 C C . PHE A 1 363 ? 1.568 30.781 15.914 1 88.06 363 PHE A C 1
ATOM 2902 O O . PHE A 1 363 ? 1.708 31.281 14.797 1 88.06 363 PHE A O 1
ATOM 2909 N N . LEU A 1 364 ? 0.555 31.266 16.75 1 77.19 364 LEU A N 1
ATOM 2910 C CA . LEU A 1 364 ? -0.344 32.375 16.438 1 77.19 364 LEU A CA 1
ATOM 2911 C C . LEU A 1 364 ? 0.345 33.719 16.656 1 77.19 364 LEU A C 1
ATOM 2913 O O . LEU A 1 364 ? -0.029 34.719 16.062 1 77.19 364 LEU A O 1
ATOM 2917 N N . GLU A 1 365 ? 1.097 33.938 17.828 1 61.91 365 GLU A N 1
ATOM 2918 C CA . GLU A 1 365 ? 1.67 35.219 18.219 1 61.91 365 GLU A CA 1
ATOM 2919 C C . GLU A 1 365 ? 2.621 35.75 17.156 1 61.91 365 GLU A C 1
ATOM 2921 O O . GLU A 1 365 ? 2.832 36.969 17.047 1 61.91 365 GLU A O 1
ATOM 2926 N N . LYS A 1 366 ? 3.305 34.906 16.484 1 50.44 366 LYS A N 1
ATOM 2927 C CA . LYS A 1 366 ? 4.203 35.688 15.609 1 50.44 366 LYS A CA 1
ATOM 2928 C C . LYS A 1 366 ? 3.418 36.469 14.562 1 50.44 366 LYS A C 1
ATOM 2930 O O . LYS A 1 366 ? 4.004 37 13.625 1 50.44 366 LYS A O 1
ATOM 2935 N N . TYR A 1 367 ? 2.029 36.438 14.617 1 42.75 367 TYR A N 1
ATOM 2936 C CA . TYR A 1 367 ? 1.408 37.562 13.945 1 42.75 367 TYR A CA 1
ATOM 2937 C C . TYR A 1 367 ? 1.284 38.75 14.891 1 42.75 367 TYR A C 1
ATOM 2939 O O . TYR A 1 367 ? 1 38.594 16.078 1 42.75 367 TYR A O 1
ATOM 2947 N N . MET B 1 1 ? 26.719 -30.688 -62.25 1 17.5 1 MET B N 1
ATOM 2948 C CA . MET B 1 1 ? 27.531 -31.453 -61.312 1 17.5 1 MET B CA 1
ATOM 2949 C C . MET B 1 1 ? 27.328 -30.969 -59.875 1 17.5 1 MET B C 1
ATOM 2951 O O . MET B 1 1 ? 26.922 -29.812 -59.688 1 17.5 1 MET B O 1
ATOM 2955 N N . SER B 1 2 ? 27.891 -31.641 -58.719 1 18.62 2 SER B N 1
ATOM 2956 C CA . SER B 1 2 ? 27.656 -32.25 -57.406 1 18.62 2 SER B CA 1
ATOM 2957 C C . SER B 1 2 ? 27.953 -31.266 -56.281 1 18.62 2 SER B C 1
ATOM 2959 O O . SER B 1 2 ? 27.281 -31.281 -55.25 1 18.62 2 SER B O 1
ATOM 2961 N N . LEU B 1 3 ? 29.141 -30.656 -56.156 1 18.62 3 LEU B N 1
ATOM 2962 C CA . LEU B 1 3 ? 29.969 -30.828 -54.969 1 18.62 3 LEU B CA 1
ATOM 2963 C C . LEU B 1 3 ? 29.375 -30.094 -53.75 1 18.62 3 LEU B C 1
ATOM 2965 O O . LEU B 1 3 ? 28.625 -29.125 -53.938 1 18.62 3 LEU B O 1
ATOM 2969 N N . LYS B 1 4 ? 30.094 -30.016 -52.469 1 19.25 4 LYS B N 1
ATOM 2970 C CA . LYS B 1 4 ? 30.188 -30.344 -51.031 1 19.25 4 LYS B CA 1
ATOM 2971 C C . LYS B 1 4 ? 29.781 -29.141 -50.156 1 19.25 4 LYS B C 1
ATOM 2973 O O . LYS B 1 4 ? 29.703 -28.016 -50.656 1 19.25 4 LYS B O 1
ATOM 2978 N N . ASN B 1 5 ? 30.188 -29.203 -48.688 1 18.31 5 ASN B N 1
ATOM 2979 C CA . ASN B 1 5 ? 29.984 -29.297 -47.25 1 18.31 5 ASN B CA 1
ATOM 2980 C C . ASN B 1 5 ? 30.359 -28 -46.562 1 18.31 5 ASN B C 1
ATOM 2982 O O . ASN B 1 5 ? 31.5 -27.844 -46.125 1 18.31 5 ASN B O 1
ATOM 2986 N N . ILE B 1 6 ? 30.219 -26.859 -47.094 1 19.09 6 ILE B N 1
ATOM 2987 C CA . ILE B 1 6 ? 30.938 -25.766 -46.438 1 19.09 6 ILE B CA 1
ATOM 2988 C C . ILE B 1 6 ? 30.531 -25.688 -44.969 1 19.09 6 ILE B C 1
ATOM 2990 O O . ILE B 1 6 ? 29.344 -25.594 -44.656 1 19.09 6 ILE B O 1
ATOM 2994 N N . ASP B 1 7 ? 31.5 -25.922 -43.906 1 17.27 7 ASP B N 1
ATOM 2995 C CA . ASP B 1 7 ? 31.797 -26.078 -42.5 1 17.27 7 ASP B CA 1
ATOM 2996 C C . ASP B 1 7 ? 31.359 -24.859 -41.688 1 17.27 7 ASP B C 1
ATOM 2998 O O . ASP B 1 7 ? 31.719 -23.734 -42.031 1 17.27 7 ASP B O 1
ATOM 3002 N N . PHE B 1 8 ? 30.203 -24.922 -40.781 1 18.59 8 PHE B N 1
ATOM 3003 C CA . PHE B 1 8 ? 29.359 -24.266 -39.812 1 18.59 8 PHE B CA 1
ATOM 3004 C C . PHE B 1 8 ? 30.172 -23.797 -38.625 1 18.59 8 PHE B C 1
ATOM 3006 O O . PHE B 1 8 ? 30.156 -24.438 -37.562 1 18.59 8 PHE B O 1
ATOM 3013 N N . LEU B 1 9 ? 31.5 -23.359 -38.656 1 17.58 9 LEU B N 1
ATOM 3014 C CA . LEU B 1 9 ? 32.344 -23.25 -37.469 1 17.58 9 LEU B CA 1
ATOM 3015 C C . LEU B 1 9 ? 31.703 -22.312 -36.438 1 17.58 9 LEU B C 1
ATOM 3017 O O . LEU B 1 9 ? 31.047 -21.328 -36.812 1 17.58 9 LEU B O 1
ATOM 3021 N N . SER B 1 10 ? 31.719 -22.703 -34.906 1 17.11 10 SER B N 1
ATOM 3022 C CA . SER B 1 10 ? 31.344 -22.594 -33.5 1 17.11 10 SER B CA 1
ATOM 3023 C C . SER B 1 10 ? 31.906 -21.328 -32.875 1 17.11 10 SER B C 1
ATOM 3025 O O . SER B 1 10 ? 32.562 -21.375 -31.828 1 17.11 10 SER B O 1
ATOM 3027 N N . PHE B 1 11 ? 32.094 -20.188 -33.406 1 17.33 11 PHE B N 1
ATOM 3028 C CA . PHE B 1 11 ? 32.969 -19.266 -32.656 1 17.33 11 PHE B CA 1
ATOM 3029 C C . PHE B 1 11 ? 32.312 -18.812 -31.375 1 17.33 11 PHE B C 1
ATOM 3031 O O . PHE B 1 11 ? 31.297 -18.109 -31.406 1 17.33 11 PHE B O 1
ATOM 3038 N N . ALA B 1 12 ? 32.344 -19.734 -30.094 1 16.97 12 ALA B N 1
ATOM 3039 C CA . ALA B 1 12 ? 32.031 -19.656 -28.672 1 16.97 12 ALA B CA 1
ATOM 3040 C C . ALA B 1 12 ? 32.75 -18.484 -28.016 1 16.97 12 ALA B C 1
ATOM 3042 O O . ALA B 1 12 ? 33.938 -18.562 -27.766 1 16.97 12 ALA B O 1
ATOM 3043 N N . ALA B 1 13 ? 32.656 -17.25 -28.391 1 16.66 13 ALA B N 1
ATOM 3044 C CA . ALA B 1 13 ? 33.406 -16.172 -27.766 1 16.66 13 ALA B CA 1
ATOM 3045 C C . ALA B 1 13 ? 33.156 -16.109 -26.266 1 16.66 13 ALA B C 1
ATOM 3047 O O . ALA B 1 13 ? 32 -15.961 -25.844 1 16.66 13 ALA B O 1
ATOM 3048 N N . SER B 1 14 ? 34.062 -16.656 -25.219 1 17.7 14 SER B N 1
ATOM 3049 C CA . SER B 1 14 ? 34.438 -16.844 -23.828 1 17.7 14 SER B CA 1
ATOM 3050 C C . SER B 1 14 ? 34.594 -15.5 -23.125 1 17.7 14 SER B C 1
ATOM 3052 O O . SER B 1 14 ? 35.656 -14.867 -23.203 1 17.7 14 SER B O 1
ATOM 3054 N N . LEU B 1 15 ? 33.781 -14.5 -23.469 1 18.81 15 LEU B N 1
ATOM 3055 C CA . LEU B 1 15 ? 34.219 -13.234 -22.891 1 18.81 15 LEU B CA 1
ATOM 3056 C C . LEU B 1 15 ? 34.406 -13.352 -21.391 1 18.81 15 LEU B C 1
ATOM 3058 O O . LEU B 1 15 ? 33.625 -14.023 -20.703 1 18.81 15 LEU B O 1
ATOM 3062 N N . ILE B 1 16 ? 35.531 -12.805 -20.766 1 18.94 16 ILE B N 1
ATOM 3063 C CA . ILE B 1 16 ? 36.562 -12.609 -19.75 1 18.94 16 ILE B CA 1
ATOM 3064 C C . ILE B 1 16 ? 35.938 -11.914 -18.531 1 18.94 16 ILE B C 1
ATOM 3066 O O . ILE B 1 16 ? 35.25 -10.906 -18.656 1 18.94 16 ILE B O 1
ATOM 3070 N N . MET B 1 17 ? 36.062 -12.625 -17.297 1 17.95 17 MET B N 1
ATOM 3071 C CA . MET B 1 17 ? 35.719 -12.688 -15.875 1 17.95 17 MET B CA 1
ATOM 3072 C C . MET B 1 17 ? 36.281 -11.477 -15.133 1 17.95 17 MET B C 1
ATOM 3074 O O . MET B 1 17 ? 37.5 -11.312 -15.047 1 17.95 17 MET B O 1
ATOM 3078 N N . ASN B 1 18 ? 36 -10.156 -15.539 1 18.5 18 ASN B N 1
ATOM 3079 C CA . ASN B 1 18 ? 36.844 -9.156 -14.914 1 18.5 18 ASN B CA 1
ATOM 3080 C C . ASN B 1 18 ? 36.781 -9.227 -13.391 1 18.5 18 ASN B C 1
ATOM 3082 O O . ASN B 1 18 ? 35.719 -9 -12.805 1 18.5 18 ASN B O 1
ATOM 3086 N N . PRO B 1 19 ? 37.812 -9.961 -12.664 1 17.91 19 PRO B N 1
ATOM 3087 C CA . PRO B 1 19 ? 37.938 -10.398 -11.273 1 17.91 19 PRO B CA 1
ATOM 3088 C C . PRO B 1 19 ? 38.094 -9.227 -10.305 1 17.91 19 PRO B C 1
ATOM 3090 O O . PRO B 1 19 ? 38.375 -9.438 -9.125 1 17.91 19 PRO B O 1
ATOM 3093 N N . LEU B 1 20 ? 37.938 -8.039 -10.727 1 19.16 20 LEU B N 1
ATOM 3094 C CA . LEU B 1 20 ? 38.688 -7.137 -9.859 1 19.16 20 LEU B CA 1
ATOM 3095 C C . LEU B 1 20 ? 38.156 -7.172 -8.438 1 19.16 20 LEU B C 1
ATOM 3097 O O . LEU B 1 20 ? 37.188 -6.496 -8.125 1 19.16 20 LEU B O 1
ATOM 3101 N N . ALA B 1 21 ? 38.156 -8.531 -7.812 1 17.3 21 ALA B N 1
ATOM 3102 C CA . ALA B 1 21 ? 37.719 -8.898 -6.465 1 17.3 21 ALA B CA 1
ATOM 3103 C C . ALA B 1 21 ? 38.469 -8.109 -5.41 1 17.3 21 ALA B C 1
ATOM 3105 O O . ALA B 1 21 ? 37.875 -7.535 -4.496 1 17.3 21 ALA B O 1
ATOM 3106 N N . PHE B 1 22 ? 39.906 -8.305 -5.168 1 17.2 22 PHE B N 1
ATOM 3107 C CA . PHE B 1 22 ? 40.406 -8.789 -3.895 1 17.2 22 PHE B CA 1
ATOM 3108 C C . PHE B 1 22 ? 40.844 -7.629 -3.018 1 17.2 22 PHE B C 1
ATOM 3110 O O . PHE B 1 22 ? 42 -7.199 -3.09 1 17.2 22 PHE B O 1
ATOM 3117 N N . ILE B 1 23 ? 40.219 -6.504 -2.906 1 18.61 23 ILE B N 1
ATOM 3118 C CA . ILE B 1 23 ? 41.062 -5.527 -2.217 1 18.61 23 ILE B CA 1
ATOM 3119 C C . ILE B 1 23 ? 41.406 -6.035 -0.817 1 18.61 23 ILE B C 1
ATOM 3121 O O . ILE B 1 23 ? 40.5 -6.324 -0.022 1 18.61 23 ILE B O 1
ATOM 3125 N N . SER B 1 24 ? 42.688 -6.656 -0.521 1 17.05 24 SER B N 1
ATOM 3126 C CA . SER B 1 24 ? 43.406 -7.363 0.53 1 17.05 24 SER B CA 1
ATOM 3127 C C . SER B 1 24 ? 43.625 -6.48 1.76 1 17.05 24 SER B C 1
ATOM 3129 O O . SER B 1 24 ? 44.469 -5.59 1.766 1 17.05 24 SER B O 1
ATOM 3131 N N . SER B 1 25 ? 42.656 -5.738 2.283 1 18.42 25 SER B N 1
ATOM 3132 C CA . SER B 1 25 ? 43.25 -5.016 3.402 1 18.42 25 SER B CA 1
ATOM 3133 C C . SER B 1 25 ? 43.781 -5.977 4.457 1 18.42 25 SER B C 1
ATOM 3135 O O . SER B 1 25 ? 43.094 -6.902 4.875 1 18.42 25 SER B O 1
ATOM 3137 N N . PHE B 1 26 ? 45.156 -6.242 4.594 1 18.8 26 PHE B N 1
ATOM 3138 C CA . PHE B 1 26 ? 46 -7.098 5.41 1 18.8 26 PHE B CA 1
ATOM 3139 C C . PHE B 1 26 ? 45.938 -6.688 6.879 1 18.8 26 PHE B C 1
ATOM 3141 O O . PHE B 1 26 ? 46.781 -5.941 7.363 1 18.8 26 PHE B O 1
ATOM 3148 N N . SER B 1 27 ? 44.875 -6.164 7.488 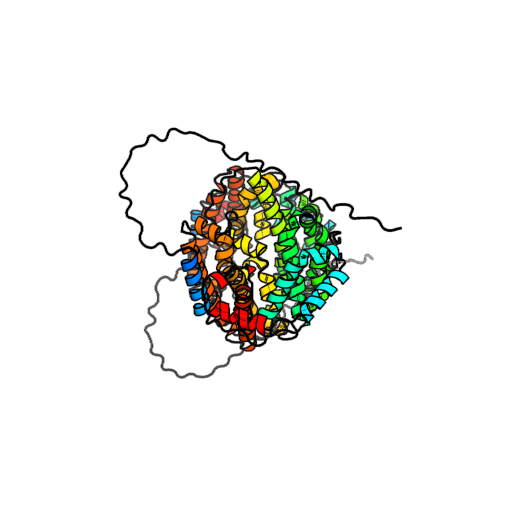1 19.3 27 SER B N 1
ATOM 3149 C CA . SER B 1 27 ? 45.344 -5.766 8.82 1 19.3 27 SER B CA 1
ATOM 3150 C C . SER B 1 27 ? 45.781 -6.973 9.641 1 19.3 27 SER B C 1
ATOM 3152 O O . SER B 1 27 ? 45.188 -8.055 9.523 1 19.3 27 SER B O 1
ATOM 3154 N N . TRP B 1 28 ? 47 -6.996 10.328 1 20.25 28 TRP B N 1
ATOM 3155 C CA . TRP B 1 28 ? 47.844 -7.824 11.211 1 20.25 28 TRP B CA 1
ATOM 3156 C C . TRP B 1 28 ? 47.031 -8.266 12.43 1 20.25 28 TRP B C 1
ATOM 3158 O O . TRP B 1 28 ? 46.625 -7.441 13.258 1 20.25 28 TRP B O 1
ATOM 3168 N N . ALA B 1 29 ? 46.125 -9.297 12.312 1 19.97 29 ALA B N 1
ATOM 3169 C CA . ALA B 1 29 ? 45.5 -10.016 13.43 1 19.97 29 ALA B CA 1
ATOM 3170 C C . ALA B 1 29 ? 46.562 -10.719 14.273 1 19.97 29 ALA B C 1
ATOM 3172 O O . ALA B 1 29 ? 47.312 -11.57 13.773 1 19.97 29 ALA B O 1
ATOM 3173 N N . THR B 1 30 ? 47.125 -10.07 15.234 1 21.34 30 THR B N 1
ATOM 3174 C CA . THR B 1 30 ? 47.812 -10.859 16.25 1 21.34 30 THR B CA 1
ATOM 3175 C C . THR B 1 30 ? 46.938 -11.992 16.766 1 21.34 30 THR B C 1
ATOM 3177 O O . THR B 1 30 ? 45.75 -11.789 17 1 21.34 30 THR B O 1
ATOM 3180 N N . HIS B 1 31 ? 47.344 -13.344 16.781 1 21.36 31 HIS B N 1
ATOM 3181 C CA . HIS B 1 31 ? 46.969 -14.75 16.781 1 21.36 31 HIS B CA 1
ATOM 3182 C C . HIS B 1 31 ? 46.531 -15.195 18.188 1 21.36 31 HIS B C 1
ATOM 3184 O O . HIS B 1 31 ? 46.312 -16.375 18.422 1 21.36 31 HIS B O 1
ATOM 3190 N N . ASP B 1 32 ? 46.25 -14.453 19.234 1 23.36 32 ASP B N 1
ATOM 3191 C CA . ASP B 1 32 ? 46.344 -15.367 20.359 1 23.36 32 ASP B CA 1
ATOM 3192 C C . ASP B 1 32 ? 45.406 -16.562 20.172 1 23.36 32 ASP B C 1
ATOM 3194 O O . ASP B 1 32 ? 44.25 -16.391 19.781 1 23.36 32 ASP B O 1
ATOM 3198 N N . ALA B 1 33 ? 45.938 -17.844 20.203 1 23.69 33 ALA B N 1
ATOM 3199 C CA . ALA B 1 33 ? 45.469 -19.203 19.922 1 23.69 33 ALA B CA 1
ATOM 3200 C C . ALA B 1 33 ? 44.406 -19.641 20.922 1 23.69 33 ALA B C 1
ATOM 3202 O O . ALA B 1 33 ? 44.719 -20.125 22.016 1 23.69 33 ALA B O 1
ATOM 3203 N N . ILE B 1 34 ? 43.562 -18.844 21.516 1 24.39 34 ILE B N 1
ATOM 3204 C CA . ILE B 1 34 ? 42.75 -19.594 22.469 1 24.39 34 ILE B CA 1
ATOM 3205 C C . ILE B 1 34 ? 42.156 -20.828 21.781 1 24.39 34 ILE B C 1
ATOM 3207 O O . ILE B 1 34 ? 41.5 -20.703 20.734 1 24.39 34 ILE B O 1
ATOM 3211 N N . PHE B 1 35 ? 42.656 -21.984 22.078 1 23.73 35 PHE B N 1
ATOM 3212 C CA . PHE B 1 35 ? 42.219 -23.312 21.656 1 23.73 35 PHE B CA 1
ATOM 3213 C C . PHE B 1 35 ? 40.719 -23.5 21.859 1 23.73 35 PHE B C 1
ATOM 3215 O O . PHE B 1 35 ? 40.25 -23.578 23 1 23.73 35 PHE B O 1
ATOM 3222 N N . LYS B 1 36 ? 39.969 -22.812 21.188 1 25.53 36 LYS B N 1
ATOM 3223 C CA . LYS B 1 36 ? 38.562 -23.219 21.234 1 25.53 36 LYS B CA 1
ATOM 3224 C C . LYS B 1 36 ? 38.406 -24.734 21 1 25.53 36 LYS B C 1
ATOM 3226 O O . LYS B 1 36 ? 38.875 -25.25 19.969 1 25.53 36 LYS B O 1
ATOM 3231 N N . ARG B 1 37 ? 38.375 -25.516 21.984 1 26.91 37 ARG B N 1
ATOM 3232 C CA . ARG B 1 37 ? 37.875 -26.875 21.781 1 26.91 37 ARG B CA 1
ATOM 3233 C C . ARG B 1 37 ? 36.75 -26.922 20.766 1 26.91 37 ARG B C 1
ATOM 3235 O O . ARG B 1 37 ? 35.781 -26.172 20.875 1 26.91 37 ARG B O 1
ATOM 3242 N N . LYS B 1 38 ? 36.969 -27.391 19.562 1 29.7 38 LYS B N 1
ATOM 3243 C CA . LYS B 1 38 ? 36.125 -27.75 18.438 1 29.7 38 LYS B CA 1
ATOM 3244 C C . LYS B 1 38 ? 34.938 -28.609 18.875 1 29.7 38 LYS B C 1
ATOM 3246 O O . LYS B 1 38 ? 35.094 -29.812 19.062 1 29.7 38 LYS B O 1
ATOM 3251 N N . HIS B 1 39 ? 34.25 -28.359 19.969 1 31.44 39 HIS B N 1
ATOM 3252 C CA . HIS B 1 39 ? 33.156 -29.312 20.016 1 31.44 39 HIS B CA 1
ATOM 3253 C C . HIS B 1 39 ? 32.562 -29.531 18.625 1 31.44 39 HIS B C 1
ATOM 3255 O O . HIS B 1 39 ? 32.406 -28.594 17.844 1 31.44 39 HIS B O 1
ATOM 3261 N N . THR B 1 40 ? 32.75 -30.641 17.984 1 32.47 40 THR B N 1
ATOM 3262 C CA . THR B 1 40 ? 32.156 -31.156 16.75 1 32.47 40 THR B CA 1
ATOM 3263 C C . THR B 1 40 ? 30.688 -30.828 16.672 1 32.47 40 THR B C 1
ATOM 3265 O O . THR B 1 40 ? 29.891 -31.312 17.484 1 32.47 40 THR B O 1
ATOM 3268 N N . PRO B 1 41 ? 30.281 -29.641 16.469 1 36.72 41 PRO B N 1
ATOM 3269 C CA . PRO B 1 41 ? 28.859 -29.328 16.484 1 36.72 41 PRO B CA 1
ATOM 3270 C C . PRO B 1 41 ? 28 -30.453 15.938 1 36.72 41 PRO B C 1
ATOM 3272 O O . PRO B 1 41 ? 28.375 -31.125 14.969 1 36.72 41 PRO B O 1
ATOM 3275 N N . THR B 1 42 ? 27.266 -31.234 16.688 1 38.91 42 THR B N 1
ATOM 3276 C CA . THR B 1 42 ? 26.281 -32.281 16.391 1 38.91 42 THR B CA 1
ATOM 3277 C C . THR B 1 42 ? 25.688 -32.062 15 1 38.91 42 THR B C 1
ATOM 3279 O O . THR B 1 42 ? 25.797 -30.969 14.43 1 38.91 42 THR B O 1
ATOM 3282 N N . ASN B 1 43 ? 24.781 -33.031 14.359 1 39.44 43 ASN B N 1
ATOM 3283 C CA . ASN B 1 43 ? 24.234 -33.281 13.031 1 39.44 43 ASN B CA 1
ATOM 3284 C C . ASN B 1 43 ? 23.516 -32.062 12.461 1 39.44 43 ASN B C 1
ATOM 3286 O O . ASN B 1 43 ? 22.359 -31.812 12.789 1 39.44 43 ASN B O 1
ATOM 3290 N N . ALA B 1 44 ? 23.984 -31.016 12.25 1 47.34 44 ALA B N 1
ATOM 3291 C CA . ALA B 1 44 ? 23.469 -29.828 11.562 1 47.34 44 ALA B CA 1
ATOM 3292 C C . ALA B 1 44 ? 22.594 -30.219 10.383 1 47.34 44 ALA B C 1
ATOM 3294 O O . ALA B 1 44 ? 23.047 -30.875 9.445 1 47.34 44 ALA B O 1
ATOM 3295 N N . GLU B 1 45 ? 21.328 -30.516 10.688 1 62.34 45 GLU B N 1
ATOM 3296 C CA . GLU B 1 45 ? 20.391 -30.781 9.602 1 62.34 45 GLU B CA 1
ATOM 3297 C C . GLU B 1 45 ? 20.734 -29.984 8.352 1 62.34 45 GLU B C 1
ATOM 3299 O O . GLU B 1 45 ? 21.031 -28.797 8.43 1 62.34 45 GLU B O 1
ATOM 3304 N N . SER B 1 46 ? 21.156 -30.703 7.203 1 81.06 46 SER B N 1
ATOM 3305 C CA . SER B 1 46 ? 21.469 -30.109 5.902 1 81.06 46 SER B CA 1
ATOM 3306 C C . SER B 1 46 ? 20.391 -29.109 5.48 1 81.06 46 SER B C 1
ATOM 3308 O O . SER B 1 46 ? 19.297 -29.109 6.031 1 81.06 46 SER B O 1
ATOM 3310 N N . LEU B 1 47 ? 20.781 -28.125 4.855 1 83.81 47 LEU B N 1
ATOM 3311 C CA . LEU B 1 47 ? 19.859 -27.172 4.242 1 83.81 47 LEU B CA 1
ATOM 3312 C C . LEU B 1 47 ? 18.641 -27.891 3.666 1 83.81 47 LEU B C 1
ATOM 3314 O O . LEU B 1 47 ? 17.516 -27.438 3.852 1 83.81 47 LEU B O 1
ATOM 3318 N N . LYS B 1 48 ? 18.953 -28.984 3.158 1 89.38 48 LYS B N 1
ATOM 3319 C CA . LYS B 1 48 ? 17.906 -29.766 2.516 1 89.38 48 LYS B CA 1
ATOM 3320 C C . LYS B 1 48 ? 16.906 -30.281 3.541 1 89.38 48 LYS B C 1
ATOM 3322 O O . LYS B 1 48 ? 15.695 -30.203 3.332 1 89.38 48 LYS B O 1
ATOM 3327 N N . GLU B 1 49 ? 17.328 -30.781 4.594 1 91.19 49 GLU B N 1
ATOM 3328 C CA . GLU B 1 49 ? 16.484 -31.344 5.633 1 91.19 49 GLU B CA 1
ATOM 3329 C C . GLU B 1 49 ? 15.656 -30.266 6.32 1 91.19 49 GLU B C 1
ATOM 3331 O O . GLU B 1 49 ? 14.477 -30.469 6.625 1 91.19 49 GLU B O 1
ATOM 3336 N N . GLN B 1 50 ? 16.266 -29.219 6.52 1 90.38 50 GLN B N 1
ATOM 3337 C CA . GLN B 1 50 ? 15.578 -28.109 7.168 1 90.38 50 GLN B CA 1
ATOM 3338 C C . GLN B 1 50 ? 14.469 -27.562 6.273 1 90.38 50 GLN B C 1
ATOM 3340 O O . GLN B 1 50 ? 13.367 -27.266 6.746 1 90.38 50 GLN B O 1
ATOM 3345 N N . CYS B 1 51 ? 14.789 -27.406 5.047 1 92.44 51 CYS B N 1
ATOM 3346 C CA . CYS B 1 51 ? 13.797 -26.938 4.09 1 92.44 51 CYS B CA 1
ATOM 3347 C C . CYS B 1 51 ? 12.648 -27.922 3.969 1 92.44 51 CYS B C 1
ATOM 3349 O O . CYS B 1 51 ? 11.477 -27.531 3.947 1 92.44 51 CYS B O 1
ATOM 3351 N N . ALA B 1 52 ? 13.008 -29.188 3.902 1 94.94 52 ALA B N 1
ATOM 3352 C CA . ALA B 1 52 ? 11.984 -30.219 3.797 1 94.94 52 ALA B CA 1
ATOM 3353 C C . ALA B 1 52 ? 11.055 -30.203 5 1 94.94 52 ALA B C 1
ATOM 3355 O O . ALA B 1 52 ? 9.828 -30.312 4.848 1 94.94 52 ALA B O 1
ATOM 3356 N N . SER B 1 53 ? 11.617 -30.062 6.125 1 94.75 53 SER B N 1
ATOM 3357 C CA . SER B 1 53 ? 10.836 -30.016 7.355 1 94.75 53 SER B CA 1
ATOM 3358 C C . SER B 1 53 ? 9.898 -28.812 7.379 1 94.75 53 SER B C 1
ATOM 3360 O O . SER B 1 53 ? 8.734 -28.938 7.762 1 94.75 53 SER B O 1
ATOM 3362 N N . THR B 1 54 ? 10.398 -27.688 6.984 1 95.19 54 THR B N 1
ATOM 3363 C CA . THR B 1 54 ? 9.609 -26.453 6.996 1 95.19 54 THR B CA 1
ATOM 3364 C C . THR B 1 54 ? 8.461 -26.547 5.996 1 95.19 54 THR B C 1
ATOM 3366 O O . THR B 1 54 ? 7.332 -26.141 6.301 1 95.19 54 THR B O 1
ATOM 3369 N N . VAL B 1 55 ? 8.734 -27.047 4.809 1 96.31 55 VAL B N 1
ATOM 3370 C CA . VAL B 1 55 ? 7.703 -27.188 3.787 1 96.31 55 VAL B CA 1
ATOM 3371 C C . VAL B 1 55 ? 6.629 -28.156 4.27 1 96.31 55 VAL B C 1
ATOM 3373 O O . VAL B 1 55 ? 5.434 -27.906 4.113 1 96.31 55 VAL B O 1
ATOM 3376 N N . ASN B 1 56 ? 7.062 -29.234 4.902 1 96.19 56 ASN B N 1
ATOM 3377 C CA . ASN B 1 56 ? 6.117 -30.188 5.461 1 96.19 56 ASN B CA 1
ATOM 3378 C C . ASN B 1 56 ? 5.262 -29.562 6.555 1 96.19 56 ASN B C 1
ATOM 3380 O O . ASN B 1 56 ? 4.062 -29.828 6.645 1 96.19 56 ASN B O 1
ATOM 3384 N N . ASP B 1 57 ? 5.898 -28.812 7.371 1 96.62 57 ASP B N 1
ATOM 3385 C CA . ASP B 1 57 ? 5.172 -28.109 8.43 1 96.62 57 ASP B CA 1
ATOM 3386 C C . ASP B 1 57 ? 4.113 -27.188 7.852 1 96.62 57 ASP B C 1
ATOM 3388 O O . ASP B 1 57 ? 2.996 -27.109 8.367 1 96.62 57 ASP B O 1
ATOM 3392 N N . LEU B 1 58 ? 4.492 -26.469 6.816 1 97.88 58 LEU B N 1
ATOM 3393 C CA . LEU B 1 58 ? 3.547 -25.562 6.168 1 97.88 58 LEU B CA 1
ATOM 3394 C C . LEU B 1 58 ? 2.357 -26.344 5.609 1 97.88 58 LEU B C 1
ATOM 3396 O O . LEU B 1 58 ? 1.204 -25.984 5.871 1 97.88 58 LEU B O 1
ATOM 3400 N N . LEU B 1 59 ? 2.631 -27.422 4.867 1 97.81 59 LEU B N 1
ATOM 3401 C CA . LEU B 1 59 ? 1.58 -28.203 4.227 1 97.81 59 LEU B CA 1
ATOM 3402 C C . LEU B 1 59 ? 0.647 -28.812 5.262 1 97.81 59 LEU B C 1
ATOM 3404 O O . LEU B 1 59 ? -0.573 -28.812 5.086 1 97.81 59 LEU B O 1
ATOM 3408 N N . ASN B 1 60 ? 1.165 -29.266 6.34 1 97 60 ASN B N 1
ATOM 3409 C CA . ASN B 1 60 ? 0.354 -29.812 7.422 1 97 60 ASN B CA 1
ATOM 3410 C C . ASN B 1 60 ? -0.439 -28.719 8.133 1 97 60 ASN B C 1
ATOM 3412 O O . ASN B 1 60 ? -1.61 -28.906 8.469 1 97 60 ASN B O 1
ATOM 3416 N N . GLY B 1 61 ? 0.252 -27.594 8.352 1 97.56 61 GLY B N 1
ATOM 3417 C CA . GLY B 1 61 ? -0.359 -26.5 9.078 1 97.56 61 GLY B CA 1
ATOM 3418 C C . GLY B 1 61 ? -1.56 -25.906 8.367 1 97.56 61 GLY B C 1
ATOM 3419 O O . GLY B 1 61 ? -2.486 -25.406 9.008 1 97.56 61 GLY B O 1
ATOM 3420 N N . ILE B 1 62 ? -1.548 -25.969 7.016 1 97.06 62 ILE B N 1
ATOM 3421 C CA . ILE B 1 62 ? -2.67 -25.406 6.27 1 97.06 62 ILE B CA 1
ATOM 3422 C C . ILE B 1 62 ? -3.615 -26.531 5.84 1 97.06 62 ILE B C 1
ATOM 3424 O O . ILE B 1 62 ? -4.516 -26.312 5.027 1 97.06 62 ILE B O 1
ATOM 3428 N N . SER B 1 63 ? -3.391 -27.766 6.352 1 95.69 63 SER B N 1
ATOM 3429 C CA . SER B 1 63 ? -4.199 -28.922 5.977 1 95.69 63 SER B CA 1
ATOM 3430 C C . SER B 1 63 ? -4.309 -29.047 4.461 1 95.69 63 SER B C 1
ATOM 3432 O O . SER B 1 63 ? -5.41 -29.156 3.922 1 95.69 63 SER B O 1
ATOM 3434 N N . TYR B 1 64 ? -3.225 -29.078 3.854 1 96.81 64 TYR B N 1
ATOM 3435 C CA . TYR B 1 64 ? -3.145 -29.047 2.396 1 96.81 64 TYR B CA 1
ATOM 3436 C C . TYR B 1 64 ? -3.904 -30.234 1.792 1 96.81 64 TYR B C 1
ATOM 3438 O O . TYR B 1 64 ? -3.787 -31.359 2.262 1 96.81 64 TYR B O 1
ATOM 3446 N N . GLN B 1 65 ? -4.688 -29.953 0.812 1 93.75 65 GLN B N 1
ATOM 3447 C CA . GLN B 1 65 ? -5.352 -30.906 -0.071 1 93.75 65 GLN B CA 1
ATOM 3448 C C . GLN B 1 65 ? -5.258 -30.469 -1.527 1 93.75 65 GLN B C 1
ATOM 3450 O O . GLN B 1 65 ? -5.379 -29.281 -1.829 1 93.75 65 GLN B O 1
ATOM 3455 N N . TYR B 1 66 ? -4.949 -31.453 -2.367 1 93.12 66 TYR B N 1
ATOM 3456 C CA . TYR B 1 66 ? -4.93 -31.109 -3.785 1 93.12 66 TYR B CA 1
ATOM 3457 C C . TYR B 1 66 ? -6.281 -30.578 -4.234 1 93.12 66 TYR B C 1
ATOM 3459 O O . TYR B 1 66 ? -7.312 -31.219 -4.039 1 93.12 66 TYR B O 1
ATOM 3467 N N . PRO B 1 67 ? -6.258 -29.359 -4.812 1 91.12 67 PRO B N 1
ATOM 3468 C CA . PRO B 1 67 ? -7.539 -28.75 -5.16 1 91.12 67 PRO B CA 1
ATOM 3469 C C . PRO B 1 67 ? -8.258 -29.5 -6.289 1 91.12 67 PRO B C 1
ATOM 3471 O O . PRO B 1 67 ? -7.613 -29.953 -7.234 1 91.12 67 PRO B O 1
ATOM 3474 N N . ALA B 1 68 ? -9.562 -29.453 -6.191 1 83.19 68 ALA B N 1
ATOM 3475 C CA . ALA B 1 68 ? -10.391 -30.078 -7.219 1 83.19 68 ALA B CA 1
ATOM 3476 C C . ALA B 1 68 ? -10.32 -29.312 -8.531 1 83.19 68 ALA B C 1
ATOM 3478 O O . ALA B 1 68 ? -10.273 -28.078 -8.523 1 83.19 68 ALA B O 1
ATOM 3479 N N . GLY B 1 69 ? -10.336 -29.969 -9.633 1 81.06 69 GLY B N 1
ATOM 3480 C CA . GLY B 1 69 ? -10.492 -29.344 -10.93 1 81.06 69 GLY B CA 1
ATOM 3481 C C . GLY B 1 69 ? -9.188 -28.812 -11.5 1 81.06 69 GLY B C 1
ATOM 3482 O O . GLY B 1 69 ? -9.164 -28.219 -12.586 1 81.06 69 GLY B O 1
ATOM 3483 N N . VAL B 1 70 ? -8.117 -28.953 -10.828 1 85.88 70 VAL B N 1
ATOM 3484 C CA . VAL B 1 70 ? -6.824 -28.469 -11.297 1 85.88 70 VAL B CA 1
ATOM 3485 C C . VAL B 1 70 ? -6.191 -29.484 -12.242 1 85.88 70 VAL B C 1
ATOM 3487 O O . VAL B 1 70 ? -5.887 -30.609 -11.828 1 85.88 70 VAL B O 1
ATOM 3490 N N . HIS B 1 71 ? -6.141 -29.172 -13.492 1 78.69 71 HIS B N 1
ATOM 3491 C CA . HIS B 1 71 ? -5.426 -29.938 -14.5 1 78.69 71 HIS B CA 1
ATOM 3492 C C . HIS B 1 71 ? -4.832 -29.031 -15.57 1 78.69 71 HIS B C 1
ATOM 3494 O O . HIS B 1 71 ? -5.367 -27.953 -15.844 1 78.69 71 HIS B O 1
ATOM 3500 N N . PHE B 1 72 ? -3.752 -29.484 -16.062 1 76 72 PHE B N 1
ATOM 3501 C CA . PHE B 1 72 ? -3.074 -28.688 -17.078 1 76 72 PHE B CA 1
ATOM 3502 C C . PHE B 1 72 ? -3.949 -28.531 -18.328 1 76 72 PHE B C 1
ATOM 3504 O O . PHE B 1 72 ? -4.609 -29.484 -18.75 1 76 72 PHE B O 1
ATOM 3511 N N . ASP B 1 73 ? -4.047 -27.344 -18.812 1 75.81 73 ASP B N 1
ATOM 3512 C CA . ASP B 1 73 ? -4.859 -27.016 -19.969 1 75.81 73 ASP B CA 1
ATOM 3513 C C . ASP B 1 73 ? -4.043 -26.266 -21.016 1 75.81 73 ASP B C 1
ATOM 3515 O O . ASP B 1 73 ? -3.742 -25.078 -20.844 1 75.81 73 ASP B O 1
ATOM 3519 N N . LYS B 1 74 ? -3.777 -26.844 -22.109 1 81.19 74 LYS B N 1
ATOM 3520 C CA . 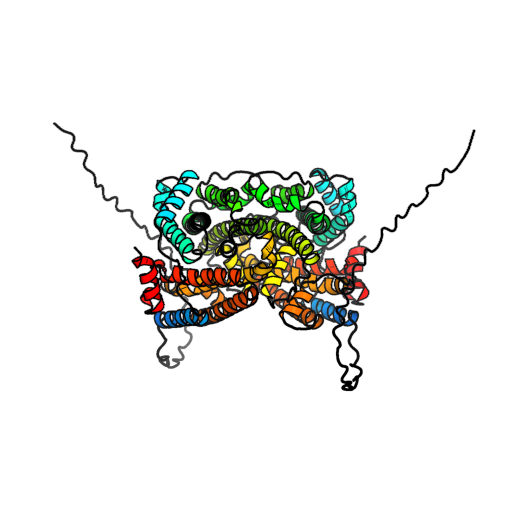LYS B 1 74 ? -3.014 -26.25 -23.188 1 81.19 74 LYS B CA 1
ATOM 3521 C C . LYS B 1 74 ? -3.816 -25.141 -23.875 1 81.19 74 LYS B C 1
ATOM 3523 O O . LYS B 1 74 ? -3.244 -24.234 -24.484 1 81.19 74 LYS B O 1
ATOM 3528 N N . THR B 1 75 ? -5.059 -25.219 -23.828 1 91.12 75 THR B N 1
ATOM 3529 C CA . THR B 1 75 ? -5.93 -24.234 -24.469 1 91.12 75 THR B CA 1
ATOM 3530 C C . THR B 1 75 ? -5.719 -22.844 -23.859 1 91.12 75 THR B C 1
ATOM 3532 O O . THR B 1 75 ? -5.75 -21.844 -24.578 1 91.12 75 THR B O 1
ATOM 3535 N N . LEU B 1 76 ? -5.438 -22.828 -22.625 1 94.88 76 LEU B N 1
ATOM 3536 C CA . LEU B 1 76 ? -5.234 -21.547 -21.953 1 94.88 76 LEU B CA 1
ATOM 3537 C C . LEU B 1 76 ? -3.949 -20.875 -22.422 1 94.88 76 LEU B C 1
ATOM 3539 O O . LEU B 1 76 ? -3.914 -19.656 -22.625 1 94.88 76 LEU B O 1
ATOM 3543 N N . LYS B 1 77 ? -2.891 -21.672 -22.594 1 95.62 77 LYS B N 1
ATOM 3544 C CA . LYS B 1 77 ? -1.621 -21.125 -23.062 1 95.62 77 LYS B CA 1
ATOM 3545 C C . LYS B 1 77 ? -1.784 -20.422 -24.406 1 95.62 77 LYS B C 1
ATOM 3547 O O . LYS B 1 77 ? -1.293 -19.312 -24.609 1 95.62 77 LYS B O 1
ATOM 3552 N N . LYS B 1 78 ? -2.457 -21.078 -25.297 1 96.5 78 LYS B N 1
ATOM 3553 C CA . LYS B 1 78 ? -2.678 -20.516 -26.625 1 96.5 78 LYS B CA 1
ATOM 3554 C C . LYS B 1 78 ? -3.459 -19.219 -26.547 1 96.5 78 LYS B C 1
ATOM 3556 O O . LYS B 1 78 ? -3.166 -18.266 -27.266 1 96.5 78 LYS B O 1
ATOM 3561 N N . LYS B 1 79 ? -4.418 -19.156 -25.719 1 96.31 79 LYS B N 1
ATOM 3562 C CA . LYS B 1 79 ? -5.207 -17.953 -25.547 1 96.31 79 LYS B CA 1
ATOM 3563 C C . LYS B 1 79 ? -4.332 -16.797 -25.047 1 96.31 79 LYS B C 1
ATOM 3565 O O . LYS B 1 79 ? -4.512 -15.648 -25.469 1 96.31 79 LYS B O 1
ATOM 3570 N N . VAL B 1 80 ? -3.451 -17.078 -24.125 1 97.06 80 VAL B N 1
ATOM 3571 C CA . VAL B 1 80 ? -2.547 -16.062 -23.578 1 97.06 80 VAL B CA 1
ATOM 3572 C C . VAL B 1 80 ? -1.611 -15.562 -24.672 1 97.06 80 VAL B C 1
ATOM 3574 O O . VAL B 1 80 ? -1.422 -14.359 -24.828 1 97.06 80 VAL B O 1
ATOM 3577 N N . GLU B 1 81 ? -1.067 -16.516 -25.438 1 97.75 81 GLU B N 1
ATOM 3578 C CA . GLU B 1 81 ? -0.182 -16.156 -26.547 1 97.75 81 GLU B CA 1
ATOM 3579 C C . GLU B 1 81 ? -0.896 -15.266 -27.562 1 97.75 81 GLU B C 1
ATOM 3581 O O . GLU B 1 81 ? -0.356 -14.242 -27.984 1 97.75 81 GLU B O 1
ATOM 3586 N N . ASP B 1 82 ? -2.072 -15.633 -27.906 1 96.94 82 ASP B N 1
ATOM 3587 C CA . ASP B 1 82 ? -2.861 -14.875 -28.875 1 96.94 82 ASP B CA 1
ATOM 3588 C C . ASP B 1 82 ? -3.17 -13.477 -28.359 1 96.94 82 ASP B C 1
ATOM 3590 O O . ASP B 1 82 ? -3.105 -12.5 -29.109 1 96.94 82 ASP B O 1
ATOM 3594 N N . SER B 1 83 ? -3.516 -13.453 -27.109 1 95.06 83 SER B N 1
ATOM 3595 C CA . SER B 1 83 ? -3.826 -12.164 -26.484 1 95.06 83 SER B CA 1
ATOM 3596 C C . SER B 1 83 ? -2.615 -11.234 -26.5 1 95.06 83 SER B C 1
ATOM 3598 O O . SER B 1 83 ? -2.754 -10.031 -26.719 1 95.06 83 SER B O 1
ATOM 3600 N N . MET B 1 84 ? -1.46 -11.727 -26.219 1 97.25 84 MET B N 1
ATOM 3601 C CA . MET B 1 84 ? -0.25 -10.906 -26.156 1 97.25 84 MET B CA 1
ATOM 3602 C C . MET B 1 84 ? 0.192 -10.484 -27.547 1 97.25 84 MET B C 1
ATOM 3604 O O . MET B 1 84 ? 0.668 -9.359 -27.734 1 97.25 84 MET B O 1
ATOM 3608 N N . LEU B 1 85 ? -0.017 -11.383 -28.547 1 97.25 85 LEU B N 1
ATOM 3609 C CA . LEU B 1 85 ? 0.26 -11.016 -29.938 1 97.25 85 LEU B CA 1
ATOM 3610 C C . LEU B 1 85 ? -0.691 -9.922 -30.406 1 97.25 85 LEU B C 1
ATOM 3612 O O . LEU B 1 85 ? -0.27 -8.977 -31.078 1 97.25 85 LEU B O 1
ATOM 3616 N N . LYS B 1 86 ? -1.926 -10.039 -30.078 1 95.31 86 LYS B N 1
ATOM 3617 C CA . LYS B 1 86 ? -2.93 -9.039 -30.438 1 95.31 86 LYS B CA 1
ATOM 3618 C C . LYS B 1 86 ? -2.604 -7.684 -29.812 1 95.31 86 LYS B C 1
ATOM 3620 O O . LYS B 1 86 ? -2.893 -6.641 -30.406 1 95.31 86 LYS B O 1
ATOM 3625 N N . ALA B 1 87 ? -1.978 -7.746 -28.625 1 93.75 87 ALA B N 1
ATOM 3626 C CA . ALA B 1 87 ? -1.617 -6.52 -27.922 1 93.75 87 ALA B CA 1
ATOM 3627 C C . ALA B 1 87 ? -0.375 -5.875 -28.531 1 93.75 87 ALA B C 1
ATOM 3629 O O . ALA B 1 87 ? 0.021 -4.777 -28.141 1 93.75 87 ALA B O 1
ATOM 3630 N N . GLY B 1 88 ? 0.306 -6.539 -29.5 1 94.5 88 GLY B N 1
ATOM 3631 C CA . GLY B 1 88 ? 1.378 -5.906 -30.25 1 94.5 88 GLY B CA 1
ATOM 3632 C C . GLY B 1 88 ? 2.738 -6.52 -29.984 1 94.5 88 GLY B C 1
ATOM 3633 O O . GLY B 1 88 ? 3.744 -6.082 -30.547 1 94.5 88 GLY B O 1
ATOM 3634 N N . LEU B 1 89 ? 2.766 -7.531 -29.125 1 96.06 89 LEU B N 1
ATOM 3635 C CA . LEU B 1 89 ? 4.043 -8.18 -28.859 1 96.06 89 LEU B CA 1
ATOM 3636 C C . LEU B 1 89 ? 4.566 -8.883 -30.125 1 96.06 89 LEU B C 1
ATOM 3638 O O . LEU B 1 89 ? 3.803 -9.531 -30.828 1 96.06 89 LEU B O 1
ATOM 3642 N N . SER B 1 90 ? 5.84 -8.766 -30.391 1 95.75 90 SER B N 1
ATOM 3643 C CA . SER B 1 90 ? 6.43 -9.43 -31.547 1 95.75 90 SER B CA 1
ATOM 3644 C C . SER B 1 90 ? 6.551 -10.93 -31.328 1 95.75 90 SER B C 1
ATOM 3646 O O . SER B 1 90 ? 6.602 -11.391 -30.188 1 95.75 90 SER B O 1
ATOM 3648 N N . SER B 1 91 ? 6.637 -11.68 -32.375 1 95.94 91 SER B N 1
ATOM 3649 C CA . SER B 1 91 ? 6.828 -13.117 -32.281 1 95.94 91 SER B CA 1
ATOM 3650 C C . SER B 1 91 ? 8.156 -13.469 -31.609 1 95.94 91 SER B C 1
ATOM 3652 O O . SER B 1 91 ? 8.25 -14.461 -30.891 1 95.94 91 SER B O 1
ATOM 3654 N N . GLU B 1 92 ? 9.125 -12.656 -31.844 1 95.94 92 GLU B N 1
ATOM 3655 C CA . GLU B 1 92 ? 10.445 -12.875 -31.25 1 95.94 92 GLU B CA 1
ATOM 3656 C C . GLU B 1 92 ? 10.391 -12.734 -29.734 1 95.94 92 GLU B C 1
ATOM 3658 O O . GLU B 1 92 ? 10.922 -13.57 -29 1 95.94 92 GLU B O 1
ATOM 3663 N N . THR B 1 93 ? 9.75 -11.672 -29.297 1 95.88 93 THR B N 1
ATOM 3664 C CA . THR B 1 93 ? 9.625 -11.461 -27.859 1 95.88 93 THR B CA 1
ATOM 3665 C C . THR B 1 93 ? 8.773 -12.562 -27.219 1 95.88 93 THR B C 1
ATOM 3667 O O . THR B 1 93 ? 9.062 -13.023 -26.125 1 95.88 93 THR B O 1
ATOM 3670 N N . LEU B 1 94 ? 7.707 -12.953 -27.953 1 97.25 94 LEU B N 1
ATOM 3671 C CA . LEU B 1 94 ? 6.836 -14.016 -27.453 1 97.25 94 LEU B CA 1
ATOM 3672 C C . LEU B 1 94 ? 7.625 -15.305 -27.234 1 97.25 94 LEU B C 1
ATOM 3674 O O . LEU B 1 94 ? 7.406 -16 -26.25 1 97.25 94 LEU B O 1
ATOM 3678 N N . LEU B 1 95 ? 8.477 -15.648 -28.125 1 96.31 95 LEU B N 1
ATOM 3679 C CA . LEU B 1 95 ? 9.312 -16.844 -28 1 96.31 95 LEU B CA 1
ATOM 3680 C C . LEU B 1 95 ? 10.234 -16.719 -26.797 1 96.31 95 LEU B C 1
ATOM 3682 O O . LEU B 1 95 ? 10.438 -17.703 -26.062 1 96.31 95 LEU B O 1
ATOM 3686 N N . ARG B 1 96 ? 10.742 -15.562 -26.578 1 96.19 96 ARG B N 1
ATOM 3687 C CA . ARG B 1 96 ? 11.688 -15.32 -25.5 1 96.19 96 ARG B CA 1
ATOM 3688 C C . ARG B 1 96 ? 11.008 -15.492 -24.141 1 96.19 96 ARG B C 1
ATOM 3690 O O . ARG B 1 96 ? 11.648 -15.922 -23.172 1 96.19 96 ARG B O 1
ATOM 3697 N N . ILE B 1 97 ? 9.727 -15.18 -24.078 1 97.12 97 ILE B N 1
ATOM 3698 C CA . ILE B 1 97 ? 9.102 -15.133 -22.75 1 97.12 97 ILE B CA 1
ATOM 3699 C C . ILE B 1 97 ? 8.234 -16.375 -22.547 1 97.12 97 ILE B C 1
ATOM 3701 O O . ILE B 1 97 ? 7.379 -16.406 -21.656 1 97.12 97 ILE B O 1
ATOM 3705 N N . GLN B 1 98 ? 8.367 -17.422 -23.312 1 96.06 98 GLN B N 1
ATOM 3706 C CA . GLN B 1 98 ? 7.574 -18.641 -23.234 1 96.06 98 GLN B CA 1
ATOM 3707 C C . GLN B 1 98 ? 7.664 -19.266 -21.844 1 96.06 98 GLN B C 1
ATOM 3709 O O . GLN B 1 98 ? 6.66 -19.734 -21.297 1 96.06 98 GLN B O 1
ATOM 3714 N N . PRO B 1 99 ? 8.859 -19.297 -21.234 1 94.06 99 PRO B N 1
ATOM 3715 C CA . PRO B 1 99 ? 8.906 -19.844 -19.875 1 94.06 99 PRO B CA 1
ATOM 3716 C C . PRO B 1 99 ? 8.047 -19.078 -18.891 1 94.06 99 PRO B C 1
ATOM 3718 O O . PRO B 1 99 ? 7.484 -19.656 -17.969 1 94.06 99 PRO B O 1
ATOM 3721 N N . TYR B 1 100 ? 7.965 -17.766 -19.078 1 95.69 100 TYR B N 1
ATOM 3722 C CA . TYR B 1 100 ? 7.121 -16.953 -18.219 1 95.69 100 TYR B CA 1
ATOM 3723 C C . TYR B 1 100 ? 5.645 -17.25 -18.453 1 95.69 100 TYR B C 1
ATOM 3725 O O . TYR B 1 100 ? 4.859 -17.297 -17.5 1 95.69 100 TYR B O 1
ATOM 3733 N N . ILE B 1 101 ? 5.309 -17.438 -19.703 1 96.44 101 ILE B N 1
ATOM 3734 C CA . ILE B 1 101 ? 3.932 -17.766 -20.047 1 96.44 101 ILE B CA 1
ATOM 3735 C C . ILE B 1 101 ? 3.547 -19.109 -19.453 1 96.44 101 ILE B C 1
ATOM 3737 O O . ILE B 1 101 ? 2.455 -19.266 -18.891 1 96.44 101 ILE B O 1
ATOM 3741 N N . ASP B 1 102 ? 4.449 -20.078 -19.531 1 93.81 102 ASP B N 1
ATOM 3742 C CA . ASP B 1 102 ? 4.184 -21.406 -18.969 1 93.81 102 ASP B CA 1
ATOM 3743 C C . ASP B 1 102 ? 3.891 -21.312 -17.469 1 93.81 102 ASP B C 1
ATOM 3745 O O . ASP B 1 102 ? 2.912 -21.875 -16.984 1 93.81 102 ASP B O 1
ATOM 3749 N N . SER B 1 103 ? 4.73 -20.562 -16.75 1 94 103 SER B N 1
ATOM 3750 C CA . SER B 1 103 ? 4.543 -20.375 -15.32 1 94 103 SER B CA 1
ATOM 3751 C C . SER B 1 103 ? 3.238 -19.641 -15.023 1 94 103 SER B C 1
ATOM 3753 O O . SER B 1 103 ? 2.562 -19.953 -14.039 1 94 103 SER B O 1
ATOM 3755 N N . SER B 1 104 ? 2.93 -18.703 -15.883 1 96.62 104 SER B N 1
ATOM 3756 C CA . SER B 1 104 ? 1.74 -17.875 -15.711 1 96.62 104 SER B CA 1
ATOM 3757 C C . SER B 1 104 ? 0.467 -18.688 -15.914 1 96.62 104 SER B C 1
ATOM 3759 O O . SER B 1 104 ? -0.517 -18.5 -15.195 1 96.62 104 SER B O 1
ATOM 3761 N N . VAL B 1 105 ? 0.538 -19.531 -16.891 1 95.81 105 VAL B N 1
ATOM 3762 C CA . VAL B 1 105 ? -0.594 -20.422 -17.141 1 95.81 105 VAL B CA 1
ATOM 3763 C C . VAL B 1 105 ? -0.788 -21.359 -15.953 1 95.81 105 VAL B C 1
ATOM 3765 O O . VAL B 1 105 ? -1.917 -21.594 -15.516 1 95.81 105 VAL B O 1
ATOM 3768 N N . ASN B 1 106 ? 0.263 -21.859 -15.414 1 94.5 106 ASN B N 1
ATOM 3769 C CA . ASN B 1 106 ? 0.201 -22.781 -14.289 1 94.5 106 ASN B CA 1
ATOM 3770 C C . ASN B 1 106 ? -0.44 -22.125 -13.062 1 94.5 106 ASN B C 1
ATOM 3772 O O . ASN B 1 106 ? -1.267 -22.75 -12.391 1 94.5 106 ASN B O 1
ATOM 3776 N N . ILE B 1 107 ? -0.081 -20.875 -12.75 1 96.31 107 ILE B N 1
ATOM 3777 C CA . ILE B 1 107 ? -0.635 -20.25 -11.555 1 96.31 107 ILE B CA 1
ATOM 3778 C C . ILE B 1 107 ? -2.127 -19.984 -11.758 1 96.31 107 ILE B C 1
ATOM 3780 O O . ILE B 1 107 ? -2.91 -20.062 -10.805 1 96.31 107 ILE B O 1
ATOM 3784 N N . ALA B 1 108 ? -2.518 -19.625 -12.984 1 96.56 108 ALA B N 1
ATOM 3785 C CA . ALA B 1 108 ? -3.928 -19.391 -13.281 1 96.56 108 ALA B CA 1
ATOM 3786 C C . ALA B 1 108 ? -4.746 -20.672 -13.094 1 96.56 108 ALA B C 1
ATOM 3788 O O . ALA B 1 108 ? -5.832 -20.625 -12.508 1 96.56 108 ALA B O 1
ATOM 3789 N N . ILE B 1 109 ? -4.207 -21.797 -13.492 1 94.56 109 ILE B N 1
ATOM 3790 C CA . ILE B 1 109 ? -4.941 -23.062 -13.477 1 94.56 109 ILE B CA 1
ATOM 3791 C C . ILE B 1 109 ? -4.953 -23.625 -12.055 1 94.56 109 ILE B C 1
ATOM 3793 O O . ILE B 1 109 ? -5.938 -24.25 -11.641 1 94.56 109 ILE B O 1
ATOM 3797 N N . THR B 1 110 ? -3.934 -23.422 -11.312 1 95.5 110 THR B N 1
ATOM 3798 C CA . THR B 1 110 ? -3.834 -24.016 -9.984 1 95.5 110 THR B CA 1
ATOM 3799 C C . THR B 1 110 ? -4.562 -23.172 -8.953 1 95.5 110 THR B C 1
ATOM 3801 O O . THR B 1 110 ? -5.41 -23.672 -8.211 1 95.5 110 THR B O 1
ATOM 3804 N N . CYS B 1 111 ? -4.328 -21.875 -8.945 1 96.5 111 CYS B N 1
ATOM 3805 C CA . CYS B 1 111 ? -4.891 -21 -7.922 1 96.5 111 CYS B CA 1
ATOM 3806 C C . CYS B 1 111 ? -6.336 -20.641 -8.242 1 96.5 111 CYS B C 1
ATOM 3808 O O . CYS B 1 111 ? -7.129 -20.375 -7.34 1 96.5 111 CYS B O 1
ATOM 3810 N N . TYR B 1 112 ? -6.68 -20.656 -9.508 1 96.31 112 TYR B N 1
ATOM 3811 C CA . TYR B 1 112 ? -7.969 -20.078 -9.875 1 96.31 112 TYR B CA 1
ATOM 3812 C C . TYR B 1 112 ? -8.797 -21.062 -10.688 1 96.31 112 TYR B C 1
ATOM 3814 O O . TYR B 1 112 ? -9.523 -20.672 -11.602 1 96.31 112 TYR B O 1
ATOM 3822 N N . ALA B 1 113 ? -8.68 -22.297 -10.359 1 92.38 113 ALA B N 1
ATOM 3823 C CA . ALA B 1 113 ? -9.414 -23.359 -11.047 1 92.38 113 ALA B CA 1
ATOM 3824 C C . ALA B 1 113 ? -10.914 -23.172 -10.883 1 92.38 113 ALA B C 1
ATOM 3826 O O . ALA B 1 113 ? -11.695 -23.641 -11.719 1 92.38 113 ALA B O 1
ATOM 3827 N N . HIS B 1 114 ? -11.359 -22.469 -9.859 1 90.75 114 HIS B N 1
ATOM 3828 C CA . HIS B 1 114 ? -12.766 -22.266 -9.547 1 90.75 114 HIS B CA 1
ATOM 3829 C C . HIS B 1 114 ? -13.383 -21.188 -10.438 1 90.75 114 HIS B C 1
ATOM 3831 O O . HIS B 1 114 ? -14.594 -20.969 -10.422 1 90.75 114 HIS B O 1
ATOM 3837 N N . THR B 1 115 ? -12.594 -20.516 -11.227 1 94.19 115 THR B N 1
ATOM 3838 C CA . THR B 1 115 ? -13.078 -19.375 -12.008 1 94.19 115 THR B CA 1
ATOM 3839 C C . THR B 1 115 ? -13.273 -19.766 -13.469 1 94.19 115 THR B C 1
ATOM 3841 O O . THR B 1 115 ? -12.898 -20.859 -13.875 1 94.19 115 THR B O 1
ATOM 3844 N N . SER B 1 116 ? -13.898 -18.891 -14.258 1 93.25 116 SER B N 1
ATOM 3845 C CA . SER B 1 116 ? -14.109 -19.094 -15.688 1 93.25 116 SER B CA 1
ATOM 3846 C C . SER B 1 116 ? -12.797 -19.047 -16.453 1 93.25 116 SER B C 1
ATOM 3848 O O . SER B 1 116 ? -11.797 -18.531 -15.953 1 93.25 116 SER B O 1
ATOM 3850 N N . ILE B 1 117 ? -12.789 -19.516 -17.625 1 93 117 ILE B N 1
ATOM 3851 C CA . ILE B 1 117 ? -11.609 -19.531 -18.484 1 93 117 ILE B CA 1
ATOM 3852 C C . ILE B 1 117 ? -11.188 -18.094 -18.812 1 93 117 ILE B C 1
ATOM 3854 O O . ILE B 1 117 ? -9.992 -17.812 -18.953 1 93 117 ILE B O 1
ATOM 3858 N N . ASP B 1 118 ? -12.141 -17.172 -18.859 1 93.06 118 ASP B N 1
ATOM 3859 C CA . ASP B 1 118 ? -11.828 -15.773 -19.125 1 93.06 118 ASP B CA 1
ATOM 3860 C C . ASP B 1 118 ? -10.992 -15.164 -18 1 93.06 118 ASP B C 1
ATOM 3862 O O . ASP B 1 118 ? -10.055 -14.406 -18.266 1 93.06 118 ASP B O 1
ATOM 3866 N N . VAL B 1 119 ? -11.352 -15.508 -16.766 1 95.31 119 VAL B N 1
ATOM 3867 C CA . VAL B 1 119 ? -10.602 -15.016 -15.617 1 95.31 119 VAL B CA 1
ATOM 3868 C C . VAL B 1 119 ? -9.211 -15.656 -15.594 1 95.31 119 VAL B C 1
ATOM 3870 O O . VAL B 1 119 ? -8.219 -14.977 -15.336 1 95.31 119 VAL B O 1
ATOM 3873 N N . GLN B 1 120 ? -9.172 -16.938 -15.875 1 95.81 120 GLN B N 1
ATOM 3874 C CA . GLN B 1 120 ? -7.883 -17.609 -15.914 1 95.81 120 GLN B CA 1
ATOM 3875 C C . GLN B 1 120 ? -6.977 -17.031 -17 1 95.81 120 GLN B C 1
ATOM 3877 O O . GLN B 1 120 ? -5.77 -16.875 -16.781 1 95.81 120 GLN B O 1
ATOM 3882 N N . GLU B 1 121 ? -7.562 -16.719 -18.141 1 95.5 121 GLU B N 1
ATOM 3883 C CA . GLU B 1 121 ? -6.801 -16.062 -19.203 1 95.5 121 GLU B CA 1
ATOM 3884 C C . GLU B 1 121 ? -6.273 -14.711 -18.75 1 95.5 121 GLU B C 1
ATOM 3886 O O . GLU B 1 121 ? -5.121 -14.367 -19.016 1 95.5 121 GLU B O 1
ATOM 3891 N N . PHE B 1 122 ? -7.086 -13.953 -18.094 1 96.31 122 PHE B N 1
ATOM 3892 C CA . PHE B 1 122 ? -6.676 -12.648 -17.562 1 96.31 122 PHE B CA 1
ATOM 3893 C C . PHE B 1 122 ? -5.512 -12.797 -16.594 1 96.31 122 PHE B C 1
ATOM 3895 O O . PHE B 1 122 ? -4.496 -12.109 -16.734 1 96.31 122 PHE B O 1
ATOM 3902 N N . VAL B 1 123 ? -5.668 -13.695 -15.641 1 97 123 VAL B N 1
ATOM 3903 C CA . VAL B 1 123 ? -4.66 -13.891 -14.602 1 97 123 VAL B CA 1
ATOM 3904 C C . VAL B 1 123 ? -3.346 -14.344 -15.242 1 97 123 VAL B C 1
ATOM 3906 O O . VAL B 1 123 ? -2.273 -13.852 -14.883 1 97 123 VAL B O 1
ATOM 3909 N N . ALA B 1 124 ? -3.434 -15.281 -16.141 1 97.06 124 ALA B N 1
ATOM 3910 C CA . ALA B 1 124 ? -2.234 -15.797 -16.812 1 97.06 124 ALA B CA 1
ATOM 3911 C C . ALA B 1 124 ? -1.551 -14.703 -17.625 1 97.06 124 ALA B C 1
ATOM 3913 O O . ALA B 1 124 ? -0.324 -14.578 -17.609 1 97.06 124 ALA B O 1
ATOM 3914 N N . THR B 1 125 ? -2.324 -13.93 -18.391 1 97.12 125 THR B N 1
ATOM 3915 C CA . THR B 1 125 ? -1.765 -12.844 -19.188 1 97.12 125 THR B CA 1
ATOM 3916 C C . THR B 1 125 ? -1.14 -11.781 -18.281 1 97.12 125 THR B C 1
ATOM 3918 O O . THR B 1 125 ? -0.025 -11.32 -18.547 1 97.12 125 THR B O 1
ATOM 3921 N N . TYR B 1 126 ? -1.851 -11.391 -17.219 1 97.31 126 TYR B N 1
ATOM 3922 C CA . TYR B 1 126 ? -1.334 -10.445 -16.234 1 97.31 126 TYR B CA 1
ATOM 3923 C C . TYR B 1 126 ? -0.004 -10.922 -15.664 1 97.31 126 TYR B C 1
ATOM 3925 O O . TYR B 1 126 ? 0.963 -10.164 -15.602 1 97.31 126 TYR B O 1
ATOM 3933 N N . THR B 1 127 ? -0.029 -12.172 -15.281 1 97.94 127 THR B N 1
ATOM 3934 C CA . THR B 1 127 ? 1.153 -12.758 -14.656 1 97.94 127 THR B CA 1
ATOM 3935 C C . THR B 1 127 ? 2.314 -12.812 -15.648 1 97.94 127 THR B C 1
ATOM 3937 O O . THR B 1 127 ? 3.467 -12.578 -15.273 1 97.94 127 THR B O 1
ATOM 3940 N N . SER B 1 128 ? 2.025 -13.141 -16.875 1 97.94 128 SER B N 1
ATOM 3941 C CA . SER B 1 128 ? 3.061 -13.164 -17.906 1 97.94 128 SER B CA 1
ATOM 3942 C C . SER B 1 128 ? 3.732 -11.805 -18.047 1 97.94 128 SER B C 1
ATOM 3944 O O . SER B 1 128 ? 4.961 -11.719 -18.125 1 97.94 128 SER B O 1
ATOM 3946 N N . TYR B 1 129 ? 2.939 -10.742 -18.078 1 97.5 129 TYR B N 1
ATOM 3947 C CA . TYR B 1 129 ? 3.494 -9.398 -18.125 1 97.5 129 TYR B CA 1
ATOM 3948 C C . TYR B 1 129 ? 4.301 -9.086 -16.875 1 97.5 129 TYR B C 1
ATOM 3950 O O . TYR B 1 129 ? 5.391 -8.516 -16.953 1 97.5 129 TYR B O 1
ATOM 3958 N N . ALA B 1 130 ? 3.756 -9.445 -15.727 1 97.44 130 ALA B N 1
ATOM 3959 C CA . ALA B 1 130 ? 4.422 -9.148 -14.461 1 97.44 130 ALA B CA 1
ATOM 3960 C C . ALA B 1 130 ? 5.797 -9.805 -14.398 1 97.44 130 ALA B C 1
ATOM 3962 O O . ALA B 1 130 ? 6.789 -9.156 -14.055 1 97.44 130 ALA B O 1
ATOM 3963 N N . ILE B 1 131 ? 5.863 -11.125 -14.758 1 96.69 131 ILE B N 1
ATOM 3964 C CA . ILE B 1 131 ? 7.133 -11.844 -14.719 1 96.69 131 ILE B CA 1
ATOM 3965 C C . ILE B 1 131 ? 8.086 -11.25 -15.758 1 96.69 131 ILE B C 1
ATOM 3967 O O . ILE B 1 131 ? 9.289 -11.125 -15.508 1 96.69 131 ILE B O 1
ATOM 3971 N N . THR B 1 132 ? 7.555 -10.891 -16.906 1 97.06 132 THR B N 1
ATOM 3972 C CA . THR B 1 132 ? 8.375 -10.289 -17.953 1 97.06 132 THR B CA 1
ATOM 3973 C C . THR B 1 132 ? 8.992 -8.977 -17.469 1 97.06 132 THR B C 1
ATOM 3975 O O . THR B 1 132 ? 10.188 -8.734 -17.656 1 97.06 132 THR B O 1
ATOM 3978 N N . VAL B 1 133 ? 8.219 -8.141 -16.828 1 96.5 133 VAL B N 1
ATOM 3979 C CA . VAL B 1 133 ? 8.703 -6.867 -16.297 1 96.5 133 VAL B CA 1
ATOM 3980 C C . VAL B 1 133 ? 9.75 -7.113 -15.219 1 96.5 133 VAL B C 1
ATOM 3982 O O . VAL B 1 133 ? 10.773 -6.438 -15.172 1 96.5 133 VAL B O 1
ATOM 3985 N N . ASP B 1 134 ? 9.508 -8.086 -14.398 1 93.5 134 ASP B N 1
ATOM 3986 C CA . ASP B 1 134 ? 10.414 -8.414 -13.305 1 93.5 134 ASP B CA 1
ATOM 3987 C C . ASP B 1 134 ? 11.766 -8.891 -13.836 1 93.5 134 ASP B C 1
ATOM 3989 O O . ASP B 1 134 ? 12.812 -8.516 -13.305 1 93.5 134 ASP B O 1
ATOM 3993 N N . ASP B 1 135 ? 11.773 -9.703 -14.883 1 92.88 135 ASP B N 1
ATOM 3994 C CA . ASP B 1 135 ? 12.992 -10.359 -15.336 1 92.88 135 ASP B CA 1
ATOM 3995 C C . ASP B 1 135 ? 13.672 -9.555 -16.438 1 92.88 135 ASP B C 1
ATOM 3997 O O . ASP B 1 135 ? 14.898 -9.492 -16.516 1 92.88 135 ASP B O 1
ATOM 4001 N N . LEU B 1 136 ? 12.875 -8.898 -17.312 1 94.5 136 LEU B N 1
ATOM 4002 C CA . LEU B 1 136 ? 13.445 -8.219 -18.469 1 94.5 136 LEU B CA 1
ATOM 4003 C C . LEU B 1 136 ? 13.367 -6.707 -18.297 1 94.5 136 LEU B C 1
ATOM 4005 O O . LEU B 1 136 ? 13.789 -5.957 -19.188 1 94.5 136 LEU B O 1
ATOM 4009 N N . GLY B 1 137 ? 12.914 -6.223 -17.172 1 94.31 137 GLY B N 1
ATOM 4010 C CA . GLY B 1 137 ? 12.742 -4.797 -16.953 1 94.31 137 GLY B CA 1
ATOM 4011 C C . GLY B 1 137 ? 14.031 -4.008 -17.125 1 94.31 137 GLY B C 1
ATOM 4012 O O . GLY B 1 137 ? 14 -2.838 -17.5 1 94.31 137 GLY B O 1
ATOM 4013 N N . HIS B 1 138 ? 15.195 -4.629 -16.859 1 94 138 HIS B N 1
ATOM 4014 C CA . HIS B 1 138 ? 16.484 -3.959 -16.984 1 94 138 HIS B CA 1
ATOM 4015 C C . HIS B 1 138 ? 16.719 -3.498 -18.422 1 94 138 HIS B C 1
ATOM 4017 O O . HIS B 1 138 ? 17.469 -2.543 -18.656 1 94 138 HIS B O 1
ATOM 4023 N N . GLU B 1 139 ? 16.047 -4.105 -19.375 1 95.38 139 GLU B N 1
ATOM 4024 C CA . GLU B 1 139 ? 16.203 -3.752 -20.781 1 95.38 139 GLU B CA 1
ATOM 4025 C C . GLU B 1 139 ? 15.406 -2.504 -21.141 1 95.38 139 GLU B C 1
ATOM 4027 O O . GLU B 1 139 ? 15.625 -1.896 -22.188 1 95.38 139 GLU B O 1
ATOM 4032 N N . PHE B 1 140 ? 14.469 -2.111 -20.312 1 96.19 140 PHE B N 1
ATOM 4033 C CA . PHE B 1 140 ? 13.648 -0.939 -20.609 1 96.19 140 PHE B CA 1
ATOM 4034 C C . PHE B 1 140 ? 13.352 -0.165 -19.328 1 96.19 140 PHE B C 1
ATOM 4036 O O . PHE B 1 140 ? 12.211 0.238 -19.094 1 96.19 140 PHE B O 1
ATOM 4043 N N . SER B 1 141 ? 14.367 -0.04 -18.484 1 94.5 141 SER B N 1
ATOM 4044 C CA . SER B 1 141 ? 14.258 0.62 -17.188 1 94.5 141 SER B CA 1
ATOM 4045 C C . SER B 1 141 ? 13.781 2.059 -17.344 1 94.5 141 SER B C 1
ATOM 4047 O O . SER B 1 141 ? 13.008 2.547 -16.516 1 94.5 141 SER B O 1
ATOM 4049 N N . ASP B 1 142 ? 14.188 2.816 -18.375 1 93.75 142 ASP B N 1
ATOM 4050 C CA . ASP B 1 142 ? 13.773 4.199 -18.578 1 93.75 142 ASP B CA 1
ATOM 4051 C C . ASP B 1 142 ? 12.266 4.281 -18.844 1 93.75 142 ASP B C 1
ATOM 4053 O O . ASP B 1 142 ? 11.602 5.215 -18.375 1 93.75 142 ASP B O 1
ATOM 4057 N N . ASP B 1 143 ? 11.773 3.314 -19.594 1 95.19 143 ASP B N 1
ATOM 4058 C CA . ASP B 1 143 ? 10.344 3.271 -19.859 1 95.19 143 ASP B CA 1
ATOM 4059 C C . ASP B 1 143 ? 9.555 3.035 -18.578 1 95.19 143 ASP B C 1
ATOM 4061 O O . ASP B 1 143 ? 8.477 3.613 -18.391 1 95.19 143 ASP B O 1
ATOM 4065 N N . MET B 1 144 ? 10.078 2.154 -17.719 1 95.5 144 MET B N 1
ATOM 4066 C CA . MET B 1 144 ? 9.414 1.893 -16.453 1 95.5 144 MET B CA 1
ATOM 4067 C C . MET B 1 144 ? 9.406 3.141 -15.57 1 95.5 144 MET B C 1
ATOM 4069 O O . MET B 1 144 ? 8.398 3.453 -14.938 1 95.5 144 MET B O 1
ATOM 4073 N N . LYS B 1 145 ? 10.484 3.871 -15.609 1 91.94 145 LYS B N 1
ATOM 4074 C CA . LYS B 1 145 ? 10.641 5.078 -14.797 1 91.94 145 LYS B CA 1
ATOM 4075 C C . LYS B 1 145 ? 9.656 6.156 -15.234 1 91.94 145 LYS B C 1
ATOM 4077 O O . LYS B 1 145 ? 9.148 6.918 -14.398 1 91.94 145 LYS B O 1
ATOM 4082 N N . MET B 1 146 ? 9.367 6.164 -16.469 1 90.94 146 MET B N 1
ATOM 4083 C CA . MET B 1 146 ? 8.547 7.25 -17 1 90.94 146 MET B CA 1
ATOM 4084 C C . MET B 1 146 ? 7.082 6.84 -17.062 1 90.94 146 MET B C 1
ATOM 4086 O O . MET B 1 146 ? 6.227 7.641 -17.453 1 90.94 146 MET B O 1
ATOM 4090 N N . PHE B 1 147 ? 6.797 5.719 -16.641 1 91.25 147 PHE B N 1
ATOM 4091 C CA . PHE B 1 147 ? 5.469 5.164 -16.875 1 91.25 147 PHE B CA 1
ATOM 4092 C C . PHE B 1 147 ? 4.406 5.969 -16.141 1 91.25 147 PHE B C 1
ATOM 4094 O O . PHE B 1 147 ? 3.387 6.34 -16.719 1 91.25 147 PHE B O 1
ATOM 4101 N N . VAL B 1 148 ? 4.621 6.25 -14.844 1 90.5 148 VAL B N 1
ATOM 4102 C CA . VAL B 1 148 ? 3.625 6.945 -14.031 1 90.5 148 VAL B CA 1
ATOM 4103 C C . VAL B 1 148 ? 3.439 8.367 -14.562 1 90.5 148 VAL B C 1
ATOM 4105 O O . VAL B 1 148 ? 2.311 8.852 -14.672 1 90.5 148 VAL B O 1
ATOM 4108 N N . THR B 1 149 ? 4.559 8.977 -14.914 1 88.56 149 THR B N 1
ATOM 4109 C CA . THR B 1 149 ? 4.488 10.305 -15.523 1 88.56 149 THR B CA 1
ATOM 4110 C C . THR B 1 149 ? 3.643 10.266 -16.797 1 88.56 149 THR B C 1
ATOM 4112 O O . THR B 1 149 ? 2.809 11.141 -17.016 1 88.56 149 THR B O 1
ATOM 4115 N N . GLY B 1 150 ? 3.904 9.25 -17.625 1 88.81 150 GLY B N 1
ATOM 4116 C CA . GLY B 1 150 ? 3.121 9.094 -18.828 1 88.81 150 GLY B CA 1
ATOM 4117 C C . GLY B 1 150 ? 1.644 8.875 -18.562 1 88.81 150 GLY B C 1
ATOM 4118 O O . GLY B 1 150 ? 0.792 9.422 -19.266 1 88.81 150 GLY B O 1
ATOM 4119 N N . LEU B 1 151 ? 1.359 8.047 -17.578 1 87.81 151 LEU B N 1
ATOM 4120 C CA . LEU B 1 151 ? -0.02 7.766 -17.188 1 87.81 151 LEU B CA 1
ATOM 4121 C C . LEU B 1 151 ? -0.739 9.039 -16.766 1 87.81 151 LEU B C 1
ATOM 4123 O O . LEU B 1 151 ? -1.879 9.281 -17.172 1 87.81 151 LEU B O 1
ATOM 4127 N N . LEU B 1 152 ? -0.126 9.914 -15.938 1 86.44 152 LEU B N 1
ATOM 4128 C CA . LEU B 1 152 ? -0.704 11.156 -15.438 1 86.44 152 LEU B CA 1
ATOM 4129 C C . LEU B 1 152 ? -0.924 12.148 -16.578 1 86.44 152 LEU B C 1
ATOM 4131 O O . LEU B 1 152 ? -1.886 12.914 -16.562 1 86.44 152 LEU B O 1
ATOM 4135 N N . ASP B 1 153 ? -0.066 12.047 -17.578 1 87.62 153 ASP B N 1
ATOM 4136 C CA . ASP B 1 153 ? -0.146 12.953 -18.719 1 87.62 153 ASP B CA 1
ATOM 4137 C C . ASP B 1 153 ? -1.127 12.438 -19.766 1 87.62 153 ASP B C 1
ATOM 4139 O O . ASP B 1 153 ? -1.423 13.125 -20.734 1 87.62 153 ASP B O 1
ATOM 4143 N N . GLY B 1 154 ? -1.613 11.211 -19.562 1 83.94 154 GLY B N 1
ATOM 4144 C CA . GLY B 1 154 ? -2.506 10.594 -20.531 1 83.94 154 GLY B CA 1
ATOM 4145 C C . GLY B 1 154 ? -1.784 10.062 -21.75 1 83.94 154 GLY B C 1
ATOM 4146 O O . GLY B 1 154 ? -2.387 9.898 -22.812 1 83.94 154 GLY B O 1
ATOM 4147 N N . ASN B 1 155 ? -0.513 9.875 -21.547 1 84.56 155 ASN B N 1
ATOM 4148 C CA . ASN B 1 155 ? 0.293 9.367 -22.656 1 84.56 155 ASN B CA 1
ATOM 4149 C C . ASN B 1 155 ? 0.362 7.844 -22.656 1 84.56 155 ASN B C 1
ATOM 4151 O O . ASN B 1 155 ? 0.339 7.223 -21.594 1 84.56 155 ASN B O 1
ATOM 4155 N N . THR B 1 156 ? 0.377 7.324 -23.859 1 82.31 156 THR B N 1
ATOM 4156 C CA . THR B 1 156 ? 0.588 5.891 -24 1 82.31 156 THR B CA 1
ATOM 4157 C C . THR B 1 156 ? 2.072 5.574 -24.156 1 82.31 156 THR B C 1
ATOM 4159 O O . THR B 1 156 ? 2.777 6.246 -24.922 1 82.31 156 THR B O 1
ATOM 4162 N N . THR B 1 157 ? 2.475 4.664 -23.406 1 88 157 THR B N 1
ATOM 4163 C CA . THR B 1 157 ? 3.879 4.281 -23.5 1 88 157 THR B CA 1
ATOM 4164 C C . THR B 1 157 ? 4.164 3.588 -24.828 1 88 157 THR B C 1
ATOM 4166 O O . THR B 1 157 ? 3.303 2.885 -25.359 1 88 157 THR B O 1
ATOM 4169 N N . LYS B 1 158 ? 5.398 3.785 -25.312 1 90.31 158 LYS B N 1
ATOM 4170 C CA . LYS B 1 158 ? 5.824 3.143 -26.562 1 90.31 158 LYS B CA 1
ATOM 4171 C C . LYS B 1 158 ? 6.293 1.713 -26.297 1 90.31 158 LYS B C 1
ATOM 4173 O O . LYS B 1 158 ? 6.344 0.898 -27.219 1 90.31 158 LYS B O 1
ATOM 4178 N N . ASN B 1 159 ? 6.68 1.446 -25.047 1 95.06 159 ASN B N 1
ATOM 4179 C CA . ASN B 1 159 ? 7.086 0.088 -24.703 1 95.06 159 ASN B CA 1
ATOM 4180 C C . ASN B 1 159 ? 5.918 -0.887 -24.797 1 95.06 159 ASN B C 1
ATOM 4182 O O . ASN B 1 159 ? 4.953 -0.778 -24.047 1 95.06 159 ASN B O 1
ATOM 4186 N N . VAL B 1 160 ? 6.043 -1.88 -25.609 1 95.44 160 VAL B N 1
ATOM 4187 C CA . VAL B 1 160 ? 4.934 -2.764 -25.953 1 95.44 160 VAL B CA 1
ATOM 4188 C C . VAL B 1 160 ? 4.555 -3.619 -24.75 1 95.44 160 VAL B C 1
ATOM 4190 O O . VAL B 1 160 ? 3.377 -3.916 -24.547 1 95.44 160 VAL B O 1
ATOM 4193 N N . ILE B 1 161 ? 5.508 -4.051 -23.969 1 96.44 161 ILE B N 1
ATOM 4194 C CA . ILE B 1 161 ? 5.254 -4.898 -22.812 1 96.44 161 ILE B CA 1
ATOM 4195 C C . ILE B 1 161 ? 4.465 -4.117 -21.766 1 96.44 161 ILE B C 1
ATOM 4197 O O . ILE B 1 161 ? 3.426 -4.582 -21.297 1 96.44 161 ILE B O 1
ATOM 4201 N N . LEU B 1 162 ? 4.918 -2.889 -21.453 1 96 162 LEU B N 1
ATOM 4202 C CA . LEU B 1 162 ? 4.242 -2.051 -20.469 1 96 162 LEU B CA 1
ATOM 4203 C C . LEU B 1 162 ? 2.861 -1.638 -20.953 1 96 162 LEU B C 1
ATOM 4205 O O . LEU B 1 162 ? 1.9 -1.608 -20.188 1 96 162 LEU B O 1
ATOM 4209 N N . ARG B 1 163 ? 2.799 -1.332 -22.219 1 94.38 163 ARG B N 1
ATOM 4210 C CA . ARG B 1 163 ? 1.51 -0.967 -22.797 1 94.38 163 ARG B CA 1
ATOM 4211 C C . ARG B 1 163 ? 0.516 -2.119 -22.688 1 94.38 163 ARG B C 1
ATOM 4213 O O . ARG B 1 163 ? -0.632 -1.92 -22.281 1 94.38 163 ARG B O 1
ATOM 4220 N N . GLY B 1 164 ? 0.932 -3.348 -23.125 1 93.81 164 GLY B N 1
ATOM 4221 C CA . GLY B 1 164 ? 0.065 -4.508 -23 1 93.81 164 GLY B CA 1
ATOM 4222 C C . GLY B 1 164 ? -0.358 -4.793 -21.578 1 93.81 164 GLY B C 1
ATOM 4223 O O . GLY B 1 164 ? -1.516 -5.133 -21.328 1 93.81 164 GLY B O 1
ATOM 4224 N N . PHE B 1 165 ? 0.585 -4.633 -20.609 1 94 165 PHE B N 1
ATOM 4225 C CA . PHE B 1 165 ? 0.357 -4.867 -19.203 1 94 165 PHE B CA 1
ATOM 4226 C C . PHE B 1 165 ? -0.752 -3.965 -18.672 1 94 165 PHE B C 1
ATOM 4228 O O . PHE B 1 165 ? -1.687 -4.434 -18.016 1 94 165 PHE B O 1
ATOM 4235 N N . PHE B 1 166 ? -0.815 -2.709 -19.031 1 91.06 166 PHE B N 1
ATOM 4236 C CA . PHE B 1 166 ? -1.765 -1.753 -18.469 1 91.06 166 PHE B CA 1
ATOM 4237 C C . PHE B 1 166 ? -3.047 -1.722 -19.297 1 91.06 166 PHE B C 1
ATOM 4239 O O . PHE B 1 166 ? -4.129 -1.482 -18.75 1 91.06 166 PHE B O 1
ATOM 4246 N N . ASP B 1 167 ? -2.973 -2.029 -20.609 1 90.81 167 ASP B N 1
ATOM 4247 C CA . ASP B 1 167 ? -4.168 -2.146 -21.438 1 90.81 167 ASP B CA 1
ATOM 4248 C C . ASP B 1 167 ? -5.043 -3.311 -20.969 1 90.81 167 ASP B C 1
ATOM 4250 O O . ASP B 1 167 ? -6.27 -3.258 -21.094 1 90.81 167 ASP B O 1
ATOM 4254 N N . LEU B 1 168 ? -4.359 -4.324 -20.484 1 92.5 168 LEU B N 1
ATOM 4255 C CA . LEU B 1 168 ? -5.098 -5.473 -19.969 1 92.5 168 LEU B CA 1
ATOM 4256 C C . LEU B 1 168 ? -6.098 -5.039 -18.891 1 92.5 168 LEU B C 1
ATOM 4258 O O . LEU B 1 168 ? -7.199 -5.582 -18.812 1 92.5 168 LEU B O 1
ATOM 4262 N N . MET B 1 169 ? -5.738 -4.055 -18.062 1 88.69 169 MET B N 1
ATOM 4263 C CA . MET B 1 169 ? -6.574 -3.615 -16.953 1 88.69 169 MET B CA 1
ATOM 4264 C C . MET B 1 169 ? -7.688 -2.691 -17.438 1 88.69 169 MET B C 1
ATOM 4266 O O . MET B 1 169 ? -8.695 -2.514 -16.75 1 88.69 169 MET B O 1
ATOM 4270 N N . LYS B 1 170 ? -7.512 -2.131 -18.609 1 83 170 LYS B N 1
ATOM 4271 C CA . LYS B 1 170 ? -8.57 -1.333 -19.234 1 83 170 LYS B CA 1
ATOM 4272 C C . LYS B 1 170 ? -9.703 -2.219 -19.734 1 83 170 LYS B C 1
ATOM 4274 O O . LYS B 1 170 ? -10.875 -1.917 -19.516 1 83 170 LYS B O 1
ATOM 4279 N N . ASP B 1 171 ? -9.359 -3.211 -20.375 1 68.62 171 ASP B N 1
ATOM 4280 C CA . ASP B 1 171 ? -10.281 -4.035 -21.156 1 68.62 171 ASP B CA 1
ATOM 4281 C C . ASP B 1 171 ? -10.969 -5.074 -20.266 1 68.62 171 ASP B C 1
ATOM 4283 O O . ASP B 1 171 ? -12.172 -5.316 -20.406 1 68.62 171 ASP B O 1
ATOM 4287 N N . HIS B 1 172 ? -10.234 -5.594 -19.438 1 64.62 172 HIS B N 1
ATOM 4288 C CA . HIS B 1 172 ? -10.703 -6.793 -18.766 1 64.62 172 HIS B CA 1
ATOM 4289 C C . HIS B 1 172 ? -10.961 -6.516 -17.281 1 64.62 172 HIS B C 1
ATOM 4291 O O . HIS B 1 172 ? -11.18 -7.445 -16.5 1 64.62 172 HIS B O 1
ATOM 4297 N N . GLY B 1 173 ? -11.023 -5.238 -17.094 1 62.16 173 GLY B N 1
ATOM 4298 C CA . GLY B 1 173 ? -11.305 -4.855 -15.727 1 62.16 173 GLY B CA 1
ATOM 4299 C C . GLY B 1 173 ? -12.734 -5.137 -15.305 1 62.16 173 GLY B C 1
ATOM 4300 O O . GLY B 1 173 ? -13.047 -5.137 -14.109 1 62.16 173 GLY B O 1
ATOM 4301 N N . SER B 1 174 ? -13.422 -5.625 -16.328 1 75.81 174 SER B N 1
ATOM 4302 C CA . SER B 1 174 ? -14.828 -5.891 -16.016 1 75.81 174 SER B CA 1
ATOM 4303 C C . SER B 1 174 ? -14.984 -7.227 -15.289 1 75.81 174 SER B C 1
ATOM 4305 O O . SER B 1 174 ? -16.047 -7.52 -14.742 1 75.81 174 SER B O 1
ATOM 4307 N N . GLN B 1 175 ? -13.961 -7.977 -15.281 1 90.31 175 GLN B N 1
ATOM 4308 C CA . GLN B 1 175 ? -14.016 -9.258 -14.594 1 90.31 175 GLN B CA 1
ATOM 4309 C C . GLN B 1 175 ? -14.07 -9.062 -13.078 1 90.31 175 GLN B C 1
ATOM 4311 O O . GLN B 1 175 ? -14.492 -9.961 -12.344 1 90.31 175 GLN B O 1
ATOM 4316 N N . PHE B 1 176 ? -13.695 -7.887 -12.688 1 93.44 176 PHE B N 1
ATOM 4317 C CA . PHE B 1 176 ? -13.648 -7.578 -11.266 1 93.44 176 PHE B CA 1
ATOM 4318 C C . PHE B 1 176 ? -14.461 -6.32 -10.953 1 93.44 176 PHE B C 1
ATOM 4320 O O . PHE B 1 176 ? -14.742 -5.523 -11.852 1 93.44 176 PHE B O 1
ATOM 4327 N N . GLY B 1 177 ? -14.938 -6.273 -9.773 1 93.38 177 GLY B N 1
ATOM 4328 C CA . GLY B 1 177 ? -15.633 -5.059 -9.367 1 93.38 177 GLY B CA 1
ATOM 4329 C C . GLY B 1 177 ? -14.758 -3.822 -9.453 1 93.38 177 GLY B C 1
ATOM 4330 O O . GLY B 1 177 ? -13.547 -3.922 -9.656 1 93.38 177 GLY B O 1
ATOM 4331 N N . GLN B 1 178 ? -15.359 -2.658 -9.289 1 92.75 178 GLN B N 1
ATOM 4332 C CA . GLN B 1 178 ? -14.664 -1.391 -9.484 1 92.75 178 GLN B CA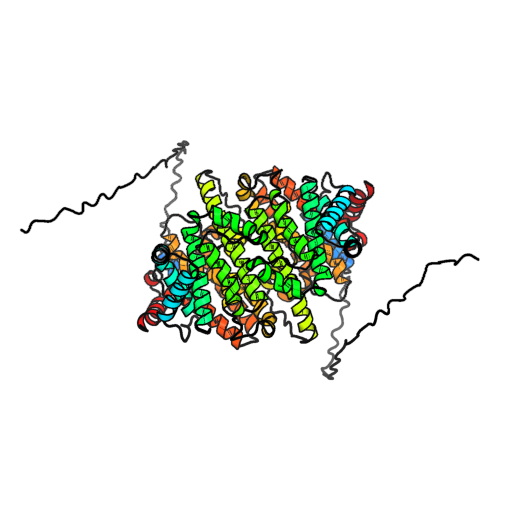 1
ATOM 4333 C C . GLN B 1 178 ? -13.508 -1.241 -8.5 1 92.75 178 GLN B C 1
ATOM 4335 O O . GLN B 1 178 ? -12.391 -0.914 -8.891 1 92.75 178 GLN B O 1
ATOM 4340 N N . PHE B 1 179 ? -13.766 -1.441 -7.234 1 93.69 179 PHE B N 1
ATOM 4341 C CA . PHE B 1 179 ? -12.711 -1.275 -6.238 1 93.69 179 PHE B CA 1
ATOM 4342 C C . PHE B 1 179 ? -11.594 -2.285 -6.461 1 93.69 179 PHE B C 1
ATOM 4344 O O . PHE B 1 179 ? -10.414 -1.928 -6.441 1 93.69 179 PHE B O 1
ATOM 4351 N N . GLY B 1 180 ? -12.023 -3.561 -6.637 1 94 180 GLY B N 1
ATOM 4352 C CA . GLY B 1 180 ? -11.031 -4.582 -6.934 1 94 180 GLY B CA 1
ATOM 4353 C C . GLY B 1 180 ? -10.18 -4.25 -8.141 1 94 180 GLY B C 1
ATOM 4354 O O . GLY B 1 180 ? -8.953 -4.398 -8.109 1 94 180 GLY B O 1
ATOM 4355 N N . GLY B 1 181 ? -10.82 -3.83 -9.203 1 94.25 181 GLY B N 1
ATOM 4356 C CA . GLY B 1 181 ? -10.102 -3.408 -10.391 1 94.25 181 GLY B CA 1
ATOM 4357 C C . GLY B 1 181 ? -9.148 -2.258 -10.141 1 94.25 181 GLY B C 1
ATOM 4358 O O . GLY B 1 181 ? -8.031 -2.242 -10.656 1 94.25 181 GLY B O 1
ATOM 4359 N N . ASP B 1 182 ? -9.555 -1.284 -9.336 1 94.19 182 ASP B N 1
ATOM 4360 C CA . ASP B 1 182 ? -8.719 -0.137 -9 1 94.19 182 ASP B CA 1
ATOM 4361 C C . ASP B 1 182 ? -7.492 -0.568 -8.195 1 94.19 182 ASP B C 1
ATOM 4363 O O . ASP B 1 182 ? -6.395 -0.05 -8.398 1 94.19 182 ASP B O 1
ATOM 4367 N N . MET B 1 183 ? -7.691 -1.517 -7.25 1 94.81 183 MET B N 1
ATOM 4368 C CA . MET B 1 183 ? -6.582 -2.014 -6.441 1 94.81 183 MET B CA 1
ATOM 4369 C C . MET B 1 183 ? -5.582 -2.779 -7.301 1 94.81 183 MET B C 1
ATOM 4371 O O . MET B 1 183 ? -4.375 -2.695 -7.074 1 94.81 183 MET B O 1
ATOM 4375 N N . ILE B 1 184 ? -6.082 -3.523 -8.273 1 95.38 184 ILE B N 1
ATOM 4376 C CA . ILE B 1 184 ? -5.207 -4.246 -9.195 1 95.38 184 ILE B CA 1
ATOM 4377 C C . ILE B 1 184 ? -4.348 -3.256 -9.977 1 95.38 184 ILE B C 1
ATOM 4379 O O . ILE B 1 184 ? -3.127 -3.42 -10.07 1 95.38 184 ILE B O 1
ATOM 4383 N N . ALA B 1 185 ? -4.973 -2.213 -10.469 1 93.94 185 ALA B N 1
ATOM 4384 C CA . ALA B 1 185 ? -4.254 -1.197 -11.234 1 93.94 185 ALA B CA 1
ATOM 4385 C C . ALA B 1 185 ? -3.215 -0.493 -10.367 1 93.94 185 ALA B C 1
ATOM 4387 O O . ALA B 1 185 ? -2.053 -0.366 -10.758 1 93.94 185 ALA B O 1
ATOM 4388 N N . LYS B 1 186 ? -3.648 -0.068 -9.227 1 94.5 186 LYS B N 1
ATOM 4389 C CA . LYS B 1 186 ? -2.76 0.645 -8.312 1 94.5 186 LYS B CA 1
ATOM 4390 C C . LYS B 1 186 ? -1.581 -0.231 -7.898 1 94.5 186 LYS B C 1
ATOM 4392 O O . LYS B 1 186 ? -0.438 0.232 -7.867 1 94.5 186 LYS B O 1
ATOM 4397 N N . ALA B 1 187 ? -1.854 -1.488 -7.551 1 94.94 187 ALA B N 1
ATOM 4398 C CA . ALA B 1 187 ? -0.8 -2.416 -7.148 1 94.94 187 ALA B CA 1
ATOM 4399 C C . ALA B 1 187 ? 0.168 -2.68 -8.297 1 94.94 187 ALA B C 1
ATOM 4401 O O . ALA B 1 187 ? 1.361 -2.9 -8.07 1 94.94 187 ALA B O 1
ATOM 4402 N N . THR B 1 188 ? -0.34 -2.635 -9.523 1 95.19 188 THR B N 1
ATOM 4403 C CA . THR B 1 188 ? 0.518 -2.816 -10.688 1 95.19 188 THR B CA 1
ATOM 4404 C C . THR B 1 188 ? 1.473 -1.636 -10.844 1 95.19 188 THR B C 1
ATOM 4406 O O . THR B 1 188 ? 2.643 -1.819 -11.188 1 95.19 188 THR B O 1
ATOM 4409 N N . ILE B 1 189 ? 0.989 -0.447 -10.594 1 94 189 ILE B N 1
ATOM 4410 C CA . ILE B 1 189 ? 1.846 0.733 -10.602 1 94 189 ILE B CA 1
ATOM 4411 C C . ILE B 1 189 ? 2.945 0.581 -9.555 1 94 189 ILE B C 1
ATOM 4413 O O . ILE B 1 189 ? 4.125 0.798 -9.844 1 94 189 ILE B O 1
ATOM 4417 N N . ASP B 1 190 ? 2.533 0.139 -8.344 1 94.69 190 ASP B N 1
ATOM 4418 C CA . ASP B 1 190 ? 3.482 -0.11 -7.262 1 94.69 190 ASP B CA 1
ATOM 4419 C C . ASP B 1 190 ? 4.562 -1.1 -7.695 1 94.69 190 ASP B C 1
ATOM 4421 O O . ASP B 1 190 ? 5.742 -0.906 -7.402 1 94.69 190 ASP B O 1
ATOM 4425 N N . PHE B 1 191 ? 4.172 -2.086 -8.344 1 95.75 191 PHE B N 1
ATOM 4426 C CA . PHE B 1 191 ? 5.062 -3.162 -8.758 1 95.75 191 PHE B CA 1
ATOM 4427 C C . PHE B 1 191 ? 6.086 -2.66 -9.766 1 95.75 191 PHE B C 1
ATOM 4429 O O . PHE B 1 191 ? 7.289 -2.867 -9.594 1 95.75 191 PHE B O 1
ATOM 4436 N N . VAL B 1 192 ? 5.621 -1.947 -10.812 1 96.31 192 VAL B N 1
ATOM 4437 C CA . VAL B 1 192 ? 6.512 -1.452 -11.859 1 96.31 192 VAL B CA 1
ATOM 4438 C C . VAL B 1 192 ? 7.508 -0.461 -11.258 1 96.31 192 VAL B C 1
ATOM 4440 O O . VAL B 1 192 ? 8.703 -0.507 -11.57 1 96.31 192 VAL B O 1
ATOM 4443 N N . CYS B 1 193 ? 7.023 0.401 -10.352 1 94.31 193 CYS B N 1
ATOM 4444 C CA . CYS B 1 193 ? 7.898 1.369 -9.695 1 94.31 193 CYS B CA 1
ATOM 4445 C C . CYS B 1 193 ? 8.938 0.667 -8.836 1 94.31 193 CYS B C 1
ATOM 4447 O O . CYS B 1 193 ? 10.102 1.076 -8.805 1 94.31 193 CYS B O 1
ATOM 4449 N N . SER B 1 194 ? 8.523 -0.392 -8.156 1 92.88 194 SER B N 1
ATOM 4450 C CA . SER B 1 194 ? 9.453 -1.124 -7.309 1 92.88 194 SER B CA 1
ATOM 4451 C C . SER B 1 194 ? 10.5 -1.86 -8.141 1 92.88 194 SER B C 1
ATOM 4453 O O . SER B 1 194 ? 11.648 -2.002 -7.719 1 92.88 194 SER B O 1
ATOM 4455 N N . CYS B 1 195 ? 10.102 -2.314 -9.312 1 93.31 195 CYS B N 1
ATOM 4456 C CA . CYS B 1 195 ? 11.031 -3.016 -10.195 1 93.31 195 CYS B CA 1
ATOM 4457 C C . CYS B 1 195 ? 12.148 -2.09 -10.648 1 93.31 195 CYS B C 1
ATOM 4459 O O . CYS B 1 195 ? 13.328 -2.455 -10.586 1 93.31 195 CYS B O 1
ATOM 4461 N N . TYR B 1 196 ? 11.805 -0.872 -11.125 1 93.31 196 TYR B N 1
ATOM 4462 C CA . TYR B 1 196 ? 12.898 -0.034 -11.602 1 93.31 196 TYR B CA 1
ATOM 4463 C C . TYR B 1 196 ? 13.719 0.501 -10.438 1 93.31 196 TYR B C 1
ATOM 4465 O O . TYR B 1 196 ? 14.914 0.76 -10.578 1 93.31 196 TYR B O 1
ATOM 4473 N N . LEU B 1 197 ? 13.078 0.657 -9.242 1 91 197 LEU B N 1
ATOM 4474 C CA . LEU B 1 197 ? 13.836 1.066 -8.07 1 91 197 LEU B CA 1
ATOM 4475 C C . LEU B 1 197 ? 14.891 0.023 -7.719 1 91 197 LEU B C 1
ATOM 4477 O O . LEU B 1 197 ? 16.031 0.371 -7.406 1 91 197 LEU B O 1
ATOM 4481 N N . GLU B 1 198 ? 14.508 -1.245 -7.711 1 86.62 198 GLU B N 1
ATOM 4482 C CA . GLU B 1 198 ? 15.445 -2.324 -7.43 1 86.62 198 GLU B CA 1
ATOM 4483 C C . GLU B 1 198 ? 16.625 -2.287 -8.391 1 86.62 198 GLU B C 1
ATOM 4485 O O . GLU B 1 198 ? 17.781 -2.51 -7.98 1 86.62 198 GLU B O 1
ATOM 4490 N N . LEU B 1 199 ? 16.344 -2.014 -9.594 1 87.81 199 LEU B N 1
ATOM 4491 C CA . LEU B 1 199 ? 17.391 -1.921 -10.602 1 87.81 199 LEU B CA 1
ATOM 4492 C C . LEU B 1 199 ? 18.328 -0.755 -10.305 1 87.81 199 LEU B C 1
ATOM 4494 O O . LEU B 1 199 ? 19.547 -0.883 -10.445 1 87.81 199 LEU B O 1
ATOM 4498 N N . GLU B 1 200 ? 17.781 0.319 -9.891 1 87.06 200 GLU B N 1
ATOM 4499 C CA . GLU B 1 200 ? 18.578 1.494 -9.578 1 87.06 200 GLU B CA 1
ATOM 4500 C C . GLU B 1 200 ? 19.453 1.253 -8.344 1 87.06 200 GLU B C 1
ATOM 4502 O O . GLU B 1 200 ? 20.609 1.678 -8.305 1 87.06 200 GLU B O 1
ATOM 4507 N N . LEU B 1 201 ? 18.891 0.659 -7.379 1 82.62 201 LEU B N 1
ATOM 4508 C CA . LEU B 1 201 ? 19.641 0.367 -6.164 1 82.62 201 LEU B CA 1
ATOM 4509 C C . LEU B 1 201 ? 20.75 -0.645 -6.438 1 82.62 201 LEU B C 1
ATOM 4511 O O . LEU B 1 201 ? 21.828 -0.554 -5.863 1 82.62 201 LEU B O 1
ATOM 4515 N N . GLU B 1 202 ? 20.5 -1.604 -7.25 1 79.69 202 GLU B N 1
ATOM 4516 C CA . GLU B 1 202 ? 21.5 -2.578 -7.648 1 79.69 202 GLU B CA 1
ATOM 4517 C C . GLU B 1 202 ? 22.656 -1.909 -8.398 1 79.69 202 GLU B C 1
ATOM 4519 O O . GLU B 1 202 ? 23.812 -2.24 -8.188 1 79.69 202 GLU B O 1
ATOM 4524 N N . ASN B 1 203 ? 22.219 -1.037 -9.188 1 77.81 203 ASN B N 1
ATOM 4525 C CA . ASN B 1 203 ? 23.219 -0.323 -9.969 1 77.81 203 ASN B CA 1
ATOM 4526 C C . ASN B 1 203 ? 24.094 0.567 -9.078 1 77.81 203 ASN B C 1
ATOM 4528 O O . ASN B 1 203 ? 25.281 0.723 -9.336 1 77.81 203 ASN B O 1
ATOM 4532 N N . ARG B 1 204 ? 23.5 1.062 -8.031 1 72.88 204 ARG B N 1
ATOM 4533 C CA . ARG B 1 204 ? 24.25 1.885 -7.098 1 72.88 204 ARG B CA 1
ATOM 4534 C C . ARG B 1 204 ? 25.125 1.022 -6.195 1 72.88 204 ARG B C 1
ATOM 4536 O O . ARG B 1 204 ? 26.266 1.395 -5.887 1 72.88 204 ARG B O 1
ATOM 4543 N N . GLY B 1 205 ? 24.438 0.041 -5.398 1 58.91 205 GLY B N 1
ATOM 4544 C CA . GLY B 1 205 ? 25.203 -0.877 -4.562 1 58.91 205 GLY B CA 1
ATOM 4545 C C . GLY B 1 205 ? 26.391 -1.481 -5.27 1 58.91 205 GLY B C 1
ATOM 4546 O O . GLY B 1 205 ? 27.406 -1.787 -4.637 1 58.91 205 GLY B O 1
ATOM 4547 N N . ARG B 1 206 ? 26.25 -1.731 -6.496 1 47.34 206 ARG B N 1
ATOM 4548 C CA . ARG B 1 206 ? 27.391 -2.176 -7.293 1 47.34 206 ARG B CA 1
ATOM 4549 C C . ARG B 1 206 ? 28.469 -1.106 -7.336 1 47.34 206 ARG B C 1
ATOM 4551 O O . ARG B 1 206 ? 29.672 -1.424 -7.41 1 47.34 206 ARG B O 1
ATOM 4558 N N . ASN B 1 207 ? 27.984 0.035 -7.207 1 41.25 207 ASN B N 1
ATOM 4559 C CA . ASN B 1 207 ? 28.938 1.14 -7.238 1 41.25 207 ASN B CA 1
ATOM 4560 C C . ASN B 1 207 ? 29.406 1.521 -5.836 1 41.25 207 ASN B C 1
ATOM 4562 O O . ASN B 1 207 ? 30.531 2.004 -5.656 1 41.25 207 ASN B O 1
ATOM 4566 N N . GLU B 1 208 ? 28.531 1.585 -4.859 1 39.5 208 GLU B N 1
ATOM 4567 C CA . GLU B 1 208 ? 28.891 1.954 -3.494 1 39.5 208 GLU B CA 1
ATOM 4568 C C . GLU B 1 208 ? 28.812 0.751 -2.559 1 39.5 208 GLU B C 1
ATOM 4570 O O . GLU B 1 208 ? 27.812 0.046 -2.523 1 39.5 208 GLU B O 1
ATOM 4575 N N . LYS B 1 209 ? 29.906 0.004 -2.332 1 35.28 209 LYS B N 1
ATOM 4576 C CA . LYS B 1 209 ? 29.938 -0.977 -1.251 1 35.28 209 LYS B CA 1
ATOM 4577 C C . LYS B 1 209 ? 29.062 -0.542 -0.082 1 35.28 209 LYS B C 1
ATOM 4579 O O . LYS B 1 209 ? 29.531 0.135 0.835 1 35.28 209 LYS B O 1
ATOM 4584 N N . GLN B 1 210 ? 28.078 0.094 -0.2 1 39.88 210 GLN B N 1
ATOM 4585 C CA . GLN B 1 210 ? 27.344 0.714 0.898 1 39.88 210 GLN B CA 1
ATOM 4586 C C . GLN B 1 210 ? 26.875 -0.332 1.905 1 39.88 210 GLN B C 1
ATOM 4588 O O . GLN B 1 210 ? 26.297 -1.355 1.524 1 39.88 210 GLN B O 1
ATOM 4593 N N . ALA B 1 211 ? 27.484 -0.299 3.012 1 34.69 211 ALA B N 1
ATOM 4594 C CA . ALA B 1 211 ? 27.203 -0.999 4.262 1 34.69 211 ALA B CA 1
ATOM 4595 C C . ALA B 1 211 ? 25.703 -1.12 4.484 1 34.69 211 ALA B C 1
ATOM 4597 O O . ALA B 1 211 ? 25.031 -0.133 4.801 1 34.69 211 ALA B O 1
ATOM 4598 N N . HIS B 1 212 ? 24.969 -1.686 3.584 1 41.34 212 HIS B N 1
ATOM 4599 C CA . HIS B 1 212 ? 23.641 -1.985 4.074 1 41.34 212 HIS B CA 1
ATOM 4600 C C . HIS B 1 212 ? 23.656 -2.352 5.555 1 41.34 212 HIS B C 1
ATOM 4602 O O . HIS B 1 212 ? 23.766 -3.529 5.906 1 41.34 212 HIS B O 1
ATOM 4608 N N . ASP B 1 213 ? 24.516 -1.708 6.219 1 42.59 213 ASP B N 1
ATOM 4609 C CA . ASP B 1 213 ? 24.234 -1.949 7.629 1 42.59 213 ASP B CA 1
ATOM 4610 C C . ASP B 1 213 ? 22.719 -2.082 7.863 1 42.59 213 ASP B C 1
ATOM 4612 O O . ASP B 1 213 ? 21.969 -1.151 7.586 1 42.59 213 ASP B O 1
ATOM 4616 N N . THR B 1 214 ? 22.344 -3.309 7.527 1 47.34 214 THR B N 1
ATOM 4617 C CA . THR B 1 214 ? 21.016 -3.898 7.691 1 47.34 214 THR B CA 1
ATOM 4618 C C . THR B 1 214 ? 20.266 -3.229 8.836 1 47.34 214 THR B C 1
ATOM 4620 O O . THR B 1 214 ? 20.547 -3.486 10.008 1 47.34 214 THR B O 1
ATOM 4623 N N . VAL B 1 215 ? 20.156 -1.899 8.773 1 51.78 215 VAL B N 1
ATOM 4624 C CA . VAL B 1 215 ? 19.25 -1.358 9.789 1 51.78 215 VAL B CA 1
ATOM 4625 C C . VAL B 1 215 ? 18.078 -2.305 9.992 1 51.78 215 VAL B C 1
ATOM 4627 O O . VAL B 1 215 ? 17.547 -2.861 9.023 1 51.78 215 VAL B O 1
ATOM 4630 N N . ASN B 1 216 ? 18 -2.914 11.109 1 58.59 216 ASN B N 1
ATOM 4631 C CA . ASN B 1 216 ? 16.906 -3.697 11.664 1 58.59 216 ASN B CA 1
ATOM 4632 C C . ASN B 1 216 ? 15.555 -3.035 11.398 1 58.59 216 ASN B C 1
ATOM 4634 O O . ASN B 1 216 ? 15.008 -2.355 12.273 1 58.59 216 ASN B O 1
ATOM 4638 N N . ALA B 1 217 ? 15.242 -3.018 10.086 1 69 217 ALA B N 1
ATOM 4639 C CA . ALA B 1 217 ? 13.938 -2.418 9.797 1 69 217 ALA B CA 1
ATOM 4640 C C . ALA B 1 217 ? 12.992 -3.434 9.164 1 69 217 ALA B C 1
ATOM 4642 O O . ALA B 1 217 ? 12.82 -3.451 7.941 1 69 217 ALA B O 1
ATOM 4643 N N . PRO B 1 218 ? 12.359 -4.215 10.047 1 74.5 218 PRO B N 1
ATOM 4644 C CA . PRO B 1 218 ? 11.492 -5.277 9.539 1 74.5 218 PRO B CA 1
ATOM 4645 C C . PRO B 1 218 ? 10.312 -4.742 8.734 1 74.5 218 PRO B C 1
ATOM 4647 O O . PRO B 1 218 ? 9.898 -5.359 7.754 1 74.5 218 PRO B O 1
ATOM 4650 N N . GLU B 1 219 ? 9.867 -3.605 9.07 1 80.12 219 GLU B N 1
ATOM 4651 C CA . GLU B 1 219 ? 8.727 -3.043 8.359 1 80.12 219 GLU B CA 1
ATOM 4652 C C . GLU B 1 219 ? 9.109 -2.605 6.949 1 80.12 219 GLU B C 1
ATOM 4654 O O . GLU B 1 219 ? 8.281 -2.619 6.039 1 80.12 219 GLU B O 1
ATOM 4659 N N . TYR B 1 220 ? 10.398 -2.299 6.855 1 80.06 220 TYR B N 1
ATOM 4660 C CA . TYR B 1 220 ? 10.867 -1.932 5.523 1 80.06 220 TYR B CA 1
ATOM 4661 C C . TYR B 1 220 ? 10.883 -3.141 4.598 1 80.06 220 TYR B C 1
ATOM 4663 O O . TYR B 1 220 ? 10.469 -3.049 3.438 1 80.06 220 TYR B O 1
ATOM 4671 N N . ALA B 1 221 ? 11.383 -4.219 5.102 1 76.75 221 ALA B N 1
ATOM 4672 C CA . ALA B 1 221 ? 11.414 -5.445 4.305 1 76.75 221 ALA B CA 1
ATOM 4673 C C . ALA B 1 221 ? 10.008 -5.832 3.842 1 76.75 221 ALA B C 1
ATOM 4675 O O . ALA B 1 221 ? 9.812 -6.203 2.684 1 76.75 221 ALA B O 1
ATOM 4676 N N . GLU B 1 222 ? 9.055 -5.68 4.684 1 81.06 222 GLU B N 1
ATOM 4677 C CA . GLU B 1 222 ? 7.676 -6.004 4.352 1 81.06 222 GLU B CA 1
ATOM 4678 C C . GLU B 1 222 ? 7.094 -5.004 3.357 1 81.06 222 GLU B C 1
ATOM 4680 O O . GLU B 1 222 ? 6.402 -5.387 2.412 1 81.06 222 GLU B O 1
ATOM 4685 N N . TYR B 1 223 ? 7.414 -3.775 3.639 1 81.31 223 TYR B N 1
ATOM 4686 C CA . TYR B 1 223 ? 6.965 -2.686 2.779 1 81.31 223 TYR B CA 1
ATOM 4687 C C . TYR B 1 223 ? 7.414 -2.908 1.34 1 81.31 223 TYR B C 1
ATOM 4689 O O . TYR B 1 223 ? 6.609 -2.801 0.409 1 81.31 223 TYR B O 1
ATOM 4697 N N . PHE B 1 224 ? 8.531 -3.275 1.206 1 79.56 224 PHE B N 1
ATOM 4698 C CA . PHE B 1 224 ? 9.117 -3.465 -0.118 1 79.56 224 PHE B CA 1
ATOM 4699 C C . PHE B 1 224 ? 8.648 -4.781 -0.729 1 79.56 224 PHE B C 1
ATOM 4701 O O . PHE B 1 224 ? 8.406 -4.859 -1.934 1 79.56 224 PHE B O 1
ATOM 4708 N N . ARG B 1 225 ? 8.477 -5.754 0.088 1 80.69 225 ARG B N 1
ATOM 4709 C CA . ARG B 1 225 ? 8.062 -7.062 -0.398 1 80.69 225 ARG B CA 1
ATOM 4710 C C . ARG B 1 225 ? 6.641 -7.012 -0.959 1 80.69 225 ARG B C 1
ATOM 4712 O O . ARG B 1 225 ? 6.336 -7.68 -1.947 1 80.69 225 ARG B O 1
ATOM 4719 N N . ILE B 1 226 ? 5.82 -6.277 -0.364 1 82.38 226 ILE B N 1
ATOM 4720 C CA . ILE B 1 226 ? 4.441 -6.148 -0.816 1 82.38 226 ILE B CA 1
ATOM 4721 C C . ILE B 1 226 ? 4.41 -5.543 -2.219 1 82.38 226 ILE B C 1
ATOM 4723 O O . ILE B 1 226 ? 3.605 -5.949 -3.061 1 82.38 226 ILE B O 1
ATOM 4727 N N . LYS B 1 227 ? 5.281 -4.621 -2.447 1 84.12 227 LYS B N 1
ATOM 4728 C CA . LYS B 1 227 ? 5.336 -3.955 -3.744 1 84.12 227 LYS B CA 1
ATOM 4729 C C . LYS B 1 227 ? 5.961 -4.863 -4.801 1 84.12 227 LYS B C 1
ATOM 4731 O O . LYS B 1 227 ? 5.398 -5.043 -5.883 1 84.12 227 LYS B O 1
ATOM 4736 N N . THR B 1 228 ? 7 -5.543 -4.453 1 83.5 228 THR B N 1
ATOM 4737 C CA . THR B 1 228 ? 7.734 -6.34 -5.434 1 83.5 228 THR B CA 1
ATOM 4738 C C . THR B 1 228 ? 7.027 -7.664 -5.695 1 83.5 228 THR B C 1
ATOM 4740 O O . THR B 1 228 ? 7.188 -8.258 -6.762 1 83.5 228 THR B O 1
ATOM 4743 N N . GLY B 1 229 ? 6.277 -8.047 -4.742 1 87.25 229 GLY B N 1
ATOM 4744 C CA . GLY B 1 229 ? 5.59 -9.328 -4.875 1 87.25 229 GLY B CA 1
ATOM 4745 C C . GLY B 1 229 ? 4.281 -9.219 -5.641 1 87.25 229 GLY B C 1
ATOM 4746 O O . GLY B 1 229 ? 3.67 -10.234 -5.973 1 87.25 229 GLY B O 1
ATOM 4747 N N . VAL B 1 230 ? 3.828 -8.008 -5.965 1 90.75 230 VAL B N 1
ATOM 4748 C CA . VAL B 1 230 ? 2.568 -7.75 -6.656 1 90.75 230 VAL B CA 1
ATOM 4749 C C . VAL B 1 230 ? 1.481 -8.672 -6.109 1 90.75 230 VAL B C 1
ATOM 4751 O O . VAL B 1 230 ? 0.685 -9.227 -6.875 1 90.75 230 VAL B O 1
ATOM 4754 N N . SER B 1 231 ? 1.358 -8.891 -4.812 1 95.31 231 SER B N 1
ATOM 4755 C CA . SER B 1 231 ? 0.53 -9.898 -4.152 1 95.31 231 SER B CA 1
ATOM 4756 C C . SER B 1 231 ? -0.925 -9.445 -4.074 1 95.31 231 SER B C 1
ATOM 4758 O O . SER B 1 231 ? -1.84 -10.273 -4.125 1 95.31 231 SER B O 1
ATOM 4760 N N . GLU B 1 232 ? -1.19 -8.148 -4.004 1 95.56 232 GLU B N 1
ATOM 4761 C CA . GLU B 1 232 ? -2.547 -7.645 -3.805 1 95.56 232 GLU B CA 1
ATOM 4762 C C . GLU B 1 232 ? -3.443 -7.992 -4.992 1 95.56 232 GLU B C 1
ATOM 4764 O O . GLU B 1 232 ? -4.57 -8.453 -4.809 1 95.56 232 GLU B O 1
ATOM 4769 N N . PRO B 1 233 ? -3 -7.816 -6.254 1 96.62 233 PRO B N 1
ATOM 4770 C CA . PRO B 1 233 ? -3.828 -8.234 -7.383 1 96.62 233 PRO B CA 1
ATOM 4771 C C . PRO B 1 233 ? -4.25 -9.703 -7.293 1 96.62 233 PRO B C 1
ATOM 4773 O O . PRO B 1 233 ? -5.406 -10.031 -7.559 1 96.62 233 PRO B O 1
ATOM 4776 N N . TYR B 1 234 ? -3.352 -10.555 -6.863 1 97.69 234 TYR B N 1
ATOM 4777 C CA . TYR B 1 234 ? -3.635 -11.992 -6.832 1 97.69 234 TYR B CA 1
ATOM 4778 C C . TYR B 1 234 ? -4.691 -12.312 -5.781 1 97.69 234 TYR B C 1
ATOM 4780 O O . TYR B 1 234 ? -5.43 -13.289 -5.914 1 97.69 234 TYR B O 1
ATOM 4788 N N . ALA B 1 235 ? -4.695 -11.5 -4.727 1 97.12 235 ALA B N 1
ATOM 4789 C CA . ALA B 1 235 ? -5.789 -11.656 -3.77 1 97.12 235 ALA B CA 1
ATOM 4790 C C . ALA B 1 235 ? -7.125 -11.289 -4.406 1 97.12 235 ALA B C 1
ATOM 4792 O O . ALA B 1 235 ? -8.094 -12.047 -4.301 1 97.12 235 ALA B O 1
ATOM 4793 N N . PHE B 1 236 ? -7.195 -10.234 -5.164 1 96.06 236 PHE B N 1
ATOM 4794 C CA . PHE B 1 236 ? -8.445 -9.766 -5.758 1 96.06 236 PHE B CA 1
ATOM 4795 C C . PHE B 1 236 ? -8.875 -10.672 -6.902 1 96.06 236 PHE B C 1
ATOM 4797 O O . PHE B 1 236 ? -10.07 -10.82 -7.164 1 96.06 236 PHE B O 1
ATOM 4804 N N . PHE B 1 237 ? -7.957 -11.375 -7.574 1 96.94 237 PHE B N 1
ATOM 4805 C CA . PHE B 1 237 ? -8.289 -12.289 -8.656 1 96.94 237 PHE B CA 1
ATOM 4806 C C . PHE B 1 237 ? -9.195 -13.406 -8.164 1 96.94 237 PHE B C 1
ATOM 4808 O O . PHE B 1 237 ? -9.875 -14.062 -8.961 1 96.94 237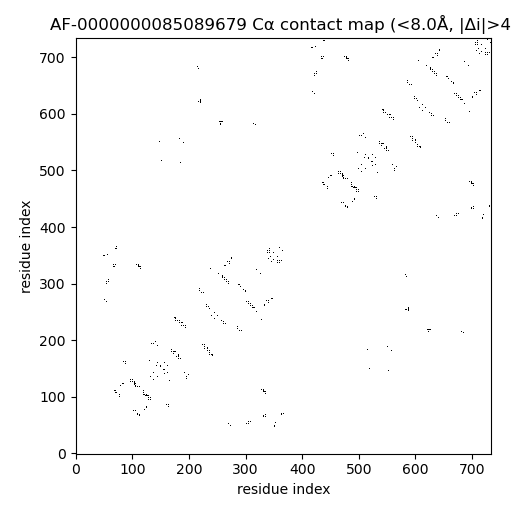 PHE B O 1
ATOM 4815 N N . ALA B 1 238 ? -9.203 -13.656 -6.867 1 96.75 238 ALA B N 1
ATOM 4816 C CA . ALA B 1 238 ? -9.977 -14.758 -6.301 1 96.75 238 ALA B CA 1
ATOM 4817 C C . ALA B 1 238 ? -11.461 -14.406 -6.246 1 96.75 238 ALA B C 1
ATOM 4819 O O . ALA B 1 238 ? -12.297 -15.281 -6 1 96.75 238 ALA B O 1
ATOM 4820 N N . PHE B 1 239 ? -11.789 -13.117 -6.531 1 95.75 239 PHE B N 1
ATOM 4821 C CA . PHE B 1 239 ? -13.164 -12.672 -6.363 1 95.75 239 PHE B CA 1
ATOM 4822 C C . PHE B 1 239 ? -13.695 -12.047 -7.648 1 95.75 239 PHE B C 1
ATOM 4824 O O . PHE 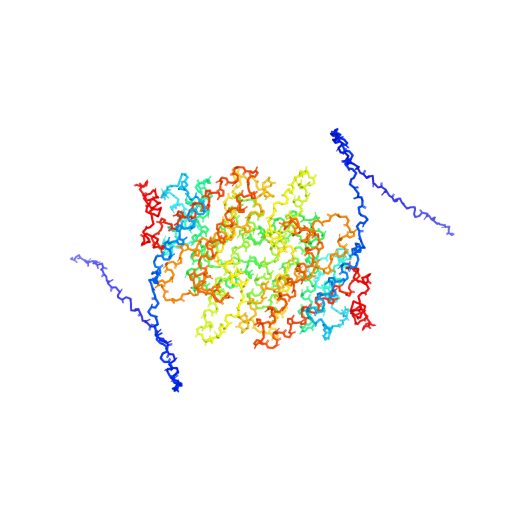B 1 239 ? -14.102 -10.891 -7.656 1 95.75 239 PHE B O 1
ATOM 4831 N N . PRO B 1 240 ? -13.812 -12.875 -8.695 1 96.25 240 PRO B N 1
ATOM 4832 C CA . PRO B 1 240 ? -14.359 -12.312 -9.938 1 96.25 240 PRO B CA 1
ATOM 4833 C C . PRO B 1 240 ? -15.859 -12.047 -9.859 1 96.25 240 PRO B C 1
ATOM 4835 O O . PRO B 1 240 ? -16.578 -12.734 -9.117 1 96.25 240 PRO B O 1
ATOM 4838 N N . GLU B 1 241 ? -16.375 -11.148 -10.672 1 95.25 241 GLU B N 1
ATOM 4839 C CA . GLU B 1 241 ? -17.75 -10.672 -10.641 1 95.25 241 GLU B CA 1
ATOM 4840 C C . GLU B 1 241 ? -18.734 -11.789 -10.992 1 95.25 241 GLU B C 1
ATOM 4842 O O . GLU B 1 241 ? -19.859 -11.82 -10.484 1 95.25 241 GLU B O 1
ATOM 4847 N N . HIS B 1 242 ? -18.328 -12.766 -11.875 1 95.19 242 HIS B N 1
ATOM 4848 C CA . HIS B 1 242 ? -19.266 -13.781 -12.328 1 95.19 242 HIS B CA 1
ATOM 4849 C C . HIS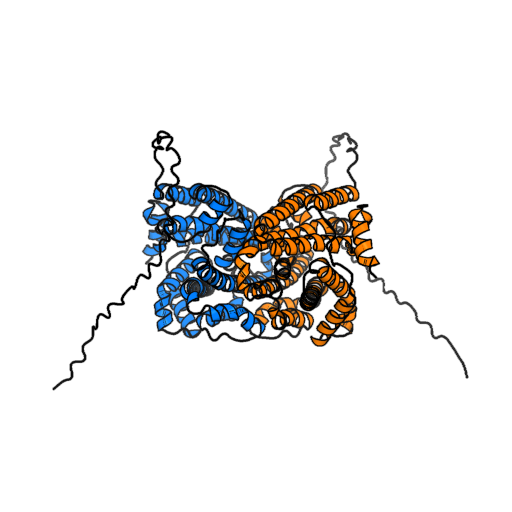 B 1 242 ? -19.578 -14.773 -11.219 1 95.19 242 HIS B C 1
ATOM 4851 O O . HIS B 1 242 ? -20.609 -15.461 -11.266 1 95.19 242 HIS B O 1
ATOM 4857 N N . LEU B 1 243 ? -18.719 -14.82 -10.156 1 95.12 243 LEU B N 1
ATOM 4858 C CA . LEU B 1 243 ? -18.969 -15.703 -9.023 1 95.12 243 LEU B CA 1
ATOM 4859 C C . LEU B 1 243 ? -19.594 -14.938 -7.867 1 95.12 243 LEU B C 1
ATOM 4861 O O . LEU B 1 243 ? -20.547 -15.414 -7.246 1 95.12 243 LEU B O 1
ATOM 4865 N N . PHE B 1 244 ? -19 -13.797 -7.574 1 93 244 PHE B N 1
ATOM 4866 C CA . PHE B 1 244 ? -19.453 -12.938 -6.48 1 93 244 PHE B CA 1
ATOM 4867 C C . PHE B 1 244 ? -19.422 -11.477 -6.898 1 93 244 PHE B C 1
ATOM 4869 O O . PHE B 1 244 ? -18.344 -10.914 -7.133 1 93 244 PHE B O 1
ATOM 4876 N N . ARG B 1 245 ? -20.594 -10.914 -6.922 1 93.81 245 ARG B N 1
ATOM 4877 C CA . ARG B 1 245 ? -20.625 -9.484 -7.227 1 93.81 245 ARG B CA 1
ATOM 4878 C C . ARG B 1 245 ? -19.969 -8.672 -6.113 1 93.81 245 ARG B C 1
ATOM 4880 O O . ARG B 1 245 ? -20.328 -8.82 -4.941 1 93.81 245 ARG B O 1
ATOM 4887 N N . GLU B 1 246 ? -19.047 -7.82 -6.434 1 93.06 246 GLU B N 1
ATOM 4888 C CA . GLU B 1 246 ? -18.266 -7.059 -5.461 1 93.06 246 GLU B CA 1
ATOM 4889 C C . GLU B 1 246 ? -19.172 -6.195 -4.586 1 93.06 246 GLU B C 1
ATOM 4891 O O . GLU B 1 246 ? -18.969 -6.109 -3.373 1 93.06 246 GLU B O 1
ATOM 4896 N N . ASP B 1 247 ? -20.141 -5.555 -5.168 1 89.06 247 ASP B N 1
ATOM 4897 C CA . ASP B 1 247 ? -21.016 -4.637 -4.438 1 89.06 247 ASP B CA 1
ATOM 4898 C C . ASP B 1 247 ? -21.797 -5.371 -3.359 1 89.06 247 ASP B C 1
ATOM 4900 O O . ASP B 1 247 ? -22.297 -4.75 -2.414 1 89.06 247 ASP B O 1
ATOM 4904 N N . GLU B 1 248 ? -21.812 -6.68 -3.484 1 90.44 248 GLU B N 1
ATOM 4905 C CA . GLU B 1 248 ? -22.578 -7.469 -2.531 1 90.44 248 GLU B CA 1
ATOM 4906 C C . GLU B 1 248 ? -21.688 -8.047 -1.44 1 90.44 248 GLU B C 1
ATOM 4908 O O . GLU B 1 248 ? -22.125 -8.227 -0.302 1 90.44 248 GLU B O 1
ATOM 4913 N N . VAL B 1 249 ? -20.438 -8.352 -1.812 1 92.31 249 VAL B N 1
ATOM 4914 C CA . VAL B 1 249 ? -19.719 -9.211 -0.876 1 92.31 249 VAL B CA 1
ATOM 4915 C C . VAL B 1 249 ? -18.391 -8.547 -0.495 1 92.31 249 VAL B C 1
ATOM 4917 O O . VAL B 1 249 ? -17.641 -9.078 0.333 1 92.31 249 VAL B O 1
ATOM 4920 N N . LEU B 1 250 ? -18.062 -7.43 -1.016 1 91.31 250 LEU B N 1
ATOM 4921 C CA . LEU B 1 250 ? -16.781 -6.785 -0.757 1 91.31 250 LEU B CA 1
ATOM 4922 C C . LEU B 1 250 ? -16.547 -6.617 0.741 1 91.31 250 LEU B C 1
ATOM 4924 O O . LEU B 1 250 ? -15.453 -6.902 1.239 1 91.31 250 LEU B O 1
ATOM 4928 N N . HIS B 1 251 ? -17.562 -6.141 1.467 1 87 251 HIS B N 1
ATOM 4929 C CA . HIS B 1 251 ? -17.469 -5.891 2.9 1 87 251 HIS B CA 1
ATOM 4930 C C . HIS B 1 251 ? -17.125 -7.168 3.66 1 87 251 HIS B C 1
ATOM 4932 O O . HIS B 1 251 ? -16.547 -7.109 4.75 1 87 251 HIS B O 1
ATOM 4938 N N . THR B 1 252 ? -17.391 -8.297 3.049 1 89.19 252 THR B N 1
ATOM 4939 C CA . THR B 1 252 ? -17.172 -9.586 3.703 1 89.19 252 THR B CA 1
ATOM 4940 C C . THR B 1 252 ? -15.734 -10.062 3.49 1 89.19 252 THR B C 1
ATOM 4942 O O . THR B 1 252 ? -15.117 -10.602 4.406 1 89.19 252 THR B O 1
ATOM 4945 N N . TYR B 1 253 ? -15.195 -9.82 2.275 1 93.38 253 TYR B N 1
ATOM 4946 C CA . TYR B 1 253 ? -13.883 -10.414 2.033 1 93.38 253 TYR B CA 1
ATOM 4947 C C . TYR B 1 253 ? -12.773 -9.375 2.17 1 93.38 253 TYR B C 1
ATOM 4949 O O . TYR B 1 253 ? -11.602 -9.727 2.27 1 93.38 253 TYR B O 1
ATOM 4957 N N . LEU B 1 254 ? -13.094 -8.117 2.219 1 91.94 254 LEU B N 1
ATOM 4958 C CA . LEU B 1 254 ? -12.094 -7.059 2.268 1 91.94 254 LEU B CA 1
ATOM 4959 C C . LEU B 1 254 ? -11.219 -7.195 3.508 1 91.94 254 LEU B C 1
ATOM 4961 O O . LEU B 1 254 ? -10 -7.031 3.432 1 91.94 254 LEU B O 1
ATOM 4965 N N . PRO B 1 255 ? -11.75 -7.547 4.672 1 90.31 255 PRO B N 1
ATOM 4966 C CA . PRO B 1 255 ? -10.898 -7.715 5.852 1 90.31 255 PRO B CA 1
ATOM 4967 C C . PRO B 1 255 ? -9.875 -8.836 5.688 1 90.31 255 PRO B C 1
ATOM 4969 O O . PRO B 1 255 ? -8.867 -8.867 6.391 1 90.31 255 PRO B O 1
ATOM 4972 N N . ALA B 1 256 ? -10.094 -9.758 4.754 1 94.75 256 ALA B N 1
ATOM 4973 C CA . ALA B 1 256 ? -9.203 -10.898 4.555 1 94.75 256 ALA B CA 1
ATOM 4974 C C . ALA B 1 256 ? -8.062 -10.547 3.6 1 94.75 256 ALA B C 1
ATOM 4976 O O . ALA B 1 256 ? -7.035 -11.227 3.574 1 94.75 256 ALA B O 1
ATOM 4977 N N . VAL B 1 257 ? -8.148 -9.477 2.816 1 94.88 257 VAL B N 1
ATOM 4978 C CA . VAL B 1 257 ? -7.258 -9.172 1.702 1 94.88 257 VAL B CA 1
ATOM 4979 C C . VAL B 1 257 ? -5.84 -8.953 2.221 1 94.88 257 VAL B C 1
ATOM 4981 O O . VAL B 1 257 ? -4.883 -9.531 1.702 1 94.88 257 VAL B O 1
ATOM 4984 N N . PRO B 1 258 ? -5.672 -8.141 3.328 1 93.56 258 PRO B N 1
ATOM 4985 C CA . PRO B 1 258 ? -4.293 -7.965 3.793 1 93.56 258 PRO B CA 1
ATOM 4986 C C . PRO B 1 258 ? -3.646 -9.281 4.23 1 93.56 258 PRO B C 1
ATOM 4988 O O . PRO B 1 258 ? -2.438 -9.461 4.066 1 93.56 258 PRO B O 1
ATOM 4991 N N . TYR B 1 259 ? -4.395 -10.172 4.77 1 94.5 259 TYR B N 1
ATOM 4992 C CA . TYR B 1 259 ? -3.877 -11.477 5.176 1 94.5 259 TYR B CA 1
ATOM 4993 C C . TYR B 1 259 ? -3.607 -12.359 3.965 1 94.5 259 TYR B C 1
ATOM 4995 O O . TYR B 1 259 ? -2.652 -13.141 3.959 1 94.5 259 TYR B O 1
ATOM 5003 N N . MET B 1 260 ? -4.449 -12.234 2.965 1 96.94 260 MET B N 1
ATOM 5004 C CA . MET B 1 260 ? -4.215 -12.969 1.724 1 96.94 26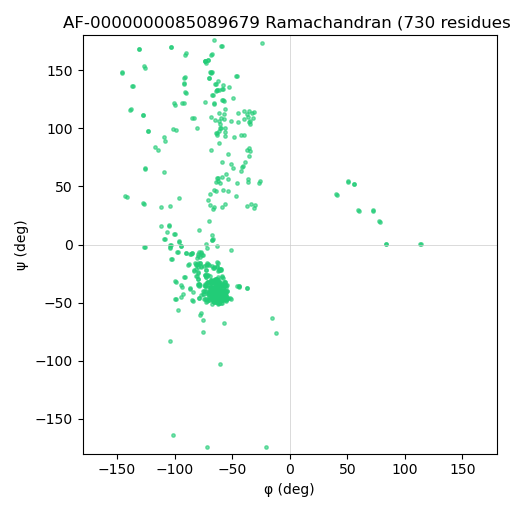0 MET B CA 1
ATOM 5005 C C . MET B 1 260 ? -2.92 -12.508 1.06 1 96.94 260 MET B C 1
ATOM 5007 O O . MET B 1 260 ? -2.164 -13.328 0.533 1 96.94 260 MET B O 1
ATOM 5011 N N . VAL B 1 261 ? -2.711 -11.227 1.104 1 96 261 VAL B N 1
ATOM 5012 C CA . VAL B 1 261 ? -1.481 -10.656 0.564 1 96 261 VAL B CA 1
ATOM 5013 C C . VAL B 1 261 ? -0.277 -11.234 1.302 1 96 261 VAL B C 1
ATOM 5015 O O . VAL B 1 261 ? 0.706 -11.633 0.675 1 96 261 VAL B O 1
ATOM 5018 N N . LYS B 1 262 ? -0.363 -11.281 2.607 1 93.69 262 LYS B N 1
ATOM 5019 C CA . LYS B 1 262 ? 0.712 -11.844 3.42 1 93.69 262 LYS B CA 1
ATOM 5020 C C . LYS B 1 262 ? 0.924 -13.32 3.104 1 93.69 262 LYS B C 1
ATOM 5022 O O . LYS B 1 262 ? 2.062 -13.773 2.959 1 93.69 262 LYS B O 1
ATOM 5027 N N . PHE B 1 263 ? -0.156 -14.055 3.031 1 96.81 263 PHE B N 1
ATOM 5028 C CA . PHE B 1 263 ? -0.048 -15.477 2.73 1 96.81 263 PHE B CA 1
ATOM 5029 C C . PHE B 1 263 ? 0.685 -15.703 1.412 1 96.81 263 PHE B C 1
ATOM 5031 O O . PHE B 1 263 ? 1.584 -16.531 1.328 1 96.81 263 PHE B O 1
ATOM 5038 N N . PHE B 1 264 ? 0.255 -14.945 0.415 1 96.94 264 PHE B N 1
ATOM 5039 C CA . PHE B 1 264 ? 0.815 -15.078 -0.925 1 96.94 264 PHE B CA 1
ATOM 5040 C C . PHE B 1 264 ? 2.32 -14.844 -0.909 1 96.94 264 PHE B C 1
ATOM 5042 O O . PHE B 1 264 ? 3.082 -15.617 -1.491 1 96.94 264 PHE B O 1
ATOM 5049 N N . ASN B 1 265 ? 2.748 -13.828 -0.226 1 94.06 265 ASN B N 1
ATOM 5050 C CA . ASN B 1 265 ? 4.168 -13.5 -0.147 1 94.06 265 ASN B CA 1
ATOM 5051 C C . ASN B 1 265 ? 4.938 -14.516 0.685 1 94.06 265 ASN B C 1
ATOM 5053 O O . ASN B 1 265 ? 5.988 -15 0.263 1 94.06 265 ASN B O 1
ATOM 5057 N N . TYR B 1 266 ? 4.422 -14.852 1.847 1 94.06 266 TYR B N 1
ATOM 5058 C CA . TYR B 1 266 ? 5.113 -15.734 2.777 1 94.06 266 TYR B CA 1
ATOM 5059 C C . TYR B 1 266 ? 5.254 -17.141 2.195 1 94.06 266 TYR B C 1
ATOM 5061 O O . TYR B 1 266 ? 6.328 -17.734 2.277 1 94.06 266 TYR B O 1
ATOM 5069 N N . ALA B 1 267 ? 4.184 -17.625 1.611 1 96.06 267 ALA B N 1
ATOM 5070 C CA . ALA B 1 267 ? 4.227 -18.969 1.017 1 96.06 267 ALA B CA 1
ATOM 5071 C C . ALA B 1 267 ? 5.273 -19.031 -0.095 1 96.06 267 ALA B C 1
ATOM 5073 O O . ALA B 1 267 ? 6.016 -20.016 -0.195 1 96.06 267 ALA B O 1
ATOM 5074 N N . ASN B 1 268 ? 5.289 -18.031 -0.932 1 94 268 ASN B N 1
ATOM 5075 C CA . ASN B 1 268 ? 6.305 -17.984 -1.975 1 94 268 ASN B CA 1
ATOM 5076 C C . ASN B 1 268 ? 7.715 -18.016 -1.386 1 94 268 ASN B C 1
ATOM 5078 O O . ASN B 1 268 ? 8.586 -18.734 -1.889 1 94 268 ASN B O 1
ATOM 5082 N N . ASP B 1 269 ? 7.941 -17.219 -0.349 1 91.06 269 ASP B N 1
ATOM 5083 C CA . ASP B 1 269 ? 9.273 -17.141 0.24 1 91.06 269 ASP B CA 1
ATOM 5084 C C . ASP B 1 269 ? 9.68 -18.469 0.861 1 91.06 269 ASP B C 1
ATOM 5086 O O . ASP B 1 269 ? 10.852 -18.859 0.801 1 91.06 269 ASP B O 1
ATOM 5090 N N . ILE B 1 270 ? 8.758 -19.156 1.426 1 94.12 270 ILE B N 1
ATOM 5091 C CA . ILE B 1 270 ? 9.031 -20.438 2.051 1 94.12 270 ILE B CA 1
ATOM 5092 C C . ILE B 1 270 ? 9.289 -21.484 0.974 1 94.12 270 ILE B C 1
ATOM 5094 O O . ILE B 1 270 ? 10.297 -22.203 1.021 1 94.12 270 ILE B O 1
ATOM 5098 N N . LEU B 1 271 ? 8.414 -21.562 -0.022 1 95.25 271 LEU B N 1
ATOM 5099 C CA . LEU B 1 271 ? 8.422 -22.641 -1.004 1 95.25 271 LEU B CA 1
ATOM 5100 C C . LEU B 1 271 ? 9.523 -22.406 -2.039 1 95.25 271 LEU B C 1
ATOM 5102 O O . LEU B 1 271 ? 9.922 -23.344 -2.738 1 95.25 271 LEU B O 1
ATOM 5106 N N . SER B 1 272 ? 10.047 -21.234 -2.109 1 91.69 272 SER B N 1
ATOM 5107 C CA . SER B 1 272 ? 11.117 -20.953 -3.059 1 91.69 272 SER B CA 1
ATOM 5108 C C . SER B 1 272 ? 12.469 -20.875 -2.359 1 91.69 272 SER B C 1
ATOM 5110 O O . SER B 1 272 ? 13.492 -20.656 -3.006 1 91.69 272 SER B O 1
ATOM 5112 N N . PHE B 1 273 ? 12.508 -21.016 -1.057 1 90.75 273 PHE B N 1
ATOM 5113 C CA . PHE B 1 273 ? 13.719 -20.781 -0.277 1 90.75 273 PHE B CA 1
ATOM 5114 C C . PHE B 1 273 ? 14.836 -21.719 -0.715 1 90.75 273 PHE B C 1
ATOM 5116 O O . PHE B 1 273 ? 15.992 -21.297 -0.854 1 90.75 273 PHE B O 1
ATOM 5123 N N . TYR B 1 274 ? 14.57 -22.953 -0.902 1 88.62 274 TYR B N 1
ATOM 5124 C CA . TYR B 1 274 ? 15.57 -23.953 -1.274 1 88.62 274 TYR B CA 1
ATOM 5125 C C . TYR B 1 274 ? 16.234 -23.594 -2.604 1 88.62 274 TYR B C 1
ATOM 5127 O O . TYR B 1 274 ? 17.453 -23.703 -2.75 1 88.62 274 TYR B O 1
ATOM 5135 N N . LYS B 1 275 ? 15.453 -23.156 -3.533 1 85.81 275 LYS B N 1
ATOM 5136 C CA . LYS B 1 275 ? 15.961 -22.719 -4.832 1 85.81 275 LYS B CA 1
ATOM 5137 C C . LYS B 1 275 ? 16.953 -21.562 -4.676 1 85.81 275 LYS B C 1
ATOM 5139 O O . LYS B 1 275 ? 17.984 -21.516 -5.348 1 85.81 275 LYS B O 1
ATOM 5144 N N . GLU B 1 276 ? 16.672 -20.609 -3.775 1 77.75 276 GLU B N 1
ATOM 5145 C CA . GLU B 1 276 ? 17.453 -19.391 -3.621 1 77.75 276 GLU B CA 1
ATOM 5146 C C . GLU B 1 276 ? 18.719 -19.641 -2.824 1 77.75 276 GLU B C 1
ATOM 5148 O O . GLU B 1 276 ? 19.703 -18.906 -2.961 1 77.75 276 GLU B O 1
ATOM 5153 N N . SER B 1 277 ? 18.672 -20.516 -1.849 1 71.12 277 SER B N 1
ATOM 5154 C CA . SER B 1 277 ? 19.812 -20.828 -1.006 1 71.12 277 SER B CA 1
ATOM 5155 C C . SER B 1 277 ? 20.938 -21.469 -1.816 1 71.12 277 SER B C 1
ATOM 5157 O O . SER B 1 277 ? 22.109 -21.359 -1.468 1 71.12 277 SER B O 1
ATOM 5159 N N . GLY B 1 278 ? 20.672 -22.25 -2.656 1 60.94 278 GLY B N 1
ATOM 5160 C CA . GLY B 1 278 ? 21.688 -22.828 -3.516 1 60.94 278 GLY B CA 1
ATOM 5161 C C . GLY B 1 278 ? 22.328 -21.812 -4.449 1 60.94 278 GLY B C 1
ATOM 5162 O O . GLY B 1 278 ? 23.406 -22.047 -4.984 1 60.94 278 GLY B O 1
ATOM 5163 N N . ALA B 1 279 ? 21.672 -20.859 -4.605 1 54.09 279 ALA B N 1
ATOM 5164 C CA . ALA B 1 279 ? 22.172 -19.828 -5.523 1 54.09 279 ALA B CA 1
ATOM 5165 C C . ALA B 1 279 ? 22.844 -18.688 -4.762 1 54.09 279 ALA B C 1
ATOM 5167 O O . ALA B 1 279 ? 22.484 -18.406 -3.617 1 54.09 279 ALA B O 1
ATOM 5168 N N . ASP B 1 280 ? 24.25 -18.594 -4.609 1 47.34 280 ASP B N 1
ATOM 5169 C CA . ASP B 1 280 ? 25.016 -17.562 -3.91 1 47.34 280 ASP B CA 1
ATOM 5170 C C . ASP B 1 280 ? 24.125 -16.359 -3.564 1 47.34 280 ASP B C 1
ATOM 5172 O O . ASP B 1 280 ? 24.484 -15.555 -2.705 1 47.34 280 ASP B O 1
ATOM 5176 N N . GLU B 1 281 ? 23.766 -15.5 -4.391 1 44.28 281 GLU B N 1
ATOM 5177 C CA . GLU B 1 281 ? 23.703 -14.039 -4.457 1 44.28 281 GLU B CA 1
ATOM 5178 C C . GLU B 1 281 ? 22.531 -13.508 -3.625 1 44.28 281 GLU B C 1
ATOM 5180 O O . GLU B 1 281 ? 22.578 -12.383 -3.133 1 44.28 281 GLU B O 1
ATOM 5185 N N . LYS B 1 282 ? 21.109 -13.688 -3.812 1 50.38 282 LYS B N 1
ATOM 5186 C CA . LYS B 1 282 ? 20.266 -12.5 -3.664 1 50.38 282 LYS B CA 1
ATOM 5187 C C . LYS B 1 282 ? 19.609 -12.469 -2.291 1 50.38 282 LYS B C 1
ATOM 5189 O O . LYS B 1 282 ? 19.172 -13.508 -1.783 1 50.38 282 LYS B O 1
ATOM 5194 N N . ALA B 1 283 ? 19.891 -11.414 -1.524 1 51.38 283 ALA B N 1
ATOM 5195 C CA . ALA B 1 283 ? 19.172 -11.008 -0.319 1 51.38 283 ALA B CA 1
ATOM 5196 C C . ALA B 1 283 ? 17.656 -11.188 -0.49 1 51.38 283 ALA B C 1
ATOM 5198 O O . ALA B 1 283 ? 17.062 -10.617 -1.406 1 51.38 283 ALA B O 1
ATOM 5199 N N . ASN B 1 284 ? 17.078 -12.453 -0.014 1 65.31 284 ASN B N 1
ATOM 5200 C CA . ASN B 1 284 ? 15.641 -12.68 -0.051 1 65.31 284 ASN B CA 1
ATOM 5201 C C . ASN B 1 284 ? 14.977 -12.242 1.249 1 65.31 284 ASN B C 1
ATOM 5203 O O . ASN B 1 284 ? 15.641 -11.781 2.172 1 65.31 284 ASN B O 1
ATOM 5207 N N . TYR B 1 285 ? 13.695 -12.086 1.207 1 68.44 285 TYR B N 1
ATOM 5208 C CA . TYR B 1 285 ? 12.906 -11.656 2.359 1 68.44 285 TYR B CA 1
ATOM 5209 C C . TYR B 1 285 ? 13.352 -12.391 3.621 1 68.44 285 TYR B C 1
ATOM 5211 O O . TYR B 1 285 ? 13.484 -11.781 4.688 1 68.44 285 TYR B O 1
ATOM 5219 N N . ILE B 1 286 ? 13.711 -13.602 3.457 1 72.88 286 ILE B N 1
ATOM 5220 C CA . ILE B 1 286 ? 14.102 -14.422 4.598 1 72.88 286 ILE B CA 1
ATOM 5221 C C . ILE B 1 286 ? 15.438 -13.93 5.152 1 72.88 286 ILE B C 1
ATOM 5223 O O . ILE B 1 286 ? 15.602 -13.797 6.367 1 72.88 286 ILE B O 1
ATOM 5227 N N . SER B 1 287 ? 16.297 -13.609 4.211 1 73.81 287 SER B N 1
ATOM 5228 C CA . SER B 1 287 ? 17.594 -13.102 4.633 1 73.81 287 SER B CA 1
ATOM 5229 C C . SER B 1 287 ? 17.469 -11.719 5.27 1 73.81 287 SER B C 1
ATOM 5231 O O . SER B 1 287 ? 18.109 -11.438 6.281 1 73.81 287 SER B O 1
ATOM 5233 N N . ASN B 1 288 ? 16.609 -10.93 4.68 1 71.75 288 ASN B N 1
ATOM 5234 C CA . ASN B 1 288 ? 16.391 -9.594 5.215 1 71.75 288 ASN B CA 1
ATOM 5235 C C . ASN B 1 288 ? 15.75 -9.641 6.598 1 71.75 288 ASN B C 1
ATOM 5237 O O . ASN B 1 288 ? 16.141 -8.898 7.496 1 71.75 288 ASN B O 1
ATOM 5241 N N . GLN B 1 289 ? 14.828 -10.508 6.73 1 75.12 289 GLN B N 1
ATOM 5242 C CA . GLN B 1 289 ? 14.164 -10.672 8.016 1 75.12 289 GLN B CA 1
ATOM 5243 C C . GLN B 1 289 ? 15.125 -11.234 9.062 1 75.12 289 GLN B C 1
ATOM 5245 O O . GLN B 1 289 ? 15.07 -10.852 10.234 1 75.12 289 GLN B O 1
ATOM 5250 N N . ALA B 1 290 ? 15.953 -12.164 8.617 1 75.69 290 ALA B N 1
ATOM 5251 C CA . ALA B 1 290 ? 16.938 -12.742 9.523 1 75.69 290 ALA B CA 1
ATOM 5252 C C . ALA B 1 290 ? 17.891 -11.664 10.055 1 75.69 290 ALA B C 1
ATOM 5254 O O . ALA B 1 290 ? 18.141 -11.602 11.258 1 75.69 290 ALA B O 1
ATOM 5255 N N . ALA B 1 291 ? 18.312 -10.805 9.164 1 72.12 291 ALA B N 1
ATOM 5256 C CA . ALA B 1 291 ? 19.219 -9.719 9.539 1 72.12 291 ALA B CA 1
ATOM 5257 C C . ALA B 1 291 ? 18.516 -8.719 10.453 1 72.12 291 ALA B C 1
ATOM 5259 O O . ALA B 1 291 ? 19.078 -8.289 11.461 1 72.12 291 ALA B O 1
ATOM 5260 N N . ALA B 1 292 ? 17.312 -8.445 10.109 1 68.12 292 ALA B N 1
ATOM 5261 C CA . ALA B 1 292 ? 16.547 -7.441 10.844 1 68.12 292 ALA B CA 1
ATOM 5262 C C . ALA B 1 292 ? 16.25 -7.91 12.266 1 68.12 292 ALA B C 1
ATOM 5264 O O . ALA B 1 292 ? 16.203 -7.102 13.195 1 68.12 292 ALA B O 1
ATOM 5265 N N . HIS B 1 293 ? 16.094 -9.188 12.492 1 74.94 293 HIS B N 1
ATOM 5266 C CA . HIS B 1 293 ? 15.734 -9.742 13.797 1 74.94 293 HIS B CA 1
ATOM 5267 C C . HIS B 1 293 ? 16.953 -10.367 14.477 1 74.94 293 HIS B C 1
ATOM 5269 O O . HIS B 1 293 ? 16.844 -10.867 15.602 1 74.94 293 HIS B O 1
ATOM 5275 N N . ASN B 1 294 ? 18.078 -10.328 13.812 1 78.94 294 ASN B N 1
ATOM 5276 C CA . ASN B 1 294 ? 19.312 -10.906 14.32 1 78.94 294 ASN B CA 1
ATOM 5277 C C . ASN B 1 294 ? 19.141 -12.383 14.664 1 78.94 294 ASN B C 1
ATOM 5279 O O . ASN B 1 294 ? 19.453 -12.805 15.781 1 78.94 294 ASN B O 1
ATOM 5283 N N . ILE B 1 295 ? 18.625 -13.172 13.711 1 82.94 295 ILE B N 1
ATOM 5284 C CA . ILE B 1 295 ? 18.453 -14.609 13.828 1 82.94 295 ILE B CA 1
ATOM 5285 C C . ILE B 1 295 ? 19.016 -15.305 12.586 1 82.94 295 ILE B C 1
ATOM 5287 O O . ILE B 1 295 ? 19.406 -14.641 11.625 1 82.94 295 ILE B O 1
ATOM 5291 N N . SER B 1 296 ? 19.141 -16.641 12.68 1 84.69 296 SER B N 1
ATOM 5292 C CA . SER B 1 296 ? 19.625 -17.391 11.523 1 84.69 296 SER B CA 1
ATOM 5293 C C . SER B 1 296 ? 18.578 -17.438 10.414 1 84.69 296 SER B C 1
ATOM 5295 O O . SER B 1 296 ? 17.391 -17.203 10.664 1 84.69 296 SER B O 1
ATOM 5297 N N . GLN B 1 297 ? 18.969 -17.672 9.25 1 85.12 297 GLN B N 1
ATOM 5298 C CA . GLN B 1 297 ? 18.062 -17.797 8.117 1 85.12 297 GLN B CA 1
ATOM 5299 C C . GLN B 1 297 ? 17.031 -18.891 8.367 1 85.12 297 GLN B C 1
ATOM 5301 O O . GLN B 1 297 ? 15.867 -18.766 7.984 1 85.12 297 GLN B O 1
ATOM 5306 N N . PHE B 1 298 ? 17.5 -19.906 9.023 1 86.88 298 PHE B N 1
ATOM 5307 C CA . PHE B 1 298 ? 16.594 -21.031 9.266 1 86.88 298 PHE B CA 1
ATOM 5308 C C . PHE B 1 298 ? 15.57 -20.672 10.336 1 86.88 298 PHE B C 1
ATOM 5310 O O . PHE B 1 298 ? 14.406 -21.062 10.242 1 86.88 298 PHE B O 1
ATOM 5317 N N . GLU B 1 299 ? 16.031 -20 11.312 1 89.31 299 GLU B N 1
ATOM 5318 C CA . GLU B 1 299 ? 15.07 -19.516 12.305 1 89.31 299 GLU B CA 1
ATOM 5319 C C . GLU B 1 299 ? 14.047 -18.578 11.672 1 89.31 299 GLU B C 1
ATOM 5321 O O . GLU B 1 299 ? 12.867 -18.609 12.023 1 89.31 299 GLU B O 1
ATOM 5326 N N . SER B 1 300 ? 14.516 -17.781 10.797 1 87.88 300 SER B N 1
ATOM 5327 C CA . SER B 1 300 ? 13.633 -16.875 10.062 1 87.88 300 SER B CA 1
ATOM 5328 C C . SER B 1 300 ? 12.633 -17.641 9.211 1 87.88 300 SER B C 1
ATOM 5330 O O . SER B 1 300 ? 11.461 -17.281 9.133 1 87.88 300 SER B O 1
ATOM 5332 N N . LEU B 1 301 ? 13.141 -18.672 8.594 1 91.62 301 LEU B N 1
ATOM 5333 C CA . LEU B 1 301 ? 12.289 -19.516 7.77 1 91.62 301 LEU B CA 1
ATOM 5334 C C . LEU B 1 301 ? 11.203 -20.188 8.617 1 91.62 301 LEU B C 1
ATOM 5336 O O . LEU B 1 301 ? 10.039 -20.219 8.227 1 91.62 301 LEU B O 1
ATOM 5340 N N . GLU B 1 302 ? 11.555 -20.672 9.727 1 92.69 302 GLU B N 1
ATOM 5341 C CA . GLU B 1 302 ? 10.609 -21.312 10.641 1 92.69 302 GLU B CA 1
ATOM 5342 C C . GLU B 1 302 ? 9.586 -20.312 11.164 1 92.69 302 GLU B C 1
ATOM 5344 O O . GLU B 1 302 ? 8.398 -20.641 11.289 1 92.69 302 GLU B O 1
ATOM 5349 N N . MET B 1 303 ? 10.062 -19.219 11.484 1 91.5 303 MET B N 1
ATOM 5350 C CA . MET B 1 303 ? 9.172 -18.156 11.945 1 91.5 303 MET B CA 1
ATOM 5351 C C . MET B 1 303 ? 8.172 -17.781 10.859 1 91.5 303 MET B C 1
ATOM 5353 O O . MET B 1 303 ? 6.992 -17.562 11.141 1 91.5 303 MET B O 1
ATOM 5357 N N . LEU B 1 304 ? 8.68 -17.641 9.711 1 92.94 304 LEU B N 1
ATOM 5358 C CA . LEU B 1 304 ? 7.812 -17.297 8.586 1 92.94 304 LEU B CA 1
ATOM 5359 C C . LEU B 1 304 ? 6.77 -18.391 8.352 1 92.94 304 LEU B C 1
ATOM 5361 O O . LEU B 1 304 ? 5.621 -18.094 8.023 1 92.94 304 LEU B O 1
ATOM 5365 N N . CYS B 1 305 ? 7.219 -19.609 8.492 1 96.62 305 CYS B N 1
ATOM 5366 C CA . CYS B 1 305 ? 6.297 -20.719 8.352 1 96.62 305 CYS B CA 1
ATOM 5367 C C . CYS B 1 305 ? 5.172 -20.641 9.383 1 96.62 305 CYS B C 1
ATOM 5369 O O . CYS B 1 305 ? 3.998 -20.781 9.039 1 96.62 305 CYS B O 1
ATOM 5371 N N . LYS B 1 306 ? 5.492 -20.391 10.594 1 96.44 306 LYS B N 1
ATOM 5372 C CA . LYS B 1 306 ? 4.5 -20.266 11.656 1 96.44 306 LYS B CA 1
ATOM 5373 C C . LYS B 1 306 ? 3.549 -19.109 11.367 1 96.44 306 LYS B C 1
ATOM 5375 O O . LYS B 1 306 ? 2.336 -19.234 11.547 1 96.44 306 LYS B O 1
ATOM 5380 N N . LYS B 1 307 ? 4.078 -18.016 10.914 1 94.25 307 LYS B N 1
ATOM 5381 C CA . LYS B 1 307 ? 3.266 -16.844 10.578 1 94.25 307 LYS B CA 1
ATOM 5382 C C . LYS B 1 307 ? 2.311 -17.156 9.43 1 94.25 307 LYS B C 1
ATOM 5384 O O . LYS B 1 307 ? 1.17 -16.688 9.422 1 94.25 307 LYS B O 1
ATOM 5389 N N . THR B 1 308 ? 2.816 -17.906 8.508 1 97.06 308 THR B N 1
ATOM 5390 C CA . THR B 1 308 ? 2 -18.25 7.348 1 97.06 308 THR B CA 1
ATOM 5391 C C . THR B 1 308 ? 0.807 -19.109 7.766 1 97.06 308 THR B C 1
ATOM 5393 O O . THR B 1 308 ? -0.311 -18.891 7.293 1 97.06 308 THR B O 1
ATOM 5396 N N . ILE B 1 309 ? 1.023 -20.047 8.648 1 97.81 309 ILE B N 1
ATOM 5397 C CA . ILE B 1 309 ? -0.034 -20.922 9.148 1 97.81 309 ILE B CA 1
ATOM 5398 C C . ILE B 1 309 ? -1.047 -20.109 9.945 1 97.81 309 ILE B C 1
ATOM 5400 O O . ILE B 1 309 ? -2.258 -20.297 9.805 1 97.81 309 ILE B O 1
ATOM 5404 N N . GLU B 1 310 ? -0.56 -19.188 10.711 1 96.12 310 GLU B N 1
ATOM 5405 C CA . GLU B 1 310 ? -1.442 -18.297 11.461 1 96.12 310 GLU B CA 1
ATOM 5406 C C . GLU B 1 310 ? -2.316 -17.469 10.523 1 96.12 310 GLU B C 1
ATOM 5408 O O . GLU B 1 310 ? -3.521 -17.344 10.742 1 96.12 310 GLU B O 1
ATOM 5413 N N . VAL B 1 311 ? -1.691 -16.938 9.547 1 96.12 311 VAL B N 1
ATOM 5414 C CA . VAL B 1 311 ? -2.393 -16.109 8.562 1 96.12 311 VAL B CA 1
ATOM 5415 C C . VAL B 1 311 ? -3.465 -16.953 7.867 1 96.12 311 VAL B C 1
ATOM 5417 O O . VAL B 1 311 ? -4.578 -16.469 7.641 1 96.12 311 VAL B O 1
ATOM 5420 N N . PHE B 1 312 ? -3.117 -18.188 7.547 1 97 312 PHE B N 1
ATOM 5421 C CA . PHE B 1 312 ? -4.062 -19.109 6.945 1 97 312 PHE B CA 1
ATOM 5422 C C . PHE B 1 312 ? -5.305 -19.266 7.812 1 97 312 PHE B C 1
ATOM 5424 O O . PHE B 1 312 ? -6.43 -19.172 7.32 1 97 312 PHE B O 1
ATOM 5431 N N . HIS B 1 313 ? -5.145 -19.391 9.062 1 95.81 313 HIS B N 1
ATOM 5432 C CA . HIS B 1 313 ? -6.262 -19.594 9.977 1 95.81 313 HIS B CA 1
ATOM 5433 C C . HIS B 1 313 ? -7.062 -18.312 10.172 1 95.81 313 HIS B C 1
ATOM 5435 O O . HIS B 1 313 ? -8.281 -18.359 10.328 1 95.81 313 HIS B O 1
ATOM 5441 N N . ILE B 1 314 ? -6.434 -17.203 10.164 1 93.62 314 ILE B N 1
ATOM 5442 C CA . ILE B 1 314 ? -7.121 -15.922 10.289 1 93.62 314 ILE B CA 1
ATOM 5443 C C . ILE B 1 314 ? -8.023 -15.695 9.078 1 93.62 314 ILE B C 1
ATOM 5445 O O . ILE B 1 314 ? -9.18 -15.281 9.227 1 93.62 314 ILE B O 1
ATOM 5449 N N . ILE B 1 315 ? -7.484 -16 7.891 1 96.12 315 ILE B N 1
ATOM 5450 C CA . ILE B 1 315 ? -8.273 -15.867 6.668 1 96.12 315 ILE B CA 1
ATOM 5451 C C . ILE B 1 315 ? -9.531 -16.734 6.77 1 96.12 315 ILE B C 1
ATOM 5453 O O . ILE B 1 315 ? -10.633 -16.266 6.488 1 96.12 315 ILE B O 1
ATOM 5457 N N . ASN B 1 316 ? -9.344 -17.953 7.223 1 94.5 316 ASN B N 1
ATOM 5458 C CA . ASN B 1 316 ? -10.477 -18.859 7.371 1 94.5 316 ASN B CA 1
ATOM 5459 C C . ASN B 1 316 ? -11.5 -18.328 8.359 1 94.5 316 ASN B C 1
ATOM 5461 O O . ASN B 1 316 ? -12.711 -18.438 8.133 1 94.5 316 ASN B O 1
ATOM 5465 N N . THR B 1 317 ? -11.016 -17.766 9.383 1 92.19 317 THR B N 1
ATOM 5466 C CA . THR B 1 317 ? -11.898 -17.234 10.414 1 92.19 317 THR B CA 1
ATOM 5467 C C . THR B 1 317 ? -12.695 -16.047 9.875 1 92.19 317 THR B C 1
ATOM 5469 O O . THR B 1 317 ? -13.906 -15.945 10.109 1 92.19 317 THR B O 1
ATOM 5472 N N . ILE B 1 318 ? -12.078 -15.18 9.164 1 90.94 318 ILE B N 1
ATOM 5473 C CA . ILE B 1 318 ? -12.727 -13.992 8.617 1 90.94 318 ILE B CA 1
ATOM 5474 C C . ILE B 1 318 ? -13.812 -14.414 7.625 1 90.94 318 ILE B C 1
ATOM 5476 O O . ILE B 1 318 ? -14.898 -13.828 7.602 1 90.94 318 ILE B O 1
ATOM 5480 N N . LEU B 1 319 ? -13.555 -15.453 6.836 1 94.19 319 LEU B N 1
ATOM 5481 C CA . LEU B 1 319 ? -14.445 -15.805 5.738 1 94.19 319 LEU B CA 1
ATOM 5482 C C . LEU B 1 319 ? -15.453 -16.859 6.176 1 94.19 319 LEU B C 1
ATOM 5484 O O . LEU B 1 319 ? -16.328 -17.25 5.398 1 94.19 319 LEU B O 1
ATOM 5488 N N . ALA B 1 320 ? -15.414 -17.328 7.379 1 91.69 320 ALA B N 1
ATOM 5489 C CA . ALA B 1 320 ? -16.234 -18.422 7.906 1 91.69 320 ALA B CA 1
ATOM 5490 C C . ALA B 1 320 ? -17.719 -18.156 7.699 1 91.69 320 ALA B C 1
ATOM 5492 O O . ALA B 1 320 ? -18.484 -19.062 7.395 1 91.69 320 ALA B O 1
ATOM 5493 N N . PRO B 1 321 ? -18.172 -16.875 7.793 1 89.94 321 PRO B N 1
ATOM 5494 C CA . PRO B 1 321 ? -19.609 -16.609 7.648 1 89.94 321 PRO B CA 1
ATOM 5495 C C . PRO B 1 321 ? -20.094 -16.797 6.215 1 89.94 321 PRO B C 1
ATOM 5497 O O . PRO B 1 321 ? -21.297 -16.891 5.98 1 89.94 321 PRO B O 1
ATOM 5500 N N . ASN B 1 322 ? -19.281 -16.828 5.285 1 93.12 322 ASN B N 1
ATOM 5501 C CA . ASN B 1 322 ? -19.625 -17.031 3.881 1 93.12 322 ASN B CA 1
ATOM 5502 C C . ASN B 1 322 ? -18.891 -18.234 3.291 1 93.12 322 ASN B C 1
ATOM 5504 O O . ASN B 1 322 ? -17.797 -18.094 2.75 1 93.12 322 ASN B O 1
ATOM 5508 N N . GLU B 1 323 ? -19.531 -19.328 3.238 1 93.81 323 GLU B N 1
ATOM 5509 C CA . GLU B 1 323 ? -18.922 -20.594 2.865 1 93.81 323 GLU B CA 1
ATOM 5510 C C . GLU B 1 323 ? -18.438 -20.578 1.419 1 93.81 323 GLU B C 1
ATOM 5512 O O . GLU B 1 323 ? -17.422 -21.188 1.09 1 93.81 323 GLU B O 1
ATOM 5517 N N . GLY B 1 324 ? -19.156 -19.953 0.55 1 94.25 324 GLY B N 1
ATOM 5518 C CA . GLY B 1 324 ? -18.719 -19.844 -0.835 1 94.25 324 GLY B CA 1
ATOM 5519 C C . GLY B 1 324 ? -17.391 -19.125 -0.991 1 94.25 324 GLY B C 1
ATOM 5520 O O . GLY B 1 324 ? -16.5 -19.609 -1.694 1 94.25 324 GLY B O 1
ATOM 5521 N N . LEU B 1 325 ? -17.25 -18 -0.303 1 94.94 325 LEU B N 1
ATOM 5522 C CA . LEU B 1 325 ? -16 -17.234 -0.323 1 94.94 325 LEU B CA 1
ATOM 5523 C C . LEU B 1 325 ? -14.867 -18.047 0.306 1 94.94 325 LEU B C 1
ATOM 5525 O O . LEU B 1 325 ? -13.758 -18.078 -0.228 1 94.94 325 LEU B O 1
ATOM 5529 N N . ARG B 1 326 ? -15.195 -18.641 1.403 1 95.31 326 ARG B N 1
ATOM 5530 C CA . ARG B 1 326 ? -14.195 -19.422 2.119 1 95.31 326 ARG B CA 1
ATOM 5531 C C . ARG B 1 326 ? -13.656 -20.547 1.25 1 95.31 326 ARG B C 1
ATOM 5533 O O . ARG B 1 326 ? -12.445 -20.781 1.195 1 95.31 326 ARG B O 1
ATOM 5540 N N . ARG B 1 327 ? -14.492 -21.25 0.608 1 94.25 327 ARG B N 1
ATOM 5541 C CA . ARG B 1 327 ? -14.109 -22.359 -0.251 1 94.25 327 ARG B CA 1
ATOM 5542 C C . ARG B 1 327 ? -13.219 -21.891 -1.396 1 94.25 327 ARG B C 1
ATOM 5544 O O . ARG B 1 327 ? -12.219 -22.531 -1.71 1 94.25 327 ARG B O 1
ATOM 5551 N N . ASN B 1 328 ? -13.562 -20.844 -2.029 1 94.38 328 ASN B N 1
ATOM 5552 C CA . ASN B 1 328 ? -12.781 -20.312 -3.145 1 94.38 328 ASN B CA 1
ATOM 5553 C C . ASN B 1 328 ? -11.391 -19.875 -2.699 1 94.38 328 ASN B C 1
ATOM 5555 O O . ASN B 1 328 ? -10.406 -20.125 -3.398 1 94.38 328 ASN B O 1
ATOM 5559 N N . VAL B 1 329 ? -11.312 -19.219 -1.556 1 96.62 329 VAL B N 1
ATOM 5560 C CA . VAL B 1 329 ? -10.023 -18.734 -1.062 1 96.62 329 VAL B CA 1
ATOM 5561 C C . VAL B 1 329 ? -9.172 -19.922 -0.605 1 96.62 329 VAL B C 1
ATOM 5563 O O . VAL B 1 329 ? -7.953 -19.906 -0.759 1 96.62 329 VAL B O 1
ATOM 5566 N N . HIS B 1 330 ? -9.844 -20.969 -0.099 1 95.31 330 HIS B N 1
ATOM 5567 C CA . HIS B 1 330 ? -9.133 -22.188 0.239 1 95.31 330 HIS B CA 1
ATOM 5568 C C . HIS B 1 330 ? -8.516 -22.828 -1.001 1 95.31 330 HIS B C 1
ATOM 5570 O O . HIS B 1 330 ? -7.359 -23.266 -0.972 1 95.31 330 HIS B O 1
ATOM 5576 N N . GLN B 1 331 ? -9.266 -22.891 -1.992 1 94.62 331 GLN B N 1
ATOM 5577 C CA . GLN B 1 331 ? -8.758 -23.391 -3.262 1 94.62 331 GLN B CA 1
ATOM 5578 C C . GLN B 1 331 ? -7.586 -22.547 -3.762 1 94.62 331 GLN B C 1
ATOM 5580 O O . GLN B 1 331 ? -6.605 -23.094 -4.281 1 94.62 331 GLN B O 1
ATOM 5585 N N . TRP B 1 332 ? -7.727 -21.297 -3.615 1 97.44 332 TRP B N 1
ATOM 5586 C CA . TRP B 1 332 ? -6.676 -20.359 -4 1 97.44 332 TRP B CA 1
ATOM 5587 C C . TRP B 1 332 ? -5.391 -20.625 -3.225 1 97.44 332 TRP B C 1
ATOM 5589 O O . TRP B 1 332 ? -4.312 -20.719 -3.814 1 97.44 332 TRP B O 1
ATOM 5599 N N . MET B 1 333 ? -5.469 -20.812 -1.922 1 97.81 333 MET B N 1
ATOM 5600 C CA . MET B 1 333 ? -4.293 -21.047 -1.085 1 97.81 333 MET B CA 1
ATOM 5601 C C . MET B 1 333 ? -3.66 -22.391 -1.384 1 97.81 333 MET B C 1
ATOM 5603 O O . MET B 1 333 ? -2.443 -22.5 -1.549 1 97.81 333 MET B O 1
ATOM 5607 N N . HIS B 1 334 ? -4.469 -23.422 -1.479 1 97.25 334 HIS B N 1
ATOM 5608 C CA . HIS B 1 334 ? -3.957 -24.766 -1.789 1 97.25 334 HIS B CA 1
ATOM 5609 C C . HIS B 1 334 ? -3.426 -24.828 -3.217 1 97.25 334 HIS B C 1
ATOM 5611 O O . HIS B 1 334 ? -2.422 -25.5 -3.479 1 97.25 334 HIS B O 1
ATOM 5617 N N . GLY B 1 335 ? -4.133 -24.141 -4.098 1 97.12 335 GLY B N 1
ATOM 5618 C CA . GLY B 1 335 ? -3.65 -24.062 -5.465 1 97.12 335 GLY B CA 1
ATOM 5619 C C . GLY B 1 335 ? -2.291 -23.406 -5.582 1 97.12 335 GLY B C 1
ATOM 5620 O O . GLY B 1 335 ? -1.477 -23.781 -6.426 1 97.12 335 GLY B O 1
ATOM 5621 N N . TYR B 1 336 ? -2.062 -22.422 -4.754 1 97.56 336 TYR B N 1
ATOM 5622 C CA . TYR B 1 336 ? -0.773 -21.734 -4.75 1 97.56 336 TYR B CA 1
ATOM 5623 C C . TYR B 1 336 ? 0.341 -22.672 -4.309 1 97.56 336 TYR B C 1
ATOM 5625 O O . TYR B 1 336 ? 1.459 -22.609 -4.824 1 97.56 336 TYR B O 1
ATOM 5633 N N . ALA B 1 337 ? 0.026 -23.547 -3.391 1 97.12 337 ALA B N 1
ATOM 5634 C CA . ALA B 1 337 ? 0.982 -24.578 -3.002 1 97.12 337 ALA B CA 1
ATOM 5635 C C . ALA B 1 337 ? 1.282 -25.516 -4.168 1 97.12 337 ALA B C 1
ATOM 5637 O O . ALA B 1 337 ? 2.443 -25.844 -4.43 1 97.12 337 ALA B O 1
ATOM 5638 N N . VAL B 1 338 ? 0.262 -25.906 -4.855 1 96.31 338 VAL B N 1
ATOM 5639 C CA . VAL B 1 338 ? 0.417 -26.812 -5.988 1 96.31 338 VAL B CA 1
ATOM 5640 C C . VAL B 1 338 ? 1.279 -26.156 -7.062 1 96.31 338 VAL B C 1
ATOM 5642 O O . VAL B 1 338 ? 2.141 -26.812 -7.66 1 96.31 338 VAL B O 1
ATOM 5645 N N . TYR B 1 339 ? 1.054 -24.906 -7.281 1 96.38 339 TYR B N 1
ATOM 5646 C CA . TYR B 1 339 ? 1.835 -24.156 -8.25 1 96.38 339 TYR B CA 1
ATOM 5647 C C . TYR B 1 339 ? 3.328 -24.328 -8 1 96.38 339 TYR B C 1
ATOM 5649 O O . TYR B 1 339 ? 4.094 -24.562 -8.938 1 96.38 339 TYR B O 1
ATOM 5657 N N . HIS B 1 340 ? 3.75 -24.219 -6.789 1 95.94 340 HIS B N 1
ATOM 5658 C CA . HIS B 1 340 ? 5.16 -24.328 -6.438 1 95.94 340 HIS B CA 1
ATOM 5659 C C . HIS B 1 340 ? 5.625 -25.781 -6.473 1 95.94 340 HIS B C 1
ATOM 5661 O O . HIS B 1 340 ? 6.715 -26.078 -6.969 1 95.94 340 HIS B O 1
ATOM 5667 N N . MET B 1 341 ? 4.793 -26.656 -6.008 1 95.25 341 MET B N 1
ATOM 5668 C CA . MET B 1 341 ? 5.176 -28.062 -5.883 1 95.25 341 MET B CA 1
ATOM 5669 C C . MET B 1 341 ? 5.258 -28.719 -7.254 1 95.25 341 MET B C 1
ATOM 5671 O O . MET B 1 341 ? 6.09 -29.594 -7.473 1 95.25 341 MET B O 1
ATOM 5675 N N . ALA B 1 342 ? 4.434 -28.281 -8.109 1 91.38 342 ALA B N 1
ATOM 5676 C CA . ALA B 1 342 ? 4.363 -28.906 -9.422 1 91.38 342 ALA B CA 1
ATOM 5677 C C . ALA B 1 342 ? 5.457 -28.391 -10.344 1 91.38 342 ALA B C 1
ATOM 5679 O O . ALA B 1 342 ? 5.762 -29 -11.375 1 91.38 342 ALA B O 1
ATOM 5680 N N . SER B 1 343 ? 6.047 -27.312 -10.039 1 90.19 343 SER B N 1
ATOM 5681 C CA . SER B 1 343 ? 7.059 -26.688 -10.883 1 90.19 343 SER B CA 1
ATOM 5682 C C . SER B 1 343 ? 8.461 -27.156 -10.508 1 90.19 343 SER B C 1
ATOM 5684 O O . SER B 1 343 ? 8.828 -27.156 -9.336 1 90.19 343 SER B O 1
ATOM 5686 N N . VAL B 1 344 ? 9.297 -27.422 -11.516 1 87.5 344 VAL B N 1
ATOM 5687 C CA . VAL B 1 344 ? 10.672 -27.859 -11.297 1 87.5 344 VAL B CA 1
ATOM 5688 C C . VAL B 1 344 ? 11.539 -26.672 -10.898 1 87.5 344 VAL B C 1
ATOM 5690 O O . VAL B 1 344 ? 12.594 -26.828 -10.273 1 87.5 344 VAL B O 1
ATOM 5693 N N . ARG B 1 345 ? 11.008 -25.562 -11.203 1 86.62 345 ARG B N 1
ATOM 5694 C CA . ARG B 1 345 ? 11.727 -24.312 -10.945 1 86.62 345 ARG B CA 1
ATOM 5695 C C . ARG B 1 345 ? 12.102 -24.203 -9.477 1 86.62 345 ARG B C 1
ATOM 5697 O O . ARG B 1 345 ? 13.172 -23.688 -9.141 1 86.62 345 ARG B O 1
ATOM 5704 N N . TYR B 1 346 ? 11.289 -24.75 -8.602 1 91 346 TYR B N 1
ATOM 5705 C CA . TYR B 1 346 ? 11.469 -24.5 -7.176 1 91 346 TYR B CA 1
ATOM 5706 C C . TYR B 1 346 ? 12.234 -25.641 -6.52 1 91 346 TYR B C 1
ATOM 5708 O O . TYR B 1 346 ? 12.547 -25.578 -5.328 1 91 346 TYR B O 1
ATOM 5716 N N . ARG B 1 347 ? 12.516 -26.734 -7.227 1 92 347 ARG B N 1
ATOM 5717 C CA . ARG B 1 347 ? 13.352 -27.859 -6.816 1 92 347 ARG B CA 1
ATOM 5718 C C . ARG B 1 347 ? 12.789 -28.516 -5.562 1 92 347 ARG B C 1
ATOM 5720 O O . ARG B 1 347 ? 13.547 -29.031 -4.738 1 92 347 ARG B O 1
ATOM 5727 N N . LEU B 1 348 ? 11.5 -28.422 -5.438 1 94.56 348 LEU B N 1
ATOM 5728 C CA . LEU B 1 348 ? 10.883 -29.016 -4.262 1 94.56 348 LEU B CA 1
ATOM 5729 C C . LEU B 1 348 ? 10.883 -30.547 -4.359 1 94.56 348 LEU B C 1
ATOM 5731 O O . LEU B 1 348 ? 10.758 -31.234 -3.344 1 94.56 348 LEU B O 1
ATOM 5735 N N . ASP B 1 349 ? 10.977 -31.016 -5.543 1 91.56 349 ASP B N 1
ATOM 5736 C CA . ASP B 1 349 ? 11.023 -32.469 -5.762 1 91.56 349 ASP B CA 1
ATOM 5737 C C . ASP B 1 349 ? 12.297 -33.062 -5.164 1 91.56 349 ASP B C 1
ATOM 5739 O O . ASP B 1 349 ? 12.352 -34.25 -4.887 1 91.56 349 ASP B O 1
ATOM 5743 N N . GLU B 1 350 ? 13.289 -32.25 -4.945 1 92.12 350 GLU B N 1
ATOM 5744 C CA . GLU B 1 350 ? 14.555 -32.688 -4.371 1 92.12 350 GLU B CA 1
ATOM 5745 C C . GLU B 1 350 ? 14.445 -32.875 -2.861 1 92.12 350 GLU B C 1
ATOM 5747 O O . GLU B 1 350 ? 15.305 -33.5 -2.238 1 92.12 350 GLU B O 1
ATOM 5752 N N . LEU B 1 351 ? 13.383 -32.438 -2.291 1 93.75 351 LEU B N 1
ATOM 5753 C CA . LEU B 1 351 ? 13.289 -32.375 -0.837 1 93.75 351 LEU B CA 1
ATOM 5754 C C . LEU B 1 351 ? 12.703 -33.688 -0.294 1 93.75 351 LEU B C 1
ATOM 5756 O O . LEU B 1 351 ? 12.688 -33.906 0.92 1 93.75 351 LEU B O 1
ATOM 5760 N N . GLY B 1 352 ? 12.25 -34.562 -1.107 1 92.25 352 GLY B N 1
ATOM 5761 C CA . GLY B 1 352 ? 11.766 -35.844 -0.694 1 92.25 352 GLY B CA 1
ATOM 5762 C C . GLY B 1 352 ? 10.43 -35.781 0.026 1 92.25 352 GLY B C 1
ATOM 5763 O O . GLY B 1 352 ? 10.172 -36.594 0.933 1 92.25 352 GLY B O 1
ATOM 5764 N N . ILE B 1 353 ? 9.641 -34.844 -0.295 1 93.94 353 ILE B N 1
ATOM 5765 C CA . ILE B 1 353 ? 8.344 -34.656 0.333 1 93.94 353 ILE B CA 1
ATOM 5766 C C . ILE B 1 353 ? 7.27 -35.375 -0.489 1 93.94 353 ILE B C 1
ATOM 5768 O O . ILE B 1 353 ? 7.043 -35.031 -1.653 1 93.94 353 ILE B O 1
ATOM 5772 N N . PRO B 1 354 ? 6.527 -36.312 0.067 1 93 354 PRO B N 1
ATOM 5773 C CA . PRO B 1 354 ? 5.547 -37.094 -0.689 1 93 354 PRO B CA 1
ATOM 5774 C C . PRO B 1 354 ? 4.48 -36.219 -1.352 1 93 354 PRO B C 1
ATOM 5776 O O . PRO B 1 354 ? 4.102 -36.469 -2.5 1 93 354 PRO B O 1
ATOM 5779 N N . ALA B 1 355 ? 4.031 -35.25 -0.626 1 93.38 355 ALA B N 1
ATOM 5780 C CA . ALA B 1 355 ? 2.988 -34.406 -1.167 1 93.38 355 ALA B CA 1
ATOM 5781 C C . ALA B 1 355 ? 3.451 -33.719 -2.457 1 93.38 355 ALA B C 1
ATOM 5783 O O . ALA B 1 355 ? 2.646 -33.469 -3.357 1 93.38 355 ALA B O 1
ATOM 5784 N N . VAL B 1 356 ? 4.676 -33.406 -2.564 1 94.44 356 VAL B N 1
ATOM 5785 C CA . VAL B 1 356 ? 5.234 -32.75 -3.752 1 94.44 356 VAL B CA 1
ATOM 5786 C C . VAL B 1 356 ? 5.164 -33.719 -4.938 1 94.44 356 VAL B C 1
ATOM 5788 O O . VAL B 1 356 ? 4.754 -33.344 -6.035 1 94.44 356 VAL B O 1
ATOM 5791 N N . PHE B 1 357 ? 5.562 -34.938 -4.676 1 92.56 357 PHE B N 1
ATOM 5792 C CA . PHE B 1 357 ? 5.527 -35.938 -5.723 1 92.56 357 PHE B CA 1
ATOM 5793 C C . PHE B 1 357 ? 4.098 -36.188 -6.199 1 92.56 357 PHE B C 1
ATOM 5795 O O . PHE B 1 357 ? 3.85 -36.281 -7.402 1 92.56 357 PHE B O 1
ATOM 5802 N N . GLU B 1 358 ? 3.201 -36.281 -5.297 1 92.62 358 GLU B N 1
ATOM 5803 C CA . GLU B 1 358 ? 1.795 -36.469 -5.629 1 92.62 358 GLU B CA 1
ATOM 5804 C C . GLU B 1 358 ? 1.237 -35.312 -6.438 1 92.62 358 GLU B C 1
ATOM 5806 O O . GLU B 1 358 ? 0.517 -35.5 -7.414 1 92.62 358 GLU B O 1
ATOM 5811 N N . ALA B 1 359 ? 1.53 -34.125 -5.984 1 92.81 359 ALA B N 1
ATOM 5812 C CA . ALA B 1 359 ? 1.034 -32.938 -6.672 1 92.81 359 ALA B CA 1
ATOM 5813 C C . ALA B 1 359 ? 1.547 -32.875 -8.109 1 92.81 359 ALA B C 1
ATOM 5815 O O . ALA B 1 359 ? 0.805 -32.5 -9.031 1 92.81 359 ALA B O 1
ATOM 5816 N N . ARG B 1 360 ? 2.785 -33.219 -8.312 1 90.12 360 ARG B N 1
ATOM 5817 C CA . ARG B 1 360 ? 3.385 -33.219 -9.641 1 90.12 360 ARG B CA 1
ATOM 5818 C C . ARG B 1 360 ? 2.725 -34.25 -10.539 1 90.12 360 ARG B C 1
ATOM 5820 O O . ARG B 1 360 ? 2.449 -33.969 -11.711 1 90.12 360 ARG B O 1
ATOM 5827 N N . GLN B 1 361 ? 2.535 -35.375 -10.016 1 88 361 GLN B N 1
ATOM 5828 C CA . GLN B 1 361 ? 1.897 -36.438 -10.766 1 88 361 GLN B CA 1
ATOM 5829 C C . GLN B 1 361 ? 0.473 -36.062 -11.164 1 88 361 GLN B C 1
ATOM 5831 O O . GLN B 1 361 ? 0.061 -36.281 -12.305 1 88 361 GLN B O 1
ATOM 5836 N N . LEU B 1 362 ? -0.253 -35.531 -10.234 1 86.62 362 LEU B N 1
ATOM 5837 C CA . LEU B 1 362 ? -1.646 -35.188 -10.477 1 86.62 362 LEU B CA 1
ATOM 5838 C C . LEU B 1 362 ? -1.744 -34.031 -11.461 1 86.62 362 LEU B C 1
ATOM 5840 O O . LEU B 1 362 ? -2.666 -33.969 -12.281 1 86.62 362 LEU B O 1
ATOM 5844 N N . PHE B 1 363 ? -0.797 -33.094 -11.352 1 88 363 PHE B N 1
ATOM 5845 C CA . PHE B 1 363 ? -0.836 -31.922 -12.211 1 88 363 PHE B CA 1
ATOM 5846 C C . PHE B 1 363 ? -0.431 -32.281 -13.641 1 88 363 PHE B C 1
ATOM 5848 O O . PHE B 1 363 ? -1.033 -31.781 -14.602 1 88 363 PHE B O 1
ATOM 5855 N N . LEU B 1 364 ? 0.704 -33.062 -13.875 1 76.75 364 LEU B N 1
ATOM 5856 C CA . LEU B 1 364 ? 1.237 -33.406 -15.188 1 76.75 364 LEU B CA 1
ATOM 5857 C C . LEU B 1 364 ? 0.443 -34.531 -15.82 1 76.75 364 LEU B C 1
ATOM 5859 O O . LEU B 1 364 ? 0.41 -34.688 -17.047 1 76.75 364 LEU B O 1
ATOM 5863 N N . GLU B 1 365 ? 0.12 -35.656 -15.055 1 61.88 365 GLU B N 1
ATOM 5864 C CA . GLU B 1 365 ? -0.5 -36.875 -15.586 1 61.88 365 GLU B CA 1
ATOM 5865 C C . GLU B 1 365 ? -1.827 -36.562 -16.266 1 61.88 365 GLU B C 1
ATOM 5867 O O . GLU B 1 365 ? -2.256 -37.281 -17.172 1 61.88 365 GLU B O 1
ATOM 5872 N N . LYS B 1 366 ? -2.535 -35.594 -15.812 1 50.5 366 LYS B N 1
ATOM 5873 C CA . LYS B 1 366 ? -3.783 -35.562 -16.562 1 50.5 366 LYS B CA 1
ATOM 5874 C C . LYS B 1 366 ? -3.541 -35.156 -18.016 1 50.5 366 LYS B C 1
ATOM 5876 O O . LYS B 1 366 ? -4.488 -34.875 -18.75 1 50.5 366 LYS B O 1
ATOM 5881 N N . TYR B 1 367 ? -2.24 -34.969 -18.438 1 42.78 367 TYR B N 1
ATOM 5882 C CA . TYR B 1 367 ? -2.059 -35.062 -19.875 1 42.78 367 TYR B CA 1
ATOM 5883 C C . TYR B 1 367 ? -1.841 -36.531 -20.297 1 42.78 367 TYR B C 1
ATOM 5885 O O . TYR B 1 367 ? -1.182 -37.281 -19.594 1 42.78 367 TYR B O 1
#

Radius of gyration: 28.9 Å; Cα contacts (8 Å, |Δi|>4): 867; chains: 2; bounding box: 87×97×106 Å

Solvent-accessible surface area (backbone atoms only — not comparable to full-atom values): 40501 Å² total; per-residue (Å²): 142,87,86,82,80,87,85,84,83,81,81,84,82,82,80,82,74,82,65,93,70,81,86,67,90,67,86,80,78,75,76,80,73,76,74,67,78,71,72,74,73,71,88,69,69,48,73,56,54,51,48,34,51,47,52,50,48,40,41,59,59,63,62,61,54,87,47,78,80,43,50,75,57,71,69,52,48,51,51,32,52,51,52,44,44,74,54,60,48,49,70,67,58,52,62,71,43,42,70,40,41,54,53,15,38,43,43,18,36,30,28,37,42,90,51,54,69,69,56,28,36,48,47,13,41,51,40,23,39,51,49,43,47,68,73,51,30,83,82,45,37,69,58,46,66,43,40,60,60,30,39,73,70,38,44,79,63,83,51,50,65,63,37,38,52,54,48,50,56,63,70,50,30,70,47,29,30,70,66,51,34,44,49,34,52,47,39,48,52,41,21,47,51,41,46,40,46,52,51,51,50,51,61,41,48,73,68,42,84,63,76,66,68,63,58,61,39,59,59,28,57,50,56,50,44,53,27,65,56,46,26,58,37,63,43,46,65,71,49,32,34,94,82,42,49,38,96,77,42,41,85,58,51,53,57,31,41,56,42,42,24,48,36,53,50,43,48,49,54,62,60,35,37,66,46,50,67,74,42,90,74,73,88,41,72,45,48,51,46,7,56,31,68,72,50,51,53,64,57,32,47,50,49,45,39,53,50,35,35,51,34,53,52,51,39,49,59,55,27,57,89,40,62,70,60,35,51,49,51,49,35,27,56,32,8,48,51,42,40,47,35,48,34,73,83,26,50,43,70,76,43,72,46,66,68,29,55,50,40,28,47,52,39,58,54,75,102,144,85,86,90,80,88,83,85,83,76,88,76,80,78,84,80,81,82,63,92,69,78,82,76,79,76,77,86,74,83,66,84,75,75,78,69,77,72,71,75,76,72,87,68,69,48,71,58,53,50,49,34,51,48,54,50,48,41,41,60,59,64,62,62,52,87,48,78,80,43,49,74,58,70,68,52,50,53,51,31,52,50,52,44,44,74,53,61,47,50,71,69,58,51,63,72,42,42,70,41,40,53,54,16,40,45,43,18,34,31,28,37,43,90,52,56,70,70,54,28,37,49,47,13,40,51,40,24,40,52,47,45,46,70,73,51,31,82,82,45,37,68,59,48,67,43,40,59,61,30,38,72,69,38,46,79,64,84,51,50,64,63,37,40,52,55,48,47,56,64,72,53,31,72,49,29,31,70,66,51,35,46,49,33,53,48,37,49,52,42,21,48,51,41,47,39,47,52,52,51,49,50,60,41,48,74,67,39,84,61,76,68,66,63,59,60,37,58,60,28,56,51,56,50,44,52,26,65,57,47,27,59,37,62,45,47,65,72,50,33,35,93,81,41,48,38,94,78,43,41,87,58,51,55,57,31,41,57,41,42,24,49,35,53,51,43,49,49,55,61,62,35,39,66,45,49,66,74,41,88,75,75,87,41,73,46,49,50,44,6,54,31,68,72,49,51,54,65,57,33,46,49,49,46,39,53,51,34,35,50,35,52,51,49,38,48,60,55,26,56,88,40,61,70,61,34,51,50,53,49,36,26,56,32,7,48,50,42,40,47,35,48,32,72,83,26,50,42,72,75,44,73,46,67,68,29,53,50,42,29,47,53,37,56,54,74,101